Protein AF-0000000086746306 (afdb_homodimer)

Radius of gyration: 32.15 Å; Cα contacts (8 Å, |Δi|>4): 960; chains: 2; bounding box: 50×96×74 Å

Solvent-accessible surface area (backbone atoms only — not comparable to full-atom values): 31155 Å² total; per-residue (Å²): 128,81,70,76,79,64,43,70,52,51,60,82,67,74,37,75,82,52,29,57,44,90,51,37,32,38,47,42,40,59,58,43,29,70,68,58,37,43,56,36,67,51,26,21,33,74,59,24,32,36,38,40,38,32,63,35,41,50,38,41,35,30,49,70,92,42,73,42,67,35,30,44,33,26,39,36,40,35,38,52,62,50,40,34,25,42,38,49,47,92,67,35,35,36,40,34,41,36,34,37,39,82,67,48,51,63,53,46,44,67,72,36,63,81,47,85,62,57,90,62,58,68,69,41,49,39,40,45,71,91,32,64,72,58,50,52,50,47,50,38,51,50,53,51,48,50,53,47,34,76,44,90,54,80,57,36,62,58,34,46,50,24,51,50,45,32,50,46,46,60,54,51,64,73,48,58,68,59,70,52,74,82,77,12,48,63,32,50,48,49,51,52,49,48,51,47,50,49,39,71,75,37,45,40,69,67,70,50,67,62,55,52,19,56,77,69,72,51,50,54,68,56,50,38,50,50,26,35,41,45,21,45,38,52,57,68,53,50,44,48,50,53,43,48,54,50,49,51,47,43,51,69,74,42,88,63,52,71,58,55,50,22,46,70,48,47,41,91,41,47,66,58,40,39,51,54,42,22,72,76,70,73,46,43,61,66,58,48,32,60,60,55,59,69,74,104,128,81,70,76,79,63,43,70,54,52,62,82,66,73,38,76,82,54,29,56,44,89,53,36,33,40,46,40,40,61,56,44,30,71,70,60,36,44,56,38,67,52,24,22,33,74,60,25,31,36,37,40,37,31,63,35,40,48,37,40,35,30,50,72,91,43,70,42,66,34,30,44,34,26,38,36,39,35,38,53,61,51,40,33,26,42,39,49,47,90,68,34,36,36,40,34,40,38,33,38,39,82,68,48,51,62,53,47,46,68,73,37,65,82,46,85,63,59,89,63,57,68,69,41,48,40,40,44,70,91,31,65,70,57,48,52,51,48,51,38,50,49,53,51,48,51,54,48,35,75,45,89,54,80,59,34,63,59,34,47,50,25,50,50,44,30,51,48,47,60,54,50,63,71,48,57,69,58,73,50,72,81,78,11,49,62,31,50,48,50,51,52,50,48,51,49,50,48,39,73,74,37,46,41,68,68,69,52,68,62,54,52,19,56,76,69,71,50,50,54,67,55,48,39,49,50,26,35,42,47,20,44,38,53,56,66,54,50,44,48,50,53,44,48,50,51,50,52,47,43,52,66,75,40,87,63,54,70,57,55,50,21,47,71,49,48,41,92,43,47,66,57,41,39,50,52,42,22,72,76,72,72,45,44,59,68,58,50,33,60,60,55,59,69,73,103

pLDDT: mean 83.72, std 15.52, range [28.84, 98.12]

Nearest PDB structures (foldseek):
  3oio-assembly1_A  TM=8.610E-01  e=4.191E-05  Chromobacterium violaceum
  3w6v-assembly1_A  TM=8.797E-01  e=6.264E-05  Streptomyces griseus
  4fe7-assembly1_A-2  TM=6.617E-01  e=3.757E-06  Escherichia coli
  8hfb-assembly1_B  TM=7.857E-01  e=1.050E-04  Bacillus subtilis
  2h0v-assembly1_B  TM=7.822E-01  e=2.632E-04  Bacillus subtilis

InterPro domains:
  IPR003313 AraC-type arabinose-binding/dimerisation domain [PF02311] (38-145)
  IPR009057 Homedomain-like superfamily [SSF46689] (244-292)
  IPR011051 RmlC-like cupin domain superfamily [SSF51182] (36-125)
  IPR011983 4-hydroxyphenylacetate catabolism regulatory protein HpaA [TIGR02297] (6-291)
  IPR014710 RmlC-like jelly roll fold [G3DSA:2.60.120.10] (28-101)
  IPR018060 AraC-like, DNA binding HTH domain [PF12833] (212-291)
  IPR018060 AraC-like, DNA binding HTH domain [PS01124] (193-291)
  IPR018060 AraC-like, DNA binding HTH domain [SM00342] (206-289)
  IPR018062 HTH domain AraC-type, conserved site [PS00041] (243-285)
  IPR020449 Transcription regulator HTH, AraC- type, HTH domain [PR00032] (258-273)
  IPR020449 Transcription regulator HTH, AraC- type, HTH domain [PR00032] (273-289)

Organism: NCBI:txid471575

Secondary structure (DSSP, 8-state):
------EE--HHHH-TT-EE-SSEEEEEHHHHHHHH-SEEEEEE-TTEEEEEEEEESEEEEEETTEEEEEESSEEEEE-TT--EEEEE-TT-EEEEEEEEHHHHHHHHHHH-TT-TTGGGPPPEEEE-TT-HHHHHHHHHHHHHHHHHHTS--TTHHHHHHHHHHHHHHHHHHTS-----TTTSHHHHHHHHHHHHHHHHHHGGGT--HHHHHHHHTS-HHHHHHHHHHHHSS-HHHHHHHHHHHHHHHHHHH----HHHHHHHTT-S-HHHHHHHHHHHHSS-HHHHHHHHHTT-/------EE--HHHH-TT-EE-SSEEEEEHHHHHHHH-SEEEEEE-TTEEEEEEEEESEEEEEETTEEEEEESSEEEEE-TT--EEEEE-TT-EEEEEEEEHHHHHHHHHHH-TT-TTGGGPPPEEEE-TT-HHHHHHHHHHHHHHHHHHTS--TTHHHHHHHHHHHHHHHHHHTS-----TTTSHHHHHHHHHHHHHHHHHHGGGT--HHHHHHHHTS-HHHHHHHHHHHHSS-HHHHHHHHHHHHHHHHHHH----HHHHHHHTT-S-HHHHHHHHHHHHSS-HHHHHHHHHTT-

Sequence (592 aa):
MIEPIIANIDISKDYDETQGTDDVHYQTFGRMAAFFGRNMQAHRHDGFFQLHFLITGHIELQLDEQHYSVQAPLFILTPPSVPHAFFTQDDSDGYVLTVRQELILPLLESLYPVNKDVLDIPAICLSVADKPTELDAFNHYWALIARESSNNFAGREQSLTFLAQALFTLLLRNIPLDDHPVNGVRGEIKIFQRFNQLIDNYYHHHLSVPEYANKLGITESRLKDMCRRFANRPPKRLIFDRQLREAKRLLLFSDCAVFEIAYQLGFKDPAYFARFFNRLVGCSPSFWRERNIHEKMIEPIIANIDISKDYDETQGTDDVHYQTFGRMAAFFGRNMQAHRHDGFFQLHFLITGHIELQLDEQHYSVQAPLFILTPPSVPHAFFTQDDSDGYVLTVRQELILPLLESLYPVNKDVLDIPAICLSVADKPTELDAFNHYWALIARESSNNFAGREQSLTFLAQALFTLLLRNIPLDDHPVNGVRGEIKIFQRFNQLIDNYYHHHLSVPEYANKLGITESRLKDMCRRFANRPPKRLIFDRQLREAKRLLLFSDCAVFEIAYQLGFKDPAYFARFFNRLVGCSPSFWRERNIHEK

Foldseek 3Di:
DPPPPAAADACQPPPPPFQADNFKTKDKLVVCCVPCNLKFDKHFHAQKKKKWAKAAAWKWKDWPNFIATFGPGKMKIADGPTIMIIRGDPTIITMMMIGGVVLAQVLQCVLPVVPPVSVDDHIAMFYCPVPVVLVVVVVVLVVQLVVLRVDDDVCSNVSNSVSVSVNVNSVVNPQQQPPPPCPHSVNLVVLLRVLRVVLLVCLLVPDDLCRSCVVSVHGSVSQQVSCCTGRVDGSVVRSLVSLLVQLLVCLQPHPDDQQVSCVVSNHPGSVVVQVSNCVVPVHGSVVVSVVVNVVD/DPPPPAAADCCQPPPPPFQADNFKTKDKLVVCCVPCNLKFDKHFHAQKKKKWAKAAAWKWKDWPNFIATFGDGKMKIADGPTIMIIRGDPTIITMMMIGGVVLAQVLQCVLPVVPPVSVDDHIAMFYCPVPVVLVVVVVVLVVQLCVLRVDDDVCSNVSNSVSVNVNVNSVVNPQQQPPPPCPHSVNLVVLLRVLRVVLLVCLLVPDDLCRSCVVSVHGSVSQQVSCCTGRVDGSVVRSLVSLLVQLLVCLQPHPDDQQVSCVVSNHPGSVVVQVSNCVVPVHGSVVVSVVVNVVD

Structure (mmCIF, N/CA/C/O backbone):
data_AF-0000000086746306-model_v1
#
loop_
_entity.id
_entity.type
_entity.pdbx_description
1 polymer 'Arabinose operon regulatory protein'
#
loop_
_atom_site.group_PDB
_atom_site.id
_atom_site.type_symbol
_atom_site.label_atom_id
_atom_site.label_alt_id
_atom_site.label_comp_id
_atom_site.label_asym_id
_atom_site.label_entity_id
_atom_site.label_seq_id
_atom_site.pdbx_PDB_ins_code
_atom_site.Cartn_x
_atom_site.Cartn_y
_atom_site.Cartn_z
_atom_site.occupancy
_atom_site.B_iso_or_equiv
_atom_site.auth_seq_id
_atom_site.auth_comp_id
_atom_site.auth_asym_id
_atom_site.auth_atom_id
_atom_site.pdbx_PDB_model_num
ATOM 1 N N . MET A 1 1 ? -3.227 -34.094 -34.938 1 29.11 1 MET A N 1
ATOM 2 C CA . MET A 1 1 ? -3.924 -33.562 -33.781 1 29.11 1 MET A CA 1
ATOM 3 C C . MET A 1 1 ? -3.77 -32.062 -33.688 1 29.11 1 MET A C 1
ATOM 5 O O . MET A 1 1 ? -2.652 -31.547 -33.719 1 29.11 1 MET A O 1
ATOM 9 N N . ILE A 1 2 ? -4.676 -31.297 -34.125 1 33 2 ILE A N 1
ATOM 10 C CA . ILE A 1 2 ? -4.613 -29.844 -34.281 1 33 2 ILE A CA 1
ATOM 11 C C . ILE A 1 2 ? -4.156 -29.203 -33 1 33 2 ILE A C 1
ATOM 13 O O . ILE A 1 2 ? -4.707 -29.484 -31.922 1 33 2 ILE A O 1
ATOM 17 N N . GLU A 1 3 ? -2.936 -28.906 -32.844 1 40.94 3 GLU A N 1
ATOM 18 C CA . GLU A 1 3 ? -2.412 -28.156 -31.703 1 40.94 3 GLU A CA 1
ATOM 19 C C . GLU A 1 3 ? -3.379 -27.062 -31.266 1 40.94 3 GLU A C 1
ATOM 21 O O . GLU A 1 3 ? -3.801 -26.25 -32.094 1 40.94 3 GLU A O 1
ATOM 26 N N . PRO A 1 4 ? -4.203 -27.359 -30.312 1 44.62 4 PRO A N 1
ATOM 27 C CA . PRO A 1 4 ? -5.188 -26.328 -29.969 1 44.62 4 PRO A CA 1
ATOM 28 C C . PRO A 1 4 ? -4.609 -24.906 -30.031 1 44.62 4 PRO A C 1
ATOM 30 O O . PRO A 1 4 ? -3.432 -24.703 -29.734 1 44.62 4 PRO A O 1
ATOM 33 N N . ILE A 1 5 ? -5.07 -24.094 -30.984 1 46.34 5 ILE A N 1
ATOM 34 C CA . ILE A 1 5 ? -4.711 -22.703 -31.172 1 46.34 5 ILE A CA 1
ATOM 35 C C . ILE A 1 5 ? -4.746 -21.953 -29.844 1 46.34 5 ILE A C 1
ATOM 37 O O . ILE A 1 5 ? -5.797 -21.859 -29.203 1 46.34 5 ILE A O 1
ATOM 41 N N . ILE A 1 6 ? -3.574 -21.922 -29.203 1 57.81 6 ILE A N 1
ATOM 42 C CA . ILE A 1 6 ? -3.461 -21.141 -27.984 1 57.81 6 ILE A CA 1
ATOM 43 C C . ILE A 1 6 ? -3.838 -19.688 -28.25 1 57.81 6 ILE A C 1
ATOM 45 O O . ILE A 1 6 ? -3.213 -19.016 -29.078 1 57.81 6 ILE A O 1
ATOM 49 N N . ALA A 1 7 ? -5.02 -19.312 -27.766 1 57.44 7 ALA A N 1
ATOM 50 C CA . ALA A 1 7 ? -5.559 -17.969 -28 1 57.44 7 ALA A CA 1
ATOM 51 C C . ALA A 1 7 ? -4.684 -16.906 -27.359 1 57.44 7 ALA A C 1
ATOM 53 O O . ALA A 1 7 ? -4.215 -17.078 -26.234 1 57.44 7 ALA A O 1
ATOM 54 N N . ASN A 1 8 ? -4.184 -15.953 -28.141 1 52.19 8 ASN A N 1
ATOM 55 C CA . ASN A 1 8 ? -3.633 -14.734 -27.562 1 52.19 8 ASN A CA 1
ATOM 56 C C . ASN A 1 8 ? -4.738 -13.789 -27.094 1 52.19 8 ASN A C 1
ATOM 58 O O . ASN A 1 8 ? -5.434 -13.188 -27.922 1 52.19 8 ASN A O 1
ATOM 62 N N . ILE A 1 9 ? -5.078 -13.828 -25.828 1 52.44 9 ILE A N 1
ATOM 63 C CA . ILE A 1 9 ? -6.172 -13.016 -25.297 1 52.44 9 ILE A CA 1
ATOM 64 C C . ILE A 1 9 ? -5.699 -11.578 -25.109 1 52.44 9 ILE A C 1
ATOM 66 O O . ILE A 1 9 ? -4.715 -11.328 -24.406 1 52.44 9 ILE A O 1
ATOM 70 N N . ASP A 1 10 ? -6.301 -10.672 -25.953 1 50.12 10 ASP A N 1
ATOM 71 C CA . ASP A 1 10 ? -6.043 -9.25 -25.766 1 50.12 10 ASP A CA 1
ATOM 72 C C . ASP A 1 10 ? -6.754 -8.719 -24.531 1 50.12 10 ASP A C 1
ATOM 74 O O . ASP A 1 10 ? -7.961 -8.469 -24.547 1 50.12 10 ASP A O 1
ATOM 78 N N . ILE A 1 11 ? -6.082 -8.672 -23.516 1 50.81 11 ILE A N 1
ATOM 79 C CA . ILE A 1 11 ? -6.641 -8.312 -22.219 1 50.81 11 ILE A CA 1
ATOM 80 C C . ILE A 1 11 ? -7.305 -6.938 -22.297 1 50.81 11 ILE A C 1
ATOM 82 O O . ILE A 1 11 ? -8.312 -6.684 -21.641 1 50.81 11 ILE A O 1
ATOM 86 N N . SER A 1 12 ? -6.789 -5.996 -23.078 1 51.91 12 SER A N 1
ATOM 87 C CA . SER A 1 12 ? -7.355 -4.652 -23.188 1 51.91 12 SER A CA 1
ATOM 88 C C . SER A 1 12 ? -8.727 -4.684 -23.844 1 51.91 12 SER A C 1
ATOM 90 O O . SER A 1 12 ? -9.539 -3.779 -23.656 1 51.91 12 SER A O 1
ATOM 92 N N . LYS A 1 13 ? -9 -5.688 -24.703 1 51.62 13 LYS A N 1
ATOM 93 C CA . LYS A 1 13 ? -10.234 -5.73 -25.484 1 51.62 13 LYS A CA 1
ATOM 94 C C . LYS A 1 13 ? -11.188 -6.793 -24.938 1 51.62 13 LYS A C 1
ATOM 96 O O . LYS A 1 13 ? -12.398 -6.594 -24.922 1 51.62 13 LYS A O 1
ATOM 101 N N . ASP A 1 14 ? -10.625 -7.816 -24.75 1 49.91 14 ASP A N 1
ATOM 102 C CA . ASP A 1 14 ? -11.469 -8.992 -24.547 1 49.91 14 ASP A CA 1
ATOM 103 C C . ASP A 1 14 ? -12.023 -9.031 -23.125 1 49.91 14 ASP A C 1
ATOM 105 O O . ASP A 1 14 ? -12.938 -9.805 -22.844 1 49.91 14 ASP A O 1
ATOM 109 N N . TYR A 1 15 ? -11.406 -8.273 -22.203 1 50.53 15 TYR A N 1
ATOM 110 C CA . TYR A 1 15 ? -11.914 -8.359 -20.844 1 50.53 15 TYR A CA 1
ATOM 111 C C . TYR A 1 15 ? -12.648 -7.078 -20.453 1 50.53 15 TYR A C 1
ATOM 113 O O . TYR A 1 15 ? -12.023 -6.129 -19.953 1 50.53 15 TYR A O 1
ATOM 121 N N . ASP A 1 16 ? -13.586 -6.816 -21.141 1 48.06 16 ASP A N 1
ATOM 122 C CA . ASP A 1 16 ? -14.422 -5.672 -20.781 1 48.06 16 ASP A CA 1
ATOM 123 C C . ASP A 1 16 ? -14.516 -5.512 -19.266 1 48.06 16 ASP A C 1
ATOM 125 O O . ASP A 1 16 ? -14.641 -4.395 -18.766 1 48.06 16 ASP A O 1
ATOM 129 N N . GLU A 1 17 ? -14.578 -6.684 -18.594 1 50.53 17 GLU A N 1
ATOM 130 C CA . GLU A 1 17 ? -14.977 -6.602 -17.188 1 50.53 17 GLU A CA 1
ATOM 131 C C . GLU A 1 17 ? -13.766 -6.418 -16.281 1 50.53 17 GLU A C 1
ATOM 133 O O . GLU A 1 17 ? -13.875 -6.535 -15.055 1 50.53 17 GLU A O 1
ATOM 138 N N . THR A 1 18 ? -12.602 -6.293 -16.922 1 55.06 18 THR A N 1
ATOM 139 C CA . THR A 1 18 ? -11.422 -6.062 -16.094 1 55.06 18 THR A CA 1
ATOM 140 C C . THR A 1 18 ? -11.445 -4.66 -15.492 1 55.06 18 THR A C 1
ATOM 142 O O . THR A 1 18 ? -11.828 -3.701 -16.156 1 55.06 18 THR A O 1
ATOM 145 N N . GLN A 1 19 ? -11.336 -4.645 -14.141 1 68.06 19 GLN A N 1
ATOM 146 C CA . GLN A 1 19 ? -11.125 -3.377 -13.445 1 68.06 19 GLN A CA 1
ATOM 147 C C . GLN A 1 19 ? -9.68 -2.916 -13.562 1 68.06 19 GLN A C 1
ATOM 149 O O . GLN A 1 19 ? -8.766 -3.738 -13.648 1 68.06 19 GLN A O 1
ATOM 154 N N . GLY A 1 20 ? -9.469 -1.764 -13.969 1 69.25 20 GLY A N 1
ATOM 155 C CA . GLY A 1 20 ? -8.141 -1.178 -14.031 1 69.25 20 GLY A CA 1
ATOM 156 C C . GLY A 1 20 ? -7.957 -0.238 -15.211 1 69.25 20 GLY A C 1
ATOM 157 O O . GLY A 1 20 ? -8.82 0.595 -15.484 1 69.25 20 GLY A O 1
ATOM 158 N N . THR A 1 21 ? -6.715 -0.281 -15.688 1 76.94 21 THR A N 1
ATOM 159 C CA . THR A 1 21 ? -6.34 0.605 -16.781 1 76.94 21 THR A CA 1
ATOM 160 C C . THR A 1 21 ? -5.75 -0.19 -17.953 1 76.94 21 THR A C 1
ATOM 162 O O . THR A 1 21 ? -5.727 -1.423 -17.922 1 76.94 21 THR A O 1
ATOM 165 N N . ASP A 1 22 ? -5.379 0.466 -18.969 1 76.38 22 ASP A N 1
ATOM 166 C CA . ASP A 1 22 ? -4.797 -0.166 -20.141 1 76.38 22 ASP A CA 1
ATOM 167 C C . ASP A 1 22 ? -3.479 -0.855 -19.797 1 76.38 22 ASP A C 1
ATOM 169 O O . ASP A 1 22 ? -3.111 -1.85 -20.438 1 76.38 22 ASP A O 1
ATOM 173 N N . ASP A 1 23 ? -2.811 -0.361 -18.766 1 88.62 23 ASP A N 1
ATOM 174 C CA . ASP A 1 23 ? -1.481 -0.877 -18.453 1 88.62 23 ASP A CA 1
ATOM 175 C C . ASP A 1 23 ? -1.538 -1.863 -17.297 1 88.62 23 ASP A C 1
ATOM 177 O O . ASP A 1 23 ? -0.648 -2.701 -17.141 1 88.62 23 ASP A O 1
ATOM 181 N N . VAL A 1 24 ? -2.539 -1.745 -16.469 1 92.5 24 VAL A N 1
ATOM 182 C CA . VAL A 1 24 ? -2.674 -2.574 -15.273 1 92.5 24 VAL A CA 1
ATOM 183 C C . VAL A 1 24 ? -4.117 -3.047 -15.133 1 92.5 24 VAL A C 1
ATOM 185 O O . VAL A 1 24 ? -5.031 -2.236 -14.961 1 92.5 24 VAL A O 1
ATOM 188 N N . HIS A 1 25 ? -4.301 -4.332 -15.281 1 89 25 HIS A N 1
ATOM 189 C CA . HIS A 1 25 ? -5.625 -4.93 -15.133 1 89 25 HIS A CA 1
ATOM 190 C C . HIS A 1 25 ? -5.707 -5.777 -13.867 1 89 25 HIS A C 1
ATOM 192 O O . HIS A 1 25 ? -4.801 -6.566 -13.586 1 89 25 HIS A O 1
ATOM 198 N N . TYR A 1 26 ? -6.734 -5.539 -13.156 1 90.94 26 TYR A N 1
ATOM 199 C CA . TYR A 1 26 ? -6.965 -6.25 -11.906 1 90.94 26 TYR A CA 1
ATOM 200 C C . TYR A 1 26 ? -8.266 -7.047 -11.961 1 90.94 26 TYR A C 1
ATOM 202 O O . TYR A 1 26 ? -9.266 -6.57 -12.492 1 90.94 26 TYR A O 1
ATOM 210 N N . GLN A 1 27 ? -8.195 -8.305 -11.375 1 86.56 27 GLN A N 1
ATOM 211 C CA . GLN A 1 27 ? -9.383 -9.148 -11.25 1 86.56 27 GLN A CA 1
ATOM 212 C C . GLN A 1 27 ? -9.266 -10.086 -10.055 1 86.56 27 GLN A C 1
ATOM 214 O O . GLN A 1 27 ? -8.18 -10.266 -9.5 1 86.56 27 GLN A O 1
ATOM 219 N N . THR A 1 28 ? -10.43 -10.555 -9.609 1 82.81 28 THR A N 1
ATOM 220 C CA . THR A 1 28 ? -10.453 -11.633 -8.625 1 82.81 28 THR A CA 1
ATOM 221 C C . THR A 1 28 ? -10.734 -12.977 -9.297 1 82.81 28 THR A C 1
ATOM 223 O O . THR A 1 28 ? -11.305 -13.023 -10.383 1 82.81 28 THR A O 1
ATOM 226 N N . PHE A 1 29 ? -10.211 -14.078 -8.719 1 75.44 29 PHE A N 1
ATOM 227 C CA . PHE A 1 29 ? -10.461 -15.414 -9.258 1 75.44 29 PHE A CA 1
ATOM 228 C C . PHE A 1 29 ? -11.961 -15.688 -9.336 1 75.44 29 PHE A C 1
ATOM 230 O O . PHE A 1 29 ? -12.43 -16.328 -10.281 1 75.44 29 PHE A O 1
ATOM 237 N N . GLY A 1 30 ? -12.617 -15.258 -8.312 1 65.44 30 GLY A N 1
ATOM 238 C CA . GLY A 1 30 ? -14.062 -15.438 -8.352 1 65.44 30 GLY A CA 1
ATOM 239 C C . GLY A 1 30 ? -14.711 -14.836 -9.586 1 65.44 30 GLY A C 1
ATOM 240 O O . GLY A 1 30 ? -15.531 -15.469 -10.242 1 65.44 30 GLY A O 1
ATOM 241 N N . ARG A 1 31 ? -14.305 -13.773 -9.922 1 63.09 31 ARG A N 1
ATOM 242 C CA . ARG A 1 31 ? -14.867 -13.086 -11.086 1 63.09 31 ARG A CA 1
ATOM 243 C C . ARG A 1 31 ? -14.406 -13.75 -12.383 1 63.09 31 ARG A C 1
ATOM 245 O O . ARG A 1 31 ? -15.172 -13.844 -13.344 1 63.09 31 ARG A O 1
ATOM 252 N N . MET A 1 32 ? -13.227 -14.172 -12.438 1 62.94 32 MET A N 1
ATOM 253 C CA . MET A 1 32 ? -12.711 -14.852 -13.625 1 62.94 32 MET A CA 1
ATOM 254 C C . MET A 1 32 ? -13.461 -16.156 -13.859 1 62.94 32 MET A C 1
ATOM 256 O O . MET A 1 32 ? -13.836 -16.469 -14.992 1 62.94 32 MET A O 1
ATOM 260 N N . ALA A 1 33 ? -13.578 -16.812 -12.734 1 60.91 33 ALA A N 1
ATOM 261 C CA . ALA A 1 33 ? -14.289 -18.078 -12.82 1 60.91 33 ALA A CA 1
ATOM 262 C C . ALA A 1 33 ? -15.727 -17.875 -13.289 1 60.91 33 ALA A C 1
ATOM 264 O O . ALA A 1 33 ? -16.266 -18.688 -14.047 1 60.91 33 ALA A O 1
ATOM 265 N N . ALA A 1 34 ? -16.203 -16.797 -12.844 1 51.91 34 ALA A N 1
ATOM 266 C CA . ALA A 1 34 ? -17.578 -16.484 -13.234 1 51.91 34 ALA A CA 1
ATOM 267 C C . ALA A 1 34 ? -17.672 -16.172 -14.727 1 51.91 34 ALA A C 1
ATOM 269 O O . ALA A 1 34 ? -18.656 -16.484 -15.375 1 51.91 34 ALA A O 1
ATOM 270 N N . PHE A 1 35 ? -16.594 -15.664 -15.188 1 47.5 35 PHE A N 1
ATOM 271 C CA . PHE A 1 35 ? -16.625 -15.227 -16.578 1 47.5 35 PHE A CA 1
ATOM 272 C C . PHE A 1 35 ? -16.094 -16.312 -17.5 1 47.5 35 PHE A C 1
ATOM 274 O O . PHE A 1 35 ? -16.703 -16.609 -18.531 1 47.5 35 PHE A O 1
ATOM 281 N N . PHE A 1 36 ? -14.992 -16.844 -17.219 1 49 36 PHE A N 1
ATOM 282 C CA . PHE A 1 36 ? -14.336 -17.781 -18.125 1 49 36 PHE A CA 1
ATOM 283 C C . PHE A 1 36 ? -14.648 -19.219 -17.719 1 49 36 PHE A C 1
ATOM 285 O O . PHE A 1 36 ? -14.328 -20.156 -18.453 1 49 36 PHE A O 1
ATOM 292 N N . GLY A 1 37 ? -15.414 -19.297 -16.719 1 54.72 37 GLY A N 1
ATOM 293 C CA . GLY A 1 37 ? -15.516 -20.609 -16.109 1 54.72 37 GLY A CA 1
ATOM 294 C C . GLY A 1 37 ? -14.297 -20.969 -15.281 1 54.72 37 GLY A C 1
ATOM 295 O O . GLY A 1 37 ? -13.336 -20.203 -15.203 1 54.72 37 GLY A O 1
ATOM 296 N N . ARG A 1 38 ? -14.438 -21.984 -14.562 1 57.5 38 ARG A N 1
ATOM 297 C CA . ARG A 1 38 ? -13.375 -22.406 -13.656 1 57.5 38 ARG A CA 1
ATOM 298 C C . ARG A 1 38 ? -12.25 -23.109 -14.414 1 57.5 38 ARG A C 1
ATOM 300 O O . ARG A 1 38 ? -11.18 -23.359 -13.859 1 57.5 38 ARG A O 1
ATOM 307 N N . ASN A 1 39 ? -12.531 -23.266 -15.758 1 64.12 39 ASN A N 1
ATOM 308 C CA . ASN A 1 39 ? -11.516 -23.844 -16.641 1 64.12 39 ASN A CA 1
ATOM 309 C C . ASN A 1 39 ? -11.078 -22.844 -17.703 1 64.12 39 ASN A C 1
ATOM 311 O O . ASN A 1 39 ? -11.781 -22.641 -18.688 1 64.12 39 ASN A O 1
ATOM 315 N N . MET A 1 40 ? -10.031 -22.188 -17.375 1 63.41 40 MET A N 1
ATOM 316 C CA . MET A 1 40 ? -9.484 -21.281 -18.375 1 63.41 40 MET A CA 1
ATOM 317 C C . MET A 1 40 ? -8.523 -22.016 -19.312 1 63.41 40 MET A C 1
ATOM 319 O O . MET A 1 40 ? -7.504 -22.547 -18.875 1 63.41 40 MET A O 1
ATOM 323 N N . GLN A 1 41 ? -8.93 -22 -20.562 1 66.94 41 GLN A N 1
ATOM 324 C CA . GLN A 1 41 ? -8.141 -22.672 -21.594 1 66.94 41 GLN A CA 1
ATOM 325 C C . GLN A 1 41 ? -6.805 -21.969 -21.812 1 66.94 41 GLN A C 1
ATOM 327 O O . GLN A 1 41 ? -6.648 -20.797 -21.453 1 66.94 41 GLN A O 1
ATOM 332 N N . ALA A 1 42 ? -5.926 -22.719 -22.359 1 70.75 42 ALA A N 1
ATOM 333 C CA . ALA A 1 42 ? -4.578 -22.219 -22.594 1 70.75 42 ALA A CA 1
ATOM 334 C C . ALA A 1 42 ? -4.609 -20.922 -23.406 1 70.75 42 ALA A C 1
ATOM 336 O O . ALA A 1 42 ? -5.355 -20.812 -24.375 1 70.75 42 ALA A O 1
ATOM 337 N N . HIS A 1 43 ? -4.039 -19.938 -22.906 1 70.75 43 HIS A N 1
ATOM 338 C CA . HIS A 1 43 ? -3.961 -18.625 -23.547 1 70.75 43 HIS A CA 1
ATOM 339 C C . HIS A 1 43 ? -2.664 -17.906 -23.188 1 70.75 43 HIS A C 1
ATOM 341 O O . HIS A 1 43 ? -1.885 -18.406 -22.375 1 70.75 43 HIS A O 1
ATOM 347 N N . ARG A 1 44 ? -2.381 -16.906 -24.031 1 71.12 44 ARG A N 1
ATOM 348 C CA . ARG A 1 44 ? -1.223 -16.062 -23.719 1 71.12 44 ARG A CA 1
ATOM 349 C C . ARG A 1 44 ? -1.562 -14.586 -23.859 1 71.12 44 ARG A C 1
ATOM 351 O O . ARG A 1 44 ? -2.621 -14.234 -24.375 1 71.12 44 ARG A O 1
ATOM 358 N N . HIS A 1 45 ? -0.721 -13.797 -23.188 1 73.81 45 HIS A N 1
ATOM 359 C CA . HIS A 1 45 ? -0.842 -12.352 -23.266 1 73.81 45 HIS A CA 1
ATOM 360 C C . HIS A 1 45 ? 0.477 -11.711 -23.688 1 73.81 45 HIS A C 1
ATOM 362 O O . HIS A 1 45 ? 1.35 -11.469 -22.844 1 73.81 45 HIS A O 1
ATOM 368 N N . ASP A 1 46 ? 0.491 -11.406 -24.984 1 79.25 46 ASP A N 1
ATOM 369 C CA . ASP A 1 46 ? 1.724 -10.773 -25.438 1 79.25 46 ASP A CA 1
ATOM 370 C C . ASP A 1 46 ? 1.867 -9.367 -24.859 1 79.25 46 ASP A C 1
ATOM 372 O O . ASP A 1 46 ? 0.889 -8.625 -24.766 1 79.25 46 ASP A O 1
ATOM 376 N N . GLY A 1 47 ? 3.018 -9.125 -24.375 1 84.69 47 GLY A N 1
ATOM 377 C CA . GLY A 1 47 ? 3.324 -7.785 -23.906 1 84.69 47 GLY A CA 1
ATOM 378 C C . GLY A 1 47 ? 2.928 -7.562 -22.453 1 84.69 47 GLY A C 1
ATOM 379 O O . GLY A 1 47 ? 3.107 -6.465 -21.922 1 84.69 47 GLY A O 1
ATOM 380 N N . PHE A 1 48 ? 2.398 -8.633 -21.844 1 89 48 PHE A N 1
ATOM 381 C CA . PHE A 1 48 ? 1.936 -8.453 -20.469 1 89 48 PHE A CA 1
ATOM 382 C C . PHE A 1 48 ? 2.48 -9.555 -19.562 1 89 48 PHE A C 1
ATOM 384 O O . PHE A 1 48 ? 2.553 -10.719 -19.969 1 89 48 PHE A O 1
ATOM 391 N N . PHE A 1 49 ? 2.939 -9.156 -18.359 1 90.56 49 PHE A N 1
ATOM 392 C CA . PHE A 1 49 ? 3.131 -10.109 -17.266 1 90.56 49 PHE A CA 1
ATOM 393 C C . PHE A 1 49 ? 1.819 -10.359 -16.531 1 90.56 49 PHE A C 1
ATOM 395 O O . PHE A 1 49 ? 1.047 -9.422 -16.297 1 90.56 49 PHE A O 1
ATOM 402 N N . GLN A 1 50 ? 1.556 -11.547 -16.219 1 90.56 50 GLN A N 1
ATOM 403 C CA . GLN A 1 50 ? 0.364 -11.844 -15.438 1 90.56 50 GLN A CA 1
ATOM 404 C C . GLN A 1 50 ? 0.729 -12.531 -14.125 1 90.56 50 GLN A C 1
ATOM 406 O O . GLN A 1 50 ? 1.529 -13.469 -14.109 1 90.56 50 GLN A O 1
ATOM 411 N N . LEU A 1 51 ? 0.244 -12 -13.055 1 93.06 51 LEU A N 1
ATOM 412 C CA . LEU A 1 51 ? 0.423 -12.531 -11.711 1 93.06 51 LEU A CA 1
ATOM 413 C C . LEU A 1 51 ? -0.887 -13.094 -11.164 1 93.06 51 LEU A C 1
ATOM 415 O O . LEU A 1 51 ? -1.896 -12.383 -11.109 1 93.06 51 LEU A O 1
ATOM 419 N N . HIS A 1 52 ? -0.893 -14.375 -10.844 1 91.25 52 HIS A N 1
ATOM 420 C CA . HIS A 1 52 ? -1.972 -14.992 -10.078 1 91.25 52 HIS A CA 1
ATOM 421 C C . HIS A 1 52 ? -1.562 -15.211 -8.625 1 91.25 52 HIS A C 1
ATOM 423 O O . HIS A 1 52 ? -0.575 -15.898 -8.359 1 91.25 52 HIS A O 1
ATOM 429 N N . PHE A 1 53 ? -2.23 -14.602 -7.777 1 94.25 53 PHE A N 1
ATOM 430 C CA . PHE A 1 53 ? -1.991 -14.805 -6.355 1 94.25 53 PHE A CA 1
ATOM 431 C C . PHE A 1 53 ? -3.139 -15.586 -5.719 1 94.25 53 PHE A C 1
ATOM 433 O O . PHE A 1 53 ? -4.242 -15.055 -5.562 1 94.25 53 PHE A O 1
ATOM 440 N N . LEU A 1 54 ? -2.861 -16.844 -5.305 1 91.94 54 LEU A N 1
ATOM 441 C CA . LEU A 1 54 ? -3.863 -17.719 -4.699 1 91.94 54 LEU A CA 1
ATOM 442 C C . LEU A 1 54 ? -3.842 -17.594 -3.182 1 91.94 54 LEU A C 1
ATOM 444 O O . LEU A 1 54 ? -2.816 -17.859 -2.549 1 91.94 54 LEU A O 1
ATOM 448 N N . ILE A 1 55 ? -4.934 -17.188 -2.646 1 92.81 55 ILE A N 1
ATOM 449 C CA . ILE A 1 55 ? -5.055 -17.016 -1.203 1 92.81 55 ILE A CA 1
ATOM 450 C C . ILE A 1 55 ? -5.605 -18.297 -0.572 1 92.81 55 ILE A C 1
ATOM 452 O O . ILE A 1 55 ? -5.156 -18.703 0.5 1 92.81 55 ILE A O 1
ATOM 456 N N . THR A 1 56 ? -6.543 -18.859 -1.226 1 90.81 56 THR A N 1
ATOM 457 C CA . THR A 1 56 ? -7.129 -20.109 -0.77 1 90.81 56 THR A CA 1
ATOM 458 C C . THR A 1 56 ? -7.32 -21.078 -1.938 1 90.81 56 THR A C 1
ATOM 460 O O . THR A 1 56 ? -7.355 -20.656 -3.096 1 90.81 56 THR A O 1
ATOM 463 N N . GLY A 1 57 ? -7.309 -22.344 -1.52 1 89.19 57 GLY A N 1
ATOM 464 C CA . GLY A 1 57 ? -7.738 -23.359 -2.471 1 89.19 57 GLY A CA 1
ATOM 465 C C . GLY A 1 57 ? -6.578 -24.031 -3.193 1 89.19 57 GLY A C 1
ATOM 466 O O . GLY A 1 57 ? -5.418 -23.812 -2.842 1 89.19 57 GLY A O 1
ATOM 467 N N . HIS A 1 58 ? -7.008 -24.922 -4.156 1 86.75 58 HIS A N 1
ATOM 468 C CA . HIS A 1 58 ? -6.125 -25.75 -4.977 1 86.75 58 HIS A CA 1
ATOM 469 C C . HIS A 1 58 ? -6.434 -25.578 -6.461 1 86.75 58 HIS A C 1
ATOM 471 O O . HIS A 1 58 ? -7.598 -25.5 -6.852 1 86.75 58 HIS A O 1
ATOM 477 N N . ILE A 1 59 ? -5.305 -25.359 -7.172 1 83 59 ILE A N 1
ATOM 478 C CA . ILE A 1 59 ? -5.57 -25.203 -8.602 1 83 59 ILE A CA 1
ATOM 479 C C . ILE A 1 59 ? -4.617 -26.094 -9.406 1 83 59 ILE A C 1
ATOM 481 O O . ILE A 1 59 ? -3.559 -26.484 -8.906 1 83 59 ILE A O 1
ATOM 485 N N . GLU A 1 60 ? -5.113 -26.516 -10.633 1 83.56 60 GLU A N 1
ATOM 486 C CA . GLU A 1 60 ? -4.27 -27.125 -11.648 1 83.56 60 GLU A CA 1
ATOM 487 C C . GLU A 1 60 ? -3.832 -26.109 -12.695 1 83.56 60 GLU A C 1
ATOM 489 O O . GLU A 1 60 ? -4.664 -25.406 -13.281 1 83.56 60 GLU A O 1
ATOM 494 N N . LEU A 1 61 ? -2.545 -26.031 -12.773 1 84 61 LEU A N 1
ATOM 495 C CA . LEU A 1 61 ? -1.934 -25.047 -13.68 1 84 61 LEU A CA 1
ATOM 496 C C . LEU A 1 61 ? -1.25 -25.75 -14.844 1 84 61 LEU A C 1
ATOM 498 O O . LEU A 1 61 ? -0.587 -26.781 -14.664 1 84 61 LEU A O 1
ATOM 502 N N . GLN A 1 62 ? -1.595 -25.266 -15.969 1 81.25 62 GLN A N 1
ATOM 503 C CA . GLN A 1 62 ? -0.849 -25.734 -17.141 1 81.25 62 GLN A CA 1
ATOM 504 C C . GLN A 1 62 ? 0.093 -24.656 -17.656 1 81.25 62 GLN A C 1
ATOM 506 O O . GLN A 1 62 ? -0.341 -23.547 -17.969 1 81.25 62 GLN A O 1
ATOM 511 N N . LEU A 1 63 ? 1.311 -24.891 -17.609 1 76.31 63 LEU A N 1
ATOM 512 C CA . LEU A 1 63 ? 2.318 -24.047 -18.25 1 76.31 63 LEU A CA 1
ATOM 513 C C . LEU A 1 63 ? 2.941 -24.734 -19.453 1 76.31 63 LEU A C 1
ATOM 515 O O . LEU A 1 63 ? 3.566 -25.797 -19.312 1 76.31 63 LEU A O 1
ATOM 519 N N . ASP A 1 64 ? 2.762 -24.125 -20.547 1 72.62 64 ASP A N 1
ATOM 520 C CA . ASP A 1 64 ? 3.127 -24.797 -21.781 1 72.62 64 ASP A CA 1
ATOM 521 C C . ASP A 1 64 ? 2.516 -26.203 -21.859 1 72.62 64 ASP A C 1
ATOM 523 O O . ASP A 1 64 ? 1.293 -26.344 -21.875 1 72.62 64 ASP A O 1
ATOM 527 N N . GLU A 1 65 ? 3.361 -27.203 -21.797 1 72.44 65 GLU A N 1
ATOM 528 C CA . GLU A 1 65 ? 2.848 -28.562 -21.938 1 72.44 65 GLU A CA 1
ATOM 529 C C . GLU A 1 65 ? 2.828 -29.297 -20.594 1 72.44 65 GLU A C 1
ATOM 531 O O . GLU A 1 65 ? 2.412 -30.453 -20.516 1 72.44 65 GLU A O 1
ATOM 536 N N . GLN A 1 66 ? 3.133 -28.531 -19.625 1 75.5 66 GLN A N 1
ATOM 537 C CA . GLN A 1 66 ? 3.258 -29.188 -18.328 1 75.5 66 GLN A CA 1
ATOM 538 C C . GLN A 1 66 ? 2.145 -28.75 -17.375 1 75.5 66 GLN A C 1
ATOM 540 O O . GLN A 1 66 ? 1.777 -27.578 -17.344 1 75.5 66 GLN A O 1
ATOM 545 N N . HIS A 1 67 ? 1.666 -29.797 -16.609 1 80.88 67 HIS A N 1
ATOM 546 C CA . HIS A 1 67 ? 0.632 -29.531 -15.617 1 80.88 67 HIS A CA 1
ATOM 547 C C . HIS A 1 67 ? 1.209 -29.547 -14.203 1 80.88 67 HIS A C 1
ATOM 549 O O . HIS A 1 67 ? 2.057 -30.391 -13.883 1 80.88 67 HIS A O 1
ATOM 555 N N . TYR A 1 68 ? 0.775 -28.609 -13.469 1 84.19 68 TYR A N 1
ATOM 556 C CA . TYR A 1 68 ? 1.199 -28.5 -12.078 1 84.19 68 TYR A CA 1
ATOM 557 C C . TYR A 1 68 ? -0.004 -28.422 -11.141 1 84.19 68 TYR A C 1
ATOM 559 O O . TYR A 1 68 ? -0.99 -27.75 -11.445 1 84.19 68 TYR A O 1
ATOM 567 N N . SER A 1 69 ? 0.102 -29.266 -10.094 1 87.56 69 SER A N 1
ATOM 568 C CA . SER A 1 69 ? -0.841 -29.109 -8.984 1 87.56 69 SER A CA 1
ATOM 569 C C . SER A 1 69 ? -0.267 -28.234 -7.879 1 87.56 69 SER A C 1
ATOM 571 O O . SER A 1 69 ? 0.792 -28.547 -7.324 1 87.56 69 SER A O 1
ATOM 573 N N . VAL A 1 70 ? -1.016 -27.141 -7.59 1 89.75 70 VAL A N 1
ATOM 574 C CA . VAL A 1 70 ? -0.459 -26.203 -6.613 1 89.75 70 VAL A CA 1
ATOM 575 C C . VAL A 1 70 ? -1.52 -25.859 -5.574 1 89.75 70 VAL A C 1
ATOM 577 O O . VAL A 1 70 ? -2.719 -25.891 -5.863 1 89.75 70 VAL A O 1
ATOM 580 N N . GLN A 1 71 ? -1.029 -25.547 -4.395 1 91.81 71 GLN A N 1
ATOM 581 C CA . GLN A 1 71 ? -1.886 -25.234 -3.254 1 91.81 71 GLN A CA 1
ATOM 582 C C . GLN A 1 71 ? -1.581 -23.844 -2.701 1 91.81 71 GLN A C 1
ATOM 584 O O . GLN A 1 71 ? -0.416 -23.453 -2.58 1 91.81 71 GLN A O 1
ATOM 589 N N . ALA A 1 72 ? -2.662 -23.125 -2.293 1 92.88 72 ALA A N 1
ATOM 590 C CA . ALA A 1 72 ? -2.518 -21.812 -1.68 1 92.88 72 ALA A CA 1
ATOM 591 C C . ALA A 1 72 ? -1.892 -21.922 -0.292 1 92.88 72 ALA A C 1
ATOM 593 O O . ALA A 1 72 ? -2.035 -22.938 0.383 1 92.88 72 ALA A O 1
ATOM 594 N N . PRO A 1 73 ? -1.228 -20.844 0.182 1 94.44 73 PRO A N 1
ATOM 595 C CA . PRO A 1 73 ? -1.015 -19.578 -0.518 1 94.44 73 PRO A CA 1
ATOM 596 C C . PRO A 1 73 ? 0.223 -19.594 -1.412 1 94.44 73 PRO A C 1
ATOM 598 O O . PRO A 1 73 ? 1.265 -20.125 -1.02 1 94.44 73 PRO A O 1
ATOM 601 N N . LEU A 1 74 ? 0.138 -19.125 -2.596 1 93.06 74 LEU A N 1
ATOM 602 C CA . LEU A 1 74 ? 1.275 -19.031 -3.506 1 93.06 74 LEU A CA 1
ATOM 603 C C . LEU A 1 74 ? 0.998 -18.047 -4.633 1 93.06 74 LEU A C 1
ATOM 605 O O . LEU A 1 74 ? -0.137 -17.594 -4.805 1 93.06 74 LEU A O 1
ATOM 609 N N . PHE A 1 75 ? 2.035 -17.688 -5.328 1 92.44 75 PHE A N 1
ATOM 610 C CA . PHE A 1 75 ? 1.848 -16.844 -6.508 1 92.44 75 PHE A CA 1
ATOM 611 C C . PHE A 1 75 ? 2.418 -17.531 -7.75 1 92.44 75 PHE A C 1
ATOM 613 O O . PHE A 1 75 ? 3.328 -18.359 -7.645 1 92.44 75 PHE A O 1
ATOM 620 N N . ILE A 1 76 ? 1.828 -17.266 -8.883 1 90.38 76 ILE A N 1
ATOM 621 C CA . ILE A 1 76 ? 2.258 -17.703 -10.203 1 90.38 76 ILE A CA 1
ATOM 622 C C . ILE A 1 76 ? 2.523 -16.484 -11.086 1 90.38 76 ILE A C 1
ATOM 624 O O . ILE A 1 76 ? 1.648 -15.641 -11.266 1 90.38 76 ILE A O 1
ATOM 628 N N . LEU A 1 77 ? 3.719 -16.406 -11.531 1 90.44 77 LEU A N 1
ATOM 629 C CA . LEU A 1 77 ? 4.102 -15.344 -12.453 1 90.44 77 LEU A CA 1
ATOM 630 C C . LEU A 1 77 ? 4.332 -15.891 -13.852 1 90.44 77 LEU A C 1
ATOM 632 O O . LEU A 1 77 ? 5.168 -16.781 -14.047 1 90.44 77 LEU A O 1
ATOM 636 N N . THR A 1 78 ? 3.631 -15.391 -14.789 1 88.25 78 THR A N 1
ATOM 637 C CA . THR A 1 78 ? 3.766 -15.812 -16.172 1 88.25 78 THR A CA 1
ATOM 638 C C . THR A 1 78 ? 4.262 -14.664 -17.047 1 88.25 78 THR A C 1
ATOM 640 O O . THR A 1 78 ? 3.598 -13.633 -17.172 1 88.25 78 THR A O 1
ATOM 643 N N . PRO A 1 79 ? 5.449 -14.828 -17.594 1 87.25 79 PRO A N 1
ATOM 644 C CA . PRO A 1 79 ? 5.961 -13.797 -18.5 1 87.25 79 PRO A CA 1
ATOM 645 C C . PRO A 1 79 ? 5.164 -13.711 -19.812 1 87.25 79 PRO A C 1
ATOM 647 O O . PRO A 1 79 ? 4.336 -14.586 -20.094 1 87.25 79 PRO A O 1
ATOM 650 N N . PRO A 1 80 ? 5.531 -12.641 -20.562 1 83.19 80 PRO A N 1
ATOM 651 C CA . PRO A 1 80 ? 4.812 -12.484 -21.828 1 83.19 80 PRO A CA 1
ATOM 652 C C . PRO A 1 80 ? 4.988 -13.68 -22.766 1 83.19 80 PRO A C 1
ATOM 654 O O . PRO A 1 80 ? 6.039 -14.328 -22.75 1 83.19 80 PRO A O 1
ATOM 657 N N . SER A 1 81 ? 4.016 -14.07 -23.469 1 76.5 81 SER A N 1
ATOM 658 C CA . SER A 1 81 ? 4.004 -15.016 -24.594 1 76.5 81 SER A CA 1
ATOM 659 C C . SER A 1 81 ? 3.982 -16.453 -24.094 1 76.5 81 SER A C 1
ATOM 661 O O . SER A 1 81 ? 3.947 -17.391 -24.891 1 76.5 81 SER A O 1
ATOM 663 N N . VAL A 1 82 ? 4.16 -16.703 -22.734 1 80.75 82 VAL A N 1
ATOM 664 C CA . VAL A 1 82 ? 4.098 -18.062 -22.219 1 80.75 82 VAL A CA 1
ATOM 665 C C . VAL A 1 82 ? 2.643 -18.516 -22.109 1 80.75 82 VAL A C 1
ATOM 667 O O . VAL A 1 82 ? 1.86 -17.922 -21.359 1 80.75 82 VAL A O 1
ATOM 670 N N . PRO A 1 83 ? 2.334 -19.516 -22.844 1 81.31 83 PRO A N 1
ATOM 671 C CA . PRO A 1 83 ? 0.971 -20.047 -22.75 1 81.31 83 PRO A CA 1
ATOM 672 C C . PRO A 1 83 ? 0.691 -20.703 -21.391 1 81.31 83 PRO A C 1
ATOM 674 O O . PRO A 1 83 ? 1.569 -21.359 -20.828 1 81.31 83 PRO A O 1
ATOM 677 N N . HIS A 1 84 ? -0.496 -20.438 -20.828 1 83.31 84 HIS A N 1
ATOM 678 C CA . HIS A 1 84 ? -0.877 -21.016 -19.547 1 83.31 84 HIS A CA 1
ATOM 679 C C . HIS A 1 84 ? -2.387 -21.203 -19.453 1 83.31 84 HIS A C 1
ATOM 681 O O . HIS A 1 84 ? -3.143 -20.562 -20.188 1 83.31 84 HIS A O 1
ATOM 687 N N . ALA A 1 85 ? -2.756 -22.188 -18.641 1 79.62 85 ALA A N 1
ATOM 688 C CA . ALA A 1 85 ? -4.156 -22.469 -18.344 1 79.62 85 ALA A CA 1
ATOM 689 C C . ALA A 1 85 ? -4.352 -22.75 -16.859 1 79.62 85 ALA A C 1
ATOM 691 O O . ALA A 1 85 ? -3.416 -23.156 -16.172 1 79.62 85 ALA A O 1
ATOM 692 N N . PHE A 1 86 ? -5.578 -22.406 -16.469 1 79.19 86 PHE A N 1
ATOM 693 C CA . PHE A 1 86 ? -5.906 -22.594 -15.07 1 79.19 86 PHE A CA 1
ATOM 694 C C . PHE A 1 86 ? -7.203 -23.391 -14.922 1 79.19 86 PHE A C 1
ATOM 696 O O . PHE A 1 86 ? -8.195 -23.094 -15.594 1 79.19 86 PHE A O 1
ATOM 703 N N . PHE A 1 87 ? -7.109 -24.391 -14.094 1 76.5 87 PHE A N 1
ATOM 704 C CA . PHE A 1 87 ? -8.289 -25.156 -13.703 1 76.5 87 PHE A CA 1
ATOM 705 C C . PHE A 1 87 ? -8.523 -25.047 -12.195 1 76.5 87 PHE A C 1
ATOM 707 O O . PHE A 1 87 ? -7.758 -25.609 -11.406 1 76.5 87 PHE A O 1
ATOM 714 N N . THR A 1 88 ? -9.578 -24.219 -11.867 1 75.75 88 THR A N 1
ATOM 715 C CA . THR A 1 88 ? -9.766 -23.875 -10.461 1 75.75 88 THR A CA 1
ATOM 716 C C . THR A 1 88 ? -10.961 -24.625 -9.875 1 75.75 88 THR A C 1
ATOM 718 O O . THR A 1 88 ? -11.898 -24.969 -10.602 1 75.75 88 THR A O 1
ATOM 721 N N . GLN A 1 89 ? -10.805 -24.984 -8.664 1 73.56 89 GLN A N 1
ATOM 722 C CA . GLN A 1 89 ? -11.914 -25.547 -7.902 1 73.56 89 GLN A CA 1
ATOM 723 C C . GLN A 1 89 ? -12.766 -24.453 -7.273 1 73.56 89 GLN A C 1
ATOM 725 O O . GLN A 1 89 ? -12.375 -23.281 -7.254 1 73.56 89 GLN A O 1
ATOM 730 N N . ASP A 1 90 ? -13.914 -24.766 -6.738 1 71.38 90 ASP A N 1
ATOM 731 C CA . ASP A 1 90 ? -14.898 -23.812 -6.219 1 71.38 90 ASP A CA 1
ATOM 732 C C . ASP A 1 90 ? -14.352 -23.062 -5.008 1 71.38 90 ASP A C 1
ATOM 734 O O . ASP A 1 90 ? -14.711 -21.906 -4.766 1 71.38 90 ASP A O 1
ATOM 738 N N . ASP A 1 91 ? -13.445 -23.609 -4.387 1 80.19 91 ASP A N 1
ATOM 739 C CA . ASP A 1 91 ? -12.992 -23.016 -3.137 1 80.19 91 ASP A CA 1
ATOM 740 C C . ASP A 1 91 ? -11.75 -22.156 -3.365 1 80.19 91 ASP A C 1
ATOM 742 O O . ASP A 1 91 ? -11.164 -21.625 -2.414 1 80.19 91 ASP A O 1
ATOM 746 N N . SER A 1 92 ? -11.461 -21.969 -4.594 1 83.94 92 SER A N 1
ATOM 747 C CA . SER A 1 92 ? -10.25 -21.203 -4.891 1 83.94 92 SER A CA 1
ATOM 748 C C . SER A 1 92 ? -10.539 -19.719 -5 1 83.94 92 SER A C 1
ATOM 750 O O . SER A 1 92 ? -11.508 -19.312 -5.648 1 83.94 92 SER A O 1
ATOM 752 N N . ASP A 1 93 ? -9.781 -18.922 -4.242 1 88.44 93 ASP A N 1
ATOM 753 C CA . ASP A 1 93 ? -9.906 -17.469 -4.289 1 88.44 93 ASP A CA 1
ATOM 754 C C . ASP A 1 93 ? -8.531 -16.797 -4.324 1 88.44 93 ASP A C 1
ATOM 756 O O . ASP A 1 93 ? -7.535 -17.391 -3.91 1 88.44 93 ASP A O 1
ATOM 760 N N . GLY A 1 94 ? -8.531 -15.617 -4.918 1 92.25 94 GLY A N 1
ATOM 761 C CA . GLY A 1 94 ? -7.285 -14.867 -5.051 1 92.25 94 GLY A CA 1
ATOM 762 C C . GLY A 1 94 ? -7.391 -13.695 -6.004 1 92.25 94 GLY A C 1
ATOM 763 O O . GLY A 1 94 ? -8.484 -13.164 -6.223 1 92.25 94 GLY A O 1
ATOM 764 N N . TYR A 1 95 ? -6.238 -13.258 -6.398 1 92.44 95 TYR A N 1
ATOM 765 C CA . TYR A 1 95 ? -6.168 -12.047 -7.211 1 92.44 95 TYR A CA 1
ATOM 766 C C . TYR A 1 95 ? -5.359 -12.289 -8.477 1 92.44 95 TYR A C 1
ATOM 768 O O . TYR A 1 95 ? -4.457 -13.133 -8.492 1 92.44 95 TYR A O 1
ATOM 776 N N . VAL A 1 96 ? -5.75 -11.602 -9.531 1 90.94 96 VAL A N 1
ATOM 777 C CA . VAL A 1 96 ? -5.008 -11.625 -10.789 1 90.94 96 VAL A CA 1
ATOM 778 C C . VAL A 1 96 ? -4.609 -10.203 -11.18 1 90.94 96 VAL A C 1
ATOM 780 O O . VAL A 1 96 ? -5.445 -9.297 -11.172 1 90.94 96 VAL A O 1
ATOM 783 N N . LEU A 1 97 ? -3.383 -10.023 -11.438 1 93.44 97 LEU A N 1
ATOM 784 C CA . LEU A 1 97 ? -2.871 -8.742 -11.914 1 93.44 97 LEU A CA 1
ATOM 785 C C . LEU A 1 97 ? -2.131 -8.914 -13.234 1 93.44 97 LEU A C 1
ATOM 787 O O . LEU A 1 97 ? -1.214 -9.727 -13.344 1 93.44 97 LEU A O 1
ATOM 791 N N . THR A 1 98 ? -2.578 -8.234 -14.273 1 91.19 98 THR A N 1
ATOM 792 C CA . THR A 1 98 ? -1.939 -8.227 -15.586 1 91.19 98 THR A CA 1
ATOM 793 C C . THR A 1 98 ? -1.303 -6.863 -15.859 1 91.19 98 THR A C 1
ATOM 795 O O . THR A 1 98 ? -1.988 -5.84 -15.859 1 91.19 98 THR A O 1
ATOM 798 N N . VAL A 1 99 ? -0.021 -6.852 -16.047 1 93.5 99 VAL A N 1
ATOM 799 C CA . VAL A 1 99 ? 0.724 -5.602 -16.109 1 93.5 99 VAL A CA 1
ATOM 800 C C . VAL A 1 99 ? 1.541 -5.539 -17.391 1 93.5 99 VAL A C 1
ATOM 802 O O . VAL A 1 99 ? 2.205 -6.508 -17.766 1 93.5 99 VAL A O 1
ATOM 805 N N . ARG A 1 100 ? 1.478 -4.43 -18.047 1 92 100 ARG A N 1
ATOM 806 C CA . ARG A 1 100 ? 2.268 -4.219 -19.266 1 92 100 ARG A CA 1
ATOM 807 C C . ARG A 1 100 ? 3.752 -4.445 -19 1 92 100 ARG A C 1
ATOM 809 O O . ARG A 1 100 ? 4.285 -3.973 -17.984 1 92 100 ARG A O 1
ATOM 816 N N . GLN A 1 101 ? 4.457 -5.145 -19.906 1 90.62 101 GLN A N 1
ATOM 817 C CA . GLN A 1 101 ? 5.824 -5.605 -19.672 1 90.62 101 GLN A CA 1
ATOM 818 C C . GLN A 1 101 ? 6.781 -4.43 -19.516 1 90.62 101 GLN A C 1
ATOM 820 O O . GLN A 1 101 ? 7.766 -4.523 -18.781 1 90.62 101 GLN A O 1
ATOM 825 N N . GLU A 1 102 ? 6.547 -3.301 -20.078 1 90 102 GLU A N 1
ATOM 826 C CA . GLU A 1 102 ? 7.414 -2.129 -20.016 1 90 102 GLU A CA 1
ATOM 827 C C . GLU A 1 102 ? 7.523 -1.605 -18.594 1 90 102 GLU A C 1
ATOM 829 O O . GLU A 1 102 ? 8.5 -0.942 -18.234 1 90 102 GLU A O 1
ATOM 834 N N . LEU A 1 103 ? 6.488 -1.878 -17.766 1 92.94 103 LEU A N 1
ATOM 835 C CA . LEU A 1 103 ? 6.477 -1.42 -16.375 1 92.94 103 LEU A CA 1
ATOM 836 C C . LEU A 1 103 ? 7.301 -2.348 -15.492 1 92.94 103 LEU A C 1
ATOM 838 O O . LEU A 1 103 ? 7.715 -1.959 -14.398 1 92.94 103 LEU A O 1
ATOM 842 N N . ILE A 1 104 ? 7.566 -3.582 -15.938 1 91.94 104 ILE A N 1
ATOM 843 C CA . ILE A 1 104 ? 8.18 -4.602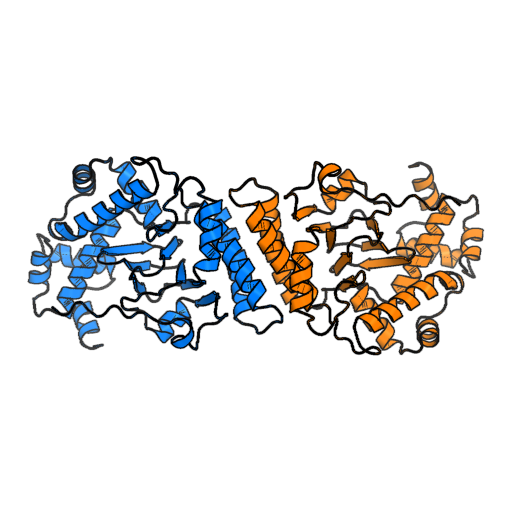 -15.094 1 91.94 104 ILE A CA 1
ATOM 844 C C . ILE A 1 104 ? 9.641 -4.781 -15.484 1 91.94 104 ILE A C 1
ATOM 846 O O . ILE A 1 104 ? 10.484 -5.066 -14.633 1 91.94 104 ILE A O 1
ATOM 850 N N . LEU A 1 105 ? 10.008 -4.582 -16.734 1 87.88 105 LEU A N 1
ATOM 851 C CA . LEU A 1 105 ? 11.336 -4.863 -17.25 1 87.88 105 LEU A CA 1
ATOM 852 C C . LEU A 1 105 ? 12.398 -4.039 -16.531 1 87.88 105 LEU A C 1
ATOM 854 O O . LEU A 1 105 ? 13.438 -4.566 -16.125 1 87.88 105 LEU A O 1
ATOM 858 N N . PRO A 1 106 ? 12.133 -2.738 -16.312 1 87.69 106 PRO A N 1
ATOM 859 C CA . PRO A 1 106 ? 13.133 -1.961 -15.578 1 87.69 106 PRO A CA 1
ATOM 860 C C . PRO A 1 106 ? 13.359 -2.482 -14.164 1 87.69 106 PRO A C 1
ATOM 862 O O . PRO A 1 106 ? 14.469 -2.377 -13.633 1 87.69 106 PRO A O 1
ATOM 865 N N . LEU A 1 107 ? 12.352 -2.99 -13.523 1 89.69 107 LEU A N 1
ATOM 866 C CA . LEU A 1 107 ? 12.484 -3.557 -12.18 1 89.69 107 LEU A CA 1
ATOM 867 C C . LEU A 1 107 ? 13.383 -4.785 -12.195 1 89.69 107 LEU A C 1
ATOM 869 O O . LEU A 1 107 ? 14.258 -4.934 -11.336 1 89.69 107 LEU A O 1
ATOM 873 N N . LEU A 1 108 ? 13.164 -5.609 -13.148 1 85.31 108 LEU A N 1
ATOM 874 C CA . LEU A 1 108 ? 13.977 -6.809 -13.305 1 85.31 108 LEU A CA 1
ATOM 875 C C . LEU A 1 108 ? 15.445 -6.449 -13.5 1 85.31 108 LEU A C 1
ATOM 877 O O . LEU A 1 108 ? 16.328 -7.055 -12.891 1 85.31 108 LEU A O 1
ATOM 881 N N . GLU A 1 109 ? 15.641 -5.508 -14.32 1 83.5 109 GLU A N 1
ATOM 882 C CA . GLU A 1 109 ? 17 -5.07 -14.602 1 83.5 109 GLU A CA 1
ATOM 883 C C . GLU A 1 109 ? 17.688 -4.523 -13.352 1 83.5 109 GLU A C 1
ATOM 885 O O . GLU A 1 109 ? 18.875 -4.734 -13.148 1 83.5 109 GLU A O 1
ATOM 890 N N . SER A 1 110 ? 16.906 -3.854 -12.594 1 84.12 110 SER A N 1
ATOM 891 C CA . SER A 1 110 ? 17.453 -3.25 -11.375 1 84.12 110 SER A CA 1
ATOM 892 C C . SER A 1 110 ? 17.734 -4.305 -10.312 1 84.12 110 SER A C 1
ATOM 894 O O . SER A 1 110 ? 18.766 -4.238 -9.625 1 84.12 110 SER A O 1
ATOM 896 N N . LEU A 1 111 ? 16.906 -5.266 -10.156 1 84.81 111 LEU A N 1
ATOM 897 C CA . LEU A 1 111 ? 17.016 -6.285 -9.117 1 84.81 111 LEU A CA 1
ATOM 898 C C . LEU A 1 111 ? 18.047 -7.344 -9.5 1 84.81 111 LEU A C 1
ATOM 900 O O . LEU A 1 111 ? 18.688 -7.93 -8.633 1 84.81 111 LEU A O 1
ATOM 904 N N . TYR A 1 112 ? 18.094 -7.531 -10.844 1 80.25 112 TYR A N 1
ATOM 905 C CA . TYR A 1 112 ? 19 -8.555 -11.336 1 80.25 112 TYR A CA 1
ATOM 906 C C . TYR A 1 112 ? 19.922 -7.988 -12.414 1 80.25 112 TYR A C 1
ATOM 908 O O . TYR A 1 112 ? 19.844 -8.398 -13.578 1 80.25 112 TYR A O 1
ATOM 916 N N . PRO A 1 113 ? 20.891 -7.145 -12.016 1 71.25 113 PRO A N 1
ATOM 917 C CA . PRO A 1 113 ? 21.703 -6.422 -12.992 1 71.25 113 PRO A CA 1
ATOM 918 C C . PRO A 1 113 ? 22.625 -7.34 -13.789 1 71.25 113 PRO A C 1
ATOM 920 O O . PRO A 1 113 ? 22.984 -7.023 -14.93 1 71.25 113 PRO A O 1
ATOM 923 N N . VAL A 1 114 ? 23.094 -8.305 -13.203 1 64.62 114 VAL A N 1
ATOM 924 C CA . VAL A 1 114 ? 24.109 -9.141 -13.844 1 64.62 114 VAL A CA 1
ATOM 925 C C . VAL A 1 114 ? 23.438 -10.094 -14.836 1 64.62 114 VAL A C 1
ATOM 927 O O . VAL A 1 114 ? 24.109 -10.648 -15.711 1 64.62 114 VAL A O 1
ATOM 930 N N . ASN A 1 115 ? 22.188 -10.219 -14.703 1 60.75 115 ASN A N 1
ATOM 931 C CA . ASN A 1 115 ? 21.516 -11.188 -15.57 1 60.75 115 ASN A CA 1
ATOM 932 C C . ASN A 1 115 ? 21.109 -10.57 -16.906 1 60.75 115 ASN A C 1
ATOM 934 O O . ASN A 1 115 ? 20.141 -9.797 -16.953 1 60.75 115 ASN A O 1
ATOM 938 N N . LYS A 1 116 ? 22.094 -10.523 -17.891 1 56.56 116 LYS A N 1
ATOM 939 C CA . LYS A 1 116 ? 21.906 -9.945 -19.219 1 56.56 116 LYS A CA 1
ATOM 940 C C . LYS A 1 116 ? 20.641 -10.477 -19.875 1 56.56 116 LYS A C 1
ATOM 942 O O . LYS A 1 116 ? 20.062 -9.82 -20.75 1 56.56 116 LYS A O 1
ATOM 947 N N . ASP A 1 117 ? 20.219 -11.703 -19.469 1 59 117 ASP A N 1
ATOM 948 C CA . ASP A 1 117 ? 19.078 -12.336 -20.109 1 59 117 ASP A CA 1
ATOM 949 C C . ASP A 1 117 ? 17.812 -12.195 -19.266 1 59 117 ASP A C 1
ATOM 951 O O . ASP A 1 117 ? 16.984 -13.102 -19.234 1 59 117 ASP A O 1
ATOM 955 N N . VAL A 1 118 ? 17.672 -11.156 -18.516 1 54.66 118 VAL A N 1
ATOM 956 C CA . VAL A 1 118 ? 16.562 -10.844 -17.609 1 54.66 118 VAL A CA 1
ATOM 957 C C . VAL A 1 118 ? 15.242 -10.906 -18.375 1 54.66 118 VAL A C 1
ATOM 959 O O . VAL A 1 118 ? 14.203 -11.266 -17.812 1 54.66 118 VAL A O 1
ATOM 962 N N . LEU A 1 119 ? 15.367 -10.719 -19.688 1 57.91 119 LEU A N 1
ATOM 963 C CA . LEU A 1 119 ? 14.18 -10.766 -20.531 1 57.91 119 LEU A CA 1
ATOM 964 C C . LEU A 1 119 ? 13.641 -12.188 -20.625 1 57.91 119 LEU A C 1
ATOM 966 O O . LEU A 1 119 ? 12.508 -12.398 -21.078 1 57.91 119 LEU A O 1
ATOM 970 N N . ASP A 1 120 ? 14.375 -13.086 -19.953 1 69.19 120 ASP A N 1
ATOM 971 C CA . ASP A 1 120 ? 13.969 -14.469 -20.172 1 69.19 120 ASP A CA 1
ATOM 972 C C . ASP A 1 120 ? 13.586 -15.133 -18.844 1 69.19 120 ASP A C 1
ATOM 974 O O . ASP A 1 120 ? 14.039 -16.25 -18.547 1 69.19 120 ASP A O 1
ATOM 978 N N . ILE A 1 121 ? 12.828 -14.469 -18.125 1 73.88 121 ILE A N 1
ATOM 979 C CA . ILE A 1 121 ? 12.391 -15.07 -16.875 1 73.88 121 ILE A CA 1
ATOM 980 C C . ILE A 1 121 ? 11.32 -16.125 -17.156 1 73.88 121 ILE A C 1
ATOM 982 O O . ILE A 1 121 ? 10.406 -15.898 -17.953 1 73.88 121 ILE A O 1
ATOM 986 N N . PRO A 1 122 ? 11.578 -17.312 -16.672 1 77 122 PRO A N 1
ATOM 987 C CA . PRO A 1 122 ? 10.555 -18.344 -16.844 1 77 122 PRO A CA 1
ATOM 988 C C . PRO A 1 122 ? 9.305 -18.094 -16 1 77 122 PRO A C 1
ATOM 990 O O . PRO A 1 122 ? 9.297 -17.188 -15.156 1 77 122 PRO A O 1
ATOM 993 N N . ALA A 1 123 ? 8.242 -18.828 -16.344 1 82.75 123 ALA A N 1
ATOM 994 C CA . ALA A 1 123 ? 7.102 -18.828 -15.43 1 82.75 123 ALA A CA 1
ATOM 995 C C . ALA A 1 123 ? 7.512 -19.344 -14.047 1 82.75 123 ALA A C 1
ATOM 997 O O . ALA A 1 123 ? 8.297 -20.281 -13.93 1 82.75 123 ALA A O 1
ATOM 998 N N . ILE A 1 124 ? 7.008 -18.656 -13.125 1 82.38 124 ILE A N 1
ATOM 999 C CA . ILE A 1 124 ? 7.434 -18.969 -11.766 1 82.38 124 ILE A CA 1
ATOM 1000 C C . ILE A 1 124 ? 6.207 -19.234 -10.891 1 82.38 124 ILE A C 1
ATOM 1002 O O . ILE A 1 124 ? 5.203 -18.531 -10.992 1 82.38 124 ILE A O 1
ATOM 1006 N N . CYS A 1 125 ? 6.309 -20.25 -10.117 1 86.69 125 CYS A N 1
ATOM 1007 C CA . CYS A 1 125 ? 5.363 -20.562 -9.047 1 86.69 125 CYS A CA 1
ATOM 1008 C C . CYS A 1 125 ? 6.07 -20.672 -7.703 1 86.69 125 CYS A C 1
ATOM 1010 O O . CYS A 1 125 ? 7.047 -21.406 -7.566 1 86.69 125 CYS A O 1
ATOM 1012 N N . LEU A 1 126 ? 5.633 -19.891 -6.746 1 89.69 126 LEU A N 1
ATOM 1013 C CA . LEU A 1 126 ? 6.312 -19.906 -5.453 1 89.69 126 LEU A CA 1
ATOM 1014 C C . LEU A 1 126 ? 5.312 -19.797 -4.309 1 89.69 126 LEU A C 1
ATOM 1016 O O . LEU A 1 126 ? 4.426 -18.938 -4.332 1 89.69 126 LEU A O 1
ATOM 1020 N N . SER A 1 127 ? 5.508 -20.688 -3.332 1 92.12 127 SER A N 1
ATOM 1021 C CA . SER A 1 127 ? 4.691 -20.656 -2.123 1 92.12 127 SER A CA 1
ATOM 1022 C C . SER A 1 127 ? 5.102 -19.5 -1.211 1 92.12 127 SER A C 1
ATOM 1024 O O . SER A 1 127 ? 6.289 -19.188 -1.104 1 92.12 127 SER A O 1
ATOM 1026 N N . VAL A 1 128 ? 4.117 -18.906 -0.579 1 92.62 128 VAL A N 1
ATOM 1027 C CA . VAL A 1 128 ? 4.418 -17.891 0.416 1 92.62 128 VAL A CA 1
ATOM 1028 C C . VAL A 1 128 ? 3.928 -18.344 1.789 1 92.62 128 VAL A C 1
ATOM 1030 O O . VAL A 1 128 ? 3.764 -17.516 2.697 1 92.62 128 VAL A O 1
ATOM 1033 N N . ALA A 1 129 ? 3.68 -19.609 1.951 1 91.75 129 ALA A N 1
ATOM 1034 C CA . ALA A 1 129 ? 3.123 -20.156 3.184 1 91.75 129 ALA A CA 1
ATOM 1035 C C . ALA A 1 129 ? 4.066 -19.938 4.359 1 91.75 129 ALA A C 1
ATOM 1037 O O . ALA A 1 129 ? 3.621 -19.75 5.496 1 91.75 129 ALA A O 1
ATOM 1038 N N . ASP A 1 130 ? 5.355 -19.922 4.137 1 92.12 130 ASP A N 1
ATOM 1039 C CA . ASP A 1 130 ? 6.328 -19.781 5.215 1 92.12 130 ASP A CA 1
ATOM 1040 C C . ASP A 1 130 ? 6.848 -18.344 5.305 1 92.12 130 ASP A C 1
ATOM 1042 O O . ASP A 1 130 ? 7.902 -18.094 5.895 1 92.12 130 ASP A O 1
ATOM 1046 N N . LYS A 1 131 ? 6.098 -17.438 4.754 1 93.5 131 LYS A N 1
ATOM 1047 C CA . LYS A 1 131 ? 6.523 -16.047 4.73 1 93.5 131 LYS A CA 1
ATOM 1048 C C . LYS A 1 131 ? 5.406 -15.125 5.203 1 93.5 131 LYS A C 1
ATOM 1050 O O . LYS A 1 131 ? 4.902 -14.305 4.434 1 93.5 131 LYS A O 1
ATOM 1055 N N . PRO A 1 132 ? 5.109 -15.141 6.477 1 93.94 132 PRO A N 1
ATOM 1056 C CA . PRO A 1 132 ? 3.959 -14.391 6.988 1 93.94 132 PRO A CA 1
ATOM 1057 C C . PRO A 1 132 ? 4.113 -12.883 6.801 1 93.94 132 PRO A C 1
ATOM 1059 O O . PRO A 1 132 ? 3.123 -12.18 6.566 1 93.94 132 PRO A O 1
ATOM 1062 N N . THR A 1 133 ? 5.316 -12.312 6.945 1 94.69 133 THR A N 1
ATOM 1063 C CA . THR A 1 133 ? 5.52 -10.883 6.789 1 94.69 133 THR A CA 1
ATOM 1064 C C . THR A 1 133 ? 5.27 -10.453 5.344 1 94.69 133 THR A C 1
ATOM 1066 O O . THR A 1 133 ? 4.73 -9.375 5.094 1 94.69 133 THR A O 1
ATOM 1069 N N . GLU A 1 134 ? 5.66 -11.328 4.414 1 94.75 134 GLU A N 1
ATOM 1070 C CA . GLU A 1 134 ? 5.371 -11.062 3.008 1 94.75 134 GLU A CA 1
ATOM 1071 C C . GLU A 1 134 ? 3.873 -11.109 2.732 1 94.75 134 GLU A C 1
ATOM 1073 O O . GLU A 1 134 ? 3.344 -10.266 2.002 1 94.75 134 GLU A O 1
ATOM 1078 N N . LEU A 1 135 ? 3.279 -12.078 3.32 1 94.94 135 LEU A N 1
ATOM 1079 C CA . LEU A 1 135 ? 1.838 -12.211 3.145 1 94.94 135 LEU A CA 1
ATOM 1080 C C . LEU A 1 135 ? 1.111 -10.969 3.637 1 94.94 135 LEU A C 1
ATOM 1082 O O . LEU A 1 135 ? 0.182 -10.484 2.984 1 94.94 135 LEU A O 1
ATOM 1086 N N . ASP A 1 136 ? 1.57 -10.461 4.738 1 96.44 136 ASP A N 1
ATOM 1087 C CA . ASP A 1 136 ? 0.982 -9.234 5.281 1 96.44 136 ASP A CA 1
ATOM 1088 C C . ASP A 1 136 ? 1.153 -8.07 4.312 1 96.44 136 ASP A C 1
ATOM 1090 O O . ASP A 1 136 ? 0.214 -7.305 4.082 1 96.44 136 ASP A O 1
ATOM 1094 N N . ALA A 1 137 ? 2.314 -7.934 3.795 1 97.25 137 ALA A N 1
ATOM 1095 C CA . ALA A 1 137 ? 2.588 -6.867 2.832 1 97.25 137 ALA A CA 1
ATOM 1096 C C . ALA A 1 137 ? 1.717 -7.02 1.588 1 97.25 137 ALA A C 1
ATOM 1098 O O . ALA A 1 137 ? 1.141 -6.043 1.104 1 97.25 137 ALA A O 1
ATOM 1099 N N . PHE A 1 138 ? 1.582 -8.242 1.087 1 96.25 138 PHE A N 1
ATOM 1100 C CA . PHE A 1 138 ? 0.728 -8.5 -0.067 1 96.25 138 PHE A CA 1
ATOM 1101 C C . PHE A 1 138 ? -0.706 -8.07 0.214 1 96.25 138 PHE A C 1
ATOM 1103 O O . PHE A 1 138 ? -1.36 -7.477 -0.646 1 96.25 138 PHE A O 1
ATOM 1110 N N . ASN A 1 139 ? -1.146 -8.359 1.382 1 96.56 139 ASN A N 1
ATOM 1111 C CA . ASN A 1 139 ? -2.512 -8.008 1.745 1 96.56 139 ASN A CA 1
ATOM 1112 C C . ASN A 1 139 ? -2.73 -6.496 1.682 1 96.56 139 ASN A C 1
ATOM 1114 O O . ASN A 1 139 ? -3.789 -6.035 1.248 1 96.56 139 ASN A O 1
ATOM 1118 N N . HIS A 1 140 ? -1.767 -5.734 2.158 1 97.94 140 HIS A N 1
ATOM 1119 C CA . HIS A 1 140 ? -1.863 -4.281 2.068 1 97.94 140 HIS A CA 1
ATOM 1120 C C . HIS A 1 140 ? -1.908 -3.82 0.615 1 97.94 140 HIS A C 1
ATOM 1122 O O . HIS A 1 140 ? -2.707 -2.951 0.258 1 97.94 140 HIS A O 1
ATOM 1128 N N . TYR A 1 141 ? -1.069 -4.383 -0.251 1 98.12 141 TYR A N 1
ATOM 1129 C CA . TYR A 1 141 ? -1.048 -4.023 -1.664 1 98.12 141 TYR A CA 1
ATOM 1130 C C . TYR A 1 141 ? -2.381 -4.348 -2.33 1 98.12 141 TYR A C 1
ATOM 1132 O O . TYR A 1 141 ? -2.924 -3.527 -3.074 1 98.12 141 TYR A O 1
ATOM 1140 N N . TRP A 1 142 ? -2.889 -5.555 -2.049 1 96.56 142 TRP A N 1
ATOM 1141 C CA . TRP A 1 142 ? -4.133 -5.969 -2.689 1 96.56 142 TRP A CA 1
ATOM 1142 C C . TRP A 1 142 ? -5.285 -5.062 -2.279 1 96.56 142 TRP A C 1
ATOM 1144 O O . TRP A 1 142 ? -6.152 -4.742 -3.096 1 96.56 142 TRP A O 1
ATOM 1154 N N . ALA A 1 143 ? -5.312 -4.656 -1.025 1 96.88 143 ALA A N 1
ATOM 1155 C CA . ALA A 1 143 ? -6.355 -3.746 -0.565 1 96.88 143 ALA A CA 1
ATOM 1156 C C . ALA A 1 143 ? -6.316 -2.432 -1.339 1 96.88 143 ALA A C 1
ATOM 1158 O O . ALA A 1 143 ? -7.359 -1.923 -1.765 1 96.88 143 ALA A O 1
ATOM 1159 N N . LEU A 1 144 ? -5.16 -1.906 -1.493 1 97.88 144 LEU A N 1
ATOM 1160 C CA . LEU A 1 144 ? -4.984 -0.637 -2.191 1 97.88 144 LEU A CA 1
ATOM 1161 C C . LEU A 1 144 ? -5.324 -0.779 -3.67 1 97.88 144 LEU A C 1
ATOM 1163 O O . LEU A 1 144 ? -6.004 0.077 -4.242 1 97.88 144 LEU A O 1
ATOM 1167 N N . ILE A 1 145 ? -4.875 -1.844 -4.309 1 97.06 145 ILE A N 1
ATOM 1168 C CA . ILE A 1 145 ? -5.113 -2.076 -5.727 1 97.06 145 ILE A CA 1
ATOM 1169 C C . ILE A 1 145 ? -6.605 -2.285 -5.973 1 97.06 145 ILE A C 1
ATOM 1171 O O . ILE A 1 145 ? -7.164 -1.743 -6.93 1 97.06 145 ILE A O 1
ATOM 1175 N N . ALA A 1 146 ? -7.234 -3.08 -5.129 1 94.31 146 ALA A N 1
ATOM 1176 C CA . ALA A 1 146 ? -8.672 -3.299 -5.242 1 94.31 146 ALA A CA 1
ATOM 1177 C C . ALA A 1 146 ? -9.438 -1.981 -5.156 1 94.31 146 ALA A C 1
ATOM 1179 O O . ALA A 1 146 ? -10.359 -1.735 -5.941 1 94.31 146 ALA A O 1
ATOM 1180 N N . ARG A 1 147 ? -9.047 -1.168 -4.219 1 94.94 147 ARG A N 1
ATOM 1181 C CA . ARG A 1 147 ? -9.703 0.126 -4.035 1 94.94 147 ARG A CA 1
ATOM 1182 C C . ARG A 1 147 ? -9.57 0.986 -5.289 1 94.94 147 ARG A C 1
ATOM 1184 O O . ARG A 1 147 ? -10.562 1.538 -5.773 1 94.94 147 ARG A O 1
ATOM 1191 N N . GLU A 1 148 ? -8.406 1.103 -5.809 1 95.25 148 GLU A N 1
ATOM 1192 C CA . GLU A 1 148 ? -8.18 1.923 -6.996 1 95.25 148 GLU A CA 1
ATOM 1193 C C . GLU A 1 148 ? -8.914 1.36 -8.203 1 95.25 148 GLU A C 1
ATOM 1195 O O . GLU A 1 148 ? -9.461 2.117 -9.016 1 95.25 148 GLU A O 1
ATOM 1200 N N . SER A 1 149 ? -8.891 0.045 -8.32 1 92 149 SER A N 1
ATOM 1201 C CA . SER A 1 149 ? -9.453 -0.614 -9.492 1 92 149 SER A CA 1
ATOM 1202 C C . SER A 1 149 ? -10.977 -0.544 -9.484 1 92 149 SER A C 1
ATOM 1204 O O . SER A 1 149 ? -11.609 -0.533 -10.547 1 92 149 SER A O 1
ATOM 1206 N N . SER A 1 150 ? -11.555 -0.478 -8.336 1 89.44 150 SER A N 1
ATOM 1207 C CA . SER A 1 150 ? -13.008 -0.527 -8.211 1 89.44 150 SER A CA 1
ATOM 1208 C C . SER A 1 150 ? -13.617 0.872 -8.25 1 89.44 150 SER A C 1
ATOM 1210 O O . SER A 1 150 ? -14.836 1.031 -8.133 1 89.44 150 SER A O 1
ATOM 1212 N N . ASN A 1 151 ? -12.781 1.879 -8.328 1 90.69 151 ASN A N 1
ATOM 1213 C CA . ASN A 1 151 ? -13.242 3.264 -8.328 1 90.69 151 ASN A CA 1
ATOM 1214 C C . ASN A 1 151 ? -12.648 4.047 -9.5 1 90.69 151 ASN A C 1
ATOM 1216 O O . ASN A 1 151 ? -11.758 3.557 -10.195 1 90.69 151 ASN A O 1
ATOM 1220 N N . ASN A 1 152 ? -13.305 5.141 -9.773 1 89.75 152 ASN A N 1
ATOM 1221 C CA . ASN A 1 152 ? -12.812 6.02 -10.828 1 89.75 152 ASN A CA 1
ATOM 1222 C C . ASN A 1 152 ? -12.227 7.309 -10.266 1 89.75 152 ASN A C 1
ATOM 1224 O O . ASN A 1 152 ? -12.633 8.406 -10.648 1 89.75 152 ASN A O 1
ATOM 1228 N N . PHE A 1 153 ? -11.219 7.129 -9.43 1 91.06 153 PHE A N 1
ATOM 1229 C CA . PHE A 1 153 ? -10.586 8.266 -8.789 1 91.06 153 PHE A CA 1
ATOM 1230 C C . PHE A 1 153 ? -9.68 9.008 -9.766 1 91.06 153 PHE A C 1
ATOM 1232 O O . PHE A 1 153 ? -9.117 8.398 -10.68 1 91.06 153 PHE A O 1
ATOM 1239 N N . ALA A 1 154 ? -9.555 10.32 -9.602 1 89.88 154 ALA A N 1
ATOM 1240 C CA . ALA A 1 154 ? -8.516 11.055 -10.312 1 89.88 154 ALA A CA 1
ATOM 1241 C C . ALA A 1 154 ? -7.137 10.461 -10.039 1 89.88 154 ALA A C 1
ATOM 1243 O O . ALA A 1 154 ? -6.809 10.141 -8.898 1 89.88 154 ALA A O 1
ATOM 1244 N N . GLY A 1 155 ? -6.293 10.227 -11.117 1 91.88 155 GLY A N 1
ATOM 1245 C CA . GLY A 1 155 ? -4.949 9.695 -10.992 1 91.88 155 GLY A CA 1
ATOM 1246 C C . GLY A 1 155 ? -4.926 8.188 -10.805 1 91.88 155 GLY A C 1
ATOM 1247 O O . GLY A 1 155 ? -3.893 7.617 -10.445 1 91.88 155 GLY A O 1
ATOM 1248 N N . ARG A 1 156 ? -6.012 7.566 -10.969 1 93 156 ARG A N 1
ATOM 1249 C CA . ARG A 1 156 ? -6.141 6.129 -10.766 1 93 156 ARG A CA 1
ATOM 1250 C C . ARG A 1 156 ? -5.109 5.363 -11.586 1 93 156 ARG A C 1
ATOM 1252 O O . ARG A 1 156 ? -4.492 4.414 -11.094 1 93 156 ARG A O 1
ATOM 1259 N N . GLU A 1 157 ? -4.922 5.754 -12.82 1 91.88 157 GLU A N 1
ATOM 1260 C CA . GLU A 1 157 ? -3.977 5.062 -13.695 1 91.88 157 GLU A CA 1
ATOM 1261 C C . GLU A 1 157 ? -2.564 5.098 -13.117 1 91.88 157 GLU A C 1
ATOM 1263 O O . GLU A 1 157 ? -1.883 4.07 -13.07 1 91.88 157 GLU A O 1
ATOM 1268 N N . GLN A 1 158 ? -2.162 6.254 -12.695 1 93.62 158 GLN A N 1
ATOM 1269 C CA . GLN A 1 158 ? -0.839 6.398 -12.102 1 93.62 158 GLN A CA 1
ATOM 1270 C C . GLN A 1 158 ? -0.725 5.586 -10.812 1 93.62 158 GLN A C 1
ATOM 1272 O O . GLN A 1 158 ? 0.264 4.883 -10.602 1 93.62 158 GLN A O 1
ATOM 1277 N N . SER A 1 159 ? -1.772 5.711 -9.977 1 96.19 159 SER A N 1
ATOM 1278 C CA . SER A 1 159 ? -1.766 4.988 -8.711 1 96.19 159 SER A CA 1
ATOM 1279 C C . SER A 1 159 ? -1.628 3.486 -8.93 1 96.19 159 SER A C 1
ATOM 1281 O O . SER A 1 159 ? -0.823 2.828 -8.266 1 96.19 159 SER A O 1
ATOM 1283 N N . LEU A 1 160 ? -2.363 2.939 -9.891 1 96.25 160 LEU A N 1
ATOM 1284 C CA . LEU A 1 160 ? -2.316 1.51 -10.172 1 96.25 160 LEU A CA 1
ATOM 1285 C C . LEU A 1 160 ? -0.945 1.107 -10.711 1 96.25 160 LEU A C 1
ATOM 1287 O O . LEU A 1 160 ? -0.431 0.039 -10.367 1 96.25 160 LEU A O 1
ATOM 1291 N N . THR A 1 161 ? -0.365 1.938 -11.523 1 96.44 161 THR A N 1
ATOM 1292 C CA . THR A 1 161 ? 0.971 1.673 -12.047 1 96.44 161 THR A CA 1
ATOM 1293 C C . THR A 1 161 ? 1.992 1.61 -10.914 1 96.44 161 THR A C 1
ATOM 1295 O O . THR A 1 161 ? 2.762 0.652 -10.82 1 96.44 161 THR A O 1
ATOM 1298 N N . PHE A 1 162 ? 1.972 2.623 -10.039 1 97.25 162 PHE A N 1
ATOM 1299 C CA . PHE A 1 162 ? 2.898 2.662 -8.914 1 97.25 162 PHE A CA 1
ATOM 1300 C C . PHE A 1 162 ? 2.723 1.439 -8.023 1 97.25 162 PHE A C 1
ATOM 1302 O O . PHE A 1 162 ? 3.701 0.79 -7.648 1 97.25 162 PHE A O 1
ATOM 1309 N N . LEU A 1 163 ? 1.485 1.136 -7.711 1 98 163 LEU A N 1
ATOM 1310 C CA . LEU A 1 163 ? 1.18 0.021 -6.82 1 98 163 LEU A CA 1
ATOM 1311 C C . LEU A 1 163 ? 1.588 -1.307 -7.449 1 98 163 LEU A C 1
ATOM 1313 O O . LEU A 1 163 ? 2.141 -2.176 -6.773 1 98 163 LEU A O 1
ATOM 1317 N N . ALA A 1 164 ? 1.329 -1.473 -8.719 1 97.38 164 ALA A N 1
ATOM 1318 C CA . ALA A 1 164 ? 1.719 -2.693 -9.422 1 97.38 164 ALA A CA 1
ATOM 1319 C C . ALA A 1 164 ? 3.234 -2.871 -9.406 1 97.38 164 ALA A C 1
ATOM 1321 O O . ALA A 1 164 ? 3.734 -3.967 -9.141 1 97.38 164 ALA A O 1
ATOM 1322 N N . GLN A 1 165 ? 3.963 -1.838 -9.711 1 97.19 165 GLN A N 1
ATOM 1323 C CA . GLN A 1 165 ? 5.418 -1.91 -9.742 1 97.19 165 GLN A CA 1
ATOM 1324 C C . GLN A 1 165 ? 5.984 -2.232 -8.359 1 97.19 165 GLN A C 1
ATOM 1326 O O . GLN A 1 165 ? 6.906 -3.041 -8.234 1 97.19 165 GLN A O 1
ATOM 1331 N N . ALA A 1 166 ? 5.398 -1.588 -7.344 1 97.75 166 ALA A N 1
ATOM 1332 C CA . ALA A 1 166 ? 5.844 -1.864 -5.984 1 97.75 166 ALA A CA 1
ATOM 1333 C C . ALA A 1 166 ? 5.543 -3.307 -5.59 1 97.75 166 ALA A C 1
ATOM 1335 O O . ALA A 1 166 ? 6.383 -3.982 -4.988 1 97.75 166 ALA A O 1
ATOM 1336 N N . LEU A 1 167 ? 4.363 -3.795 -5.918 1 97.62 167 LEU A N 1
ATOM 1337 C CA . LEU A 1 167 ? 3.977 -5.172 -5.625 1 97.62 167 LEU A CA 1
ATOM 1338 C C . LEU A 1 167 ? 4.891 -6.156 -6.348 1 97.62 167 LEU A C 1
ATOM 1340 O O . LEU A 1 167 ? 5.332 -7.145 -5.758 1 97.62 167 LEU A O 1
ATOM 1344 N N . PHE A 1 168 ? 5.18 -5.918 -7.594 1 95.62 168 PHE A N 1
ATOM 1345 C CA . PHE A 1 168 ? 6.062 -6.793 -8.359 1 95.62 168 PHE A CA 1
ATOM 1346 C C . PHE A 1 168 ? 7.473 -6.777 -7.781 1 95.62 168 PHE A C 1
ATOM 1348 O O . PHE A 1 168 ? 8.164 -7.797 -7.793 1 95.62 168 PHE A O 1
ATOM 1355 N N . THR A 1 169 ? 7.93 -5.609 -7.34 1 95 169 THR A N 1
ATOM 1356 C CA . THR A 1 169 ? 9.234 -5.555 -6.691 1 95 169 THR A CA 1
ATOM 1357 C C . THR A 1 169 ? 9.273 -6.48 -5.477 1 95 169 THR A C 1
ATOM 1359 O O . THR A 1 169 ? 10.234 -7.238 -5.301 1 95 169 THR A O 1
ATOM 1362 N N . LEU A 1 170 ? 8.203 -6.422 -4.648 1 94.94 170 LEU A N 1
ATOM 1363 C CA . LEU A 1 170 ? 8.086 -7.312 -3.5 1 94.94 170 LEU A CA 1
ATOM 1364 C C . LEU A 1 170 ? 8.125 -8.773 -3.938 1 94.94 170 LEU A C 1
ATOM 1366 O O . LEU A 1 170 ? 8.836 -9.586 -3.336 1 94.94 170 LEU A O 1
ATOM 1370 N N . LEU A 1 171 ? 7.363 -9.062 -4.984 1 92.31 171 LEU A N 1
ATOM 1371 C CA . LEU A 1 171 ? 7.273 -10.43 -5.492 1 92.31 171 LEU A CA 1
ATOM 1372 C C . LEU A 1 171 ? 8.633 -10.914 -6 1 92.31 171 LEU A C 1
ATOM 1374 O O . LEU A 1 171 ? 9.094 -11.992 -5.621 1 92.31 171 LEU A O 1
ATOM 1378 N N . LEU A 1 172 ? 9.312 -10.148 -6.793 1 88.62 172 LEU A N 1
ATOM 1379 C CA . LEU A 1 172 ? 10.531 -10.531 -7.496 1 88.62 172 LEU A CA 1
ATOM 1380 C C . LEU A 1 172 ? 11.688 -10.711 -6.516 1 88.62 172 LEU A C 1
ATOM 1382 O O . LEU A 1 172 ? 12.555 -11.562 -6.727 1 88.62 172 LEU A O 1
ATOM 1386 N N . ARG A 1 173 ? 11.625 -9.953 -5.453 1 87.19 173 ARG A N 1
ATOM 1387 C CA . ARG A 1 173 ? 12.672 -10.086 -4.449 1 87.19 173 ARG A CA 1
ATOM 1388 C C . ARG A 1 173 ? 12.641 -11.469 -3.805 1 87.19 173 ARG A C 1
ATOM 1390 O O . ARG A 1 173 ? 13.648 -11.938 -3.27 1 87.19 173 ARG A O 1
ATOM 1397 N N . ASN A 1 174 ? 11.5 -12.07 -3.842 1 84.06 174 ASN A N 1
ATOM 1398 C CA . ASN A 1 174 ? 11.344 -13.383 -3.227 1 84.06 174 ASN A CA 1
ATOM 1399 C C . ASN A 1 174 ? 11.766 -14.5 -4.18 1 84.06 174 ASN A C 1
ATOM 1401 O O . ASN A 1 174 ? 11.742 -15.68 -3.812 1 84.06 174 ASN A O 1
ATOM 1405 N N . ILE A 1 175 ? 12.125 -14.109 -5.379 1 77.88 175 ILE A N 1
ATOM 1406 C CA . ILE A 1 175 ? 12.57 -15.078 -6.371 1 77.88 175 ILE A CA 1
ATOM 1407 C C . ILE A 1 175 ? 14.094 -15.102 -6.418 1 77.88 175 ILE A C 1
ATOM 1409 O O . ILE A 1 175 ? 14.727 -14.117 -6.812 1 77.88 175 ILE A O 1
ATOM 1413 N N . PRO A 1 176 ? 14.742 -16 -5.789 1 69 176 PRO A N 1
ATOM 1414 C CA . PRO A 1 176 ? 16.203 -16.078 -5.863 1 69 176 PRO A CA 1
ATOM 1415 C C . PRO A 1 176 ? 16.719 -16.312 -7.285 1 69 176 PRO A C 1
ATOM 1417 O O . PRO A 1 176 ? 17.016 -17.438 -7.664 1 69 176 PRO A O 1
ATOM 1420 N N . LEU A 1 177 ? 16.766 -15.352 -8.117 1 61.06 177 LEU A N 1
ATOM 1421 C CA . LEU A 1 177 ? 17.172 -15.516 -9.508 1 61.06 177 LEU A CA 1
ATOM 1422 C C . LEU A 1 177 ? 18.688 -15.594 -9.617 1 61.06 177 LEU A C 1
ATOM 1424 O O . LEU A 1 177 ? 19.234 -15.68 -10.719 1 61.06 177 LEU A O 1
ATOM 1428 N N . ASP A 1 178 ? 19.453 -15.367 -8.57 1 55.44 178 ASP A N 1
ATOM 1429 C CA . ASP A 1 178 ? 20.906 -15.406 -8.648 1 55.44 178 ASP A CA 1
ATOM 1430 C C . ASP A 1 178 ? 21.391 -16.688 -9.32 1 55.44 178 ASP A C 1
ATOM 1432 O O . ASP A 1 178 ? 20.734 -17.734 -9.227 1 55.44 178 ASP A O 1
ATOM 1436 N N . ASP A 1 179 ? 22.172 -16.562 -10.352 1 49.53 179 ASP A N 1
ATOM 1437 C CA . ASP A 1 179 ? 22.828 -17.297 -11.438 1 49.53 179 ASP A CA 1
ATOM 1438 C C . ASP A 1 179 ? 23.578 -18.516 -10.898 1 49.53 179 ASP A C 1
ATOM 1440 O O . ASP A 1 179 ? 24.469 -19.031 -11.562 1 49.53 179 ASP A O 1
ATOM 1444 N N . HIS A 1 180 ? 23.672 -18.875 -9.617 1 46.5 180 HIS A N 1
ATOM 1445 C CA . HIS A 1 180 ? 24.594 -20.016 -9.68 1 46.5 180 HIS A CA 1
ATOM 1446 C C . HIS A 1 180 ? 23.969 -21.188 -10.445 1 46.5 180 HIS A C 1
ATOM 1448 O O . HIS A 1 180 ? 22.828 -21.578 -10.164 1 46.5 180 HIS A O 1
ATOM 1454 N N . PRO A 1 181 ? 24.438 -21.438 -11.633 1 43.25 181 PRO A N 1
ATOM 1455 C CA . PRO A 1 181 ? 23.969 -22.422 -12.609 1 43.25 181 PRO A CA 1
ATOM 1456 C C . PRO A 1 181 ? 23.328 -23.656 -11.953 1 43.25 181 PRO A C 1
ATOM 1458 O O . PRO A 1 181 ? 22.328 -24.172 -12.445 1 43.25 181 PRO A O 1
ATOM 1461 N N . VAL A 1 182 ? 24.031 -24.297 -11.023 1 43.28 182 VAL A N 1
ATOM 1462 C CA . VAL A 1 182 ? 23.688 -25.578 -10.406 1 43.28 182 VAL A CA 1
ATOM 1463 C C . VAL A 1 182 ? 22.719 -25.344 -9.25 1 43.28 182 VAL A C 1
ATOM 1465 O O . VAL A 1 182 ? 21.891 -26.219 -8.945 1 43.28 182 VAL A O 1
ATOM 1468 N N . ASN A 1 183 ? 22.734 -24.203 -8.523 1 44.56 183 ASN A N 1
ATOM 1469 C CA . ASN A 1 183 ? 22.109 -24.062 -7.215 1 44.56 183 ASN A CA 1
ATOM 1470 C C . ASN A 1 183 ? 21.062 -22.953 -7.215 1 44.56 183 ASN A C 1
ATOM 1472 O O . ASN A 1 183 ? 20.406 -22.703 -6.195 1 44.56 183 ASN A O 1
ATOM 1476 N N . GLY A 1 184 ? 20.906 -22.328 -8.359 1 55.88 184 GLY A N 1
ATOM 1477 C CA . GLY A 1 184 ? 20 -21.188 -8.336 1 55.88 184 GLY A CA 1
ATOM 1478 C C . GLY A 1 184 ? 18.547 -21.562 -8.602 1 55.88 184 GLY A C 1
ATOM 1479 O O . GLY A 1 184 ? 18.25 -22.719 -8.898 1 55.88 184 GLY A O 1
ATOM 1480 N N . VAL A 1 185 ? 17.641 -20.688 -8.305 1 61.47 185 VAL A N 1
ATOM 1481 C CA . VAL A 1 185 ? 16.203 -20.891 -8.445 1 61.47 185 VAL A CA 1
ATOM 1482 C C . VAL A 1 185 ? 15.898 -21.453 -9.836 1 61.47 185 VAL A C 1
ATOM 1484 O O . VAL A 1 185 ? 15.055 -22.344 -9.984 1 61.47 185 VAL A O 1
ATOM 1487 N N . ARG A 1 186 ? 16.734 -21.109 -10.734 1 69.75 186 ARG A N 1
ATOM 1488 C CA . ARG A 1 186 ? 16.5 -21.609 -12.094 1 69.75 186 ARG A CA 1
ATOM 1489 C C . ARG A 1 186 ? 16.781 -23.094 -12.172 1 69.75 186 ARG A C 1
ATOM 1491 O O . ARG A 1 186 ? 16.031 -23.844 -12.82 1 69.75 186 ARG A O 1
ATOM 1498 N N . GLY A 1 187 ? 17.891 -23.375 -11.523 1 73.56 187 GLY A N 1
ATOM 1499 C CA . GLY A 1 187 ? 18.219 -24.797 -11.492 1 73.56 187 GLY A CA 1
ATOM 1500 C C . GLY A 1 187 ? 17.172 -25.625 -10.781 1 73.56 187 GLY A C 1
ATOM 1501 O O . GLY A 1 187 ? 16.781 -26.703 -11.258 1 73.56 187 GLY A O 1
ATOM 1502 N N . GLU A 1 188 ? 16.719 -25.078 -9.734 1 81.56 188 GLU A N 1
ATOM 1503 C CA . GLU A 1 188 ? 15.734 -25.812 -8.945 1 81.56 188 GLU A CA 1
ATOM 1504 C C . GLU A 1 188 ? 14.398 -25.906 -9.68 1 81.56 188 GLU A C 1
ATOM 1506 O O . GLU A 1 188 ? 13.711 -26.922 -9.602 1 81.56 188 GLU A O 1
ATOM 1511 N N . ILE A 1 189 ? 14.133 -24.875 -10.344 1 79.81 189 ILE A N 1
ATOM 1512 C CA . ILE A 1 189 ? 12.906 -24.891 -11.141 1 79.81 189 ILE A CA 1
ATOM 1513 C C . ILE A 1 189 ? 12.984 -25.984 -12.203 1 79.81 189 ILE A C 1
ATOM 1515 O O . ILE A 1 189 ? 12.016 -26.703 -12.438 1 79.81 189 ILE A O 1
ATOM 1519 N N . LYS A 1 190 ? 14.148 -26.078 -12.742 1 83.75 190 LYS A N 1
ATOM 1520 C CA . LYS A 1 190 ? 14.344 -27.109 -13.766 1 83.75 190 LYS A CA 1
ATOM 1521 C C . LYS A 1 190 ? 14.188 -28.5 -13.188 1 83.75 190 LYS A C 1
ATOM 1523 O O . LYS A 1 190 ? 13.586 -29.375 -13.82 1 83.75 190 LYS A O 1
ATOM 1528 N N . ILE A 1 191 ? 14.758 -28.656 -12.039 1 89.44 191 ILE A N 1
ATOM 1529 C CA . ILE A 1 191 ? 14.641 -29.969 -11.383 1 89.44 191 ILE A CA 1
ATOM 1530 C C . ILE A 1 191 ? 13.172 -30.25 -11.062 1 89.44 191 ILE A C 1
ATOM 1532 O O . ILE A 1 191 ? 12.688 -31.359 -11.266 1 89.44 191 ILE A O 1
ATOM 1536 N N . PHE A 1 192 ? 12.523 -29.297 -10.586 1 90.12 192 PHE A N 1
ATOM 1537 C CA . PHE A 1 192 ? 11.109 -29.453 -10.258 1 90.12 192 PHE A CA 1
ATOM 1538 C C . PHE A 1 192 ? 10.297 -29.75 -11.516 1 90.12 192 PHE A C 1
ATOM 1540 O O . PHE A 1 192 ? 9.391 -30.594 -11.484 1 90.12 192 PHE A O 1
ATOM 1547 N N . GLN A 1 193 ? 10.641 -29.109 -12.57 1 86.56 193 GLN A N 1
ATOM 1548 C CA . GLN A 1 193 ? 9.992 -29.391 -13.844 1 86.56 193 GLN A CA 1
ATOM 1549 C C . GLN A 1 193 ? 10.234 -30.828 -14.281 1 86.56 193 GLN A C 1
ATOM 1551 O O . GLN A 1 193 ? 9.312 -31.5 -14.734 1 86.56 193 GLN A O 1
ATOM 1556 N N . ARG A 1 194 ? 11.406 -31.234 -14.086 1 91 194 ARG A N 1
ATOM 1557 C CA . ARG A 1 194 ? 11.742 -32.625 -14.422 1 91 194 ARG A CA 1
ATOM 1558 C C . ARG A 1 194 ? 10.969 -33.594 -13.555 1 91 194 ARG A C 1
ATOM 1560 O O . ARG A 1 194 ? 10.523 -34.656 -14.039 1 91 194 ARG A O 1
ATOM 1567 N N . PHE A 1 195 ? 10.875 -33.25 -12.289 1 94.75 195 PHE A N 1
ATOM 1568 C CA . PHE A 1 195 ? 10.078 -34.094 -11.398 1 94.75 195 PHE A CA 1
ATOM 1569 C C . PHE A 1 195 ? 8.656 -34.219 -11.93 1 94.75 195 PHE A C 1
ATOM 1571 O O . PHE A 1 195 ? 8.133 -35.344 -12.016 1 94.75 195 PHE A O 1
ATOM 1578 N N . ASN A 1 196 ? 8.07 -33.156 -12.32 1 91.25 196 ASN A N 1
ATOM 1579 C CA . ASN A 1 196 ? 6.707 -33.188 -12.852 1 91.25 196 ASN A CA 1
ATOM 1580 C C . ASN A 1 196 ? 6.625 -34 -14.148 1 91.25 196 ASN A C 1
ATOM 1582 O O . ASN A 1 196 ? 5.656 -34.719 -14.375 1 91.25 196 ASN A O 1
ATOM 1586 N N . GLN A 1 197 ? 7.609 -33.875 -14.945 1 90.5 197 GLN A N 1
ATOM 1587 C CA . GLN A 1 197 ? 7.672 -34.688 -16.172 1 90.5 197 GLN A CA 1
ATOM 1588 C C . GLN A 1 197 ? 7.75 -36.156 -15.859 1 90.5 197 GLN A C 1
ATOM 1590 O O . GLN A 1 197 ? 7.098 -36.969 -16.516 1 90.5 197 GLN A O 1
ATOM 1595 N N . LEU A 1 198 ? 8.578 -36.469 -14.922 1 94.62 198 LEU A N 1
ATOM 1596 C CA . LEU A 1 198 ? 8.695 -37.844 -14.508 1 94.62 198 LEU A CA 1
ATOM 1597 C C . LEU A 1 198 ? 7.359 -38.375 -14.008 1 94.62 198 LEU A C 1
ATOM 1599 O O . LEU A 1 198 ? 6.984 -39.531 -14.312 1 94.62 198 LEU A O 1
ATOM 1603 N N . ILE A 1 199 ? 6.684 -37.625 -13.219 1 94.38 199 ILE A N 1
ATOM 1604 C CA . ILE A 1 199 ? 5.359 -38 -12.75 1 94.38 199 ILE A CA 1
ATOM 1605 C C . ILE A 1 199 ? 4.457 -38.312 -13.938 1 94.38 199 ILE A C 1
ATOM 1607 O O . ILE A 1 199 ? 3.783 -39.344 -13.969 1 94.38 199 ILE A O 1
ATOM 1611 N N . ASP A 1 200 ? 4.488 -37.5 -14.898 1 90.94 200 ASP A N 1
ATOM 1612 C CA . ASP A 1 200 ? 3.648 -37.656 -16.078 1 90.94 200 ASP A CA 1
ATOM 1613 C C . ASP A 1 200 ? 3.979 -38.969 -16.797 1 90.94 200 ASP A C 1
ATOM 1615 O O . ASP A 1 200 ? 3.084 -39.625 -17.312 1 90.94 200 ASP A O 1
ATOM 1619 N N . ASN A 1 201 ? 5.215 -39.219 -16.781 1 91.81 201 ASN A N 1
ATOM 1620 C CA . ASN A 1 201 ? 5.68 -40.406 -17.531 1 91.81 201 ASN A CA 1
ATOM 1621 C C . ASN A 1 201 ? 5.449 -41.688 -16.734 1 91.81 201 ASN A C 1
ATOM 1623 O O . ASN A 1 201 ? 5.254 -42.75 -17.328 1 91.81 201 ASN A O 1
ATOM 1627 N N . TYR A 1 202 ? 5.355 -41.562 -15.375 1 94.94 202 TYR A N 1
ATOM 1628 C CA . TYR A 1 202 ? 5.453 -42.812 -14.602 1 94.94 202 TYR A CA 1
ATOM 1629 C C . TYR A 1 202 ? 4.297 -42.906 -13.617 1 94.94 202 TYR A C 1
ATOM 1631 O O . TYR A 1 202 ? 4.281 -43.812 -12.773 1 94.94 202 TYR A O 1
ATOM 1639 N N . TYR A 1 203 ? 3.324 -42 -13.641 1 93.56 203 TYR A N 1
ATOM 1640 C CA . TYR A 1 203 ? 2.26 -42 -12.648 1 93.56 203 TYR A CA 1
ATOM 1641 C C . TYR A 1 203 ? 1.578 -43.344 -12.547 1 93.56 203 TYR A C 1
ATOM 1643 O O . TYR A 1 203 ? 1.06 -43.719 -11.492 1 93.56 203 TYR A O 1
ATOM 1651 N N . HIS A 1 204 ? 1.608 -44.156 -13.602 1 94.25 204 HIS A N 1
ATOM 1652 C CA . HIS A 1 204 ? 0.905 -45.438 -13.625 1 94.25 204 HIS A CA 1
ATOM 1653 C C . HIS A 1 204 ? 1.801 -46.562 -13.141 1 94.25 204 HIS A C 1
ATOM 1655 O O . HIS A 1 204 ? 1.353 -47.719 -13.008 1 94.25 204 HIS A O 1
ATOM 1661 N N . HIS A 1 205 ? 3.041 -46.281 -12.797 1 95.5 205 HIS A N 1
ATOM 1662 C CA . HIS A 1 205 ? 3.965 -47.312 -12.305 1 95.5 205 HIS A CA 1
ATOM 1663 C C . HIS A 1 205 ? 4.035 -47.281 -10.781 1 95.5 205 HIS A C 1
ATOM 1665 O O . HIS A 1 205 ? 4.691 -48.156 -10.18 1 95.5 205 HIS A O 1
ATOM 1671 N N . HIS A 1 206 ? 3.416 -46.281 -10.141 1 94.88 206 HIS A N 1
ATOM 1672 C CA . HIS A 1 206 ? 3.34 -46.156 -8.688 1 94.88 206 HIS A CA 1
ATOM 1673 C C . HIS A 1 206 ? 4.73 -46.156 -8.062 1 94.88 206 HIS A C 1
ATOM 1675 O O . HIS A 1 206 ? 4.961 -46.875 -7.074 1 94.88 206 HIS A O 1
ATOM 1681 N N . LEU A 1 207 ? 5.645 -45.406 -8.719 1 96.12 207 LEU A N 1
ATOM 1682 C CA . LEU A 1 207 ? 6.965 -45.25 -8.125 1 96.12 207 LEU A CA 1
ATOM 1683 C C . LEU A 1 207 ? 6.875 -44.531 -6.777 1 96.12 207 LEU A C 1
ATOM 1685 O O . LEU A 1 207 ? 6.031 -43.656 -6.59 1 96.12 207 LEU A O 1
ATOM 1689 N N . SER A 1 208 ? 7.75 -44.969 -5.855 1 96.69 208 SER A N 1
ATOM 1690 C CA . SER A 1 208 ? 7.82 -44.281 -4.559 1 96.69 208 SER A CA 1
ATOM 1691 C C . SER A 1 208 ? 8.555 -42.969 -4.664 1 96.69 208 SER A C 1
ATOM 1693 O O . SER A 1 208 ? 9.242 -42.688 -5.652 1 96.69 208 SER A O 1
ATOM 1695 N N . VAL A 1 209 ? 8.406 -42.094 -3.666 1 97.19 209 VAL A N 1
ATOM 1696 C CA . VAL A 1 209 ? 9.062 -40.812 -3.631 1 97.19 209 VAL A CA 1
ATOM 1697 C C . VAL A 1 209 ? 10.578 -40.969 -3.68 1 97.19 209 VAL A C 1
ATOM 1699 O O . VAL A 1 209 ? 11.266 -40.312 -4.445 1 97.19 209 VAL A O 1
ATOM 1702 N N . PRO A 1 210 ? 11.117 -42 -2.941 1 97.31 210 PRO A N 1
ATOM 1703 C CA . PRO A 1 210 ? 12.555 -42.219 -3.043 1 97.31 210 PRO A CA 1
ATOM 1704 C C . PRO A 1 210 ? 12.992 -42.625 -4.453 1 97.31 210 PRO A C 1
ATOM 1706 O O . PRO A 1 210 ? 14.078 -42.219 -4.902 1 97.31 210 PRO A O 1
ATOM 1709 N N . GLU A 1 211 ? 12.234 -43.344 -5.223 1 97.69 211 GLU A N 1
ATOM 1710 C CA . GLU A 1 211 ? 12.555 -43.719 -6.59 1 97.69 211 GLU A CA 1
ATOM 1711 C C . GLU A 1 211 ? 12.586 -42.5 -7.516 1 97.69 211 GLU A C 1
ATOM 1713 O O . GLU A 1 211 ? 13.469 -42.406 -8.367 1 97.69 211 GLU A O 1
ATOM 1718 N N . TYR A 1 212 ? 11.609 -41.656 -7.359 1 97.62 212 TYR A N 1
ATOM 1719 C CA . TYR A 1 212 ? 11.633 -40.406 -8.125 1 97.62 212 TYR A CA 1
ATOM 1720 C C . TYR A 1 212 ? 12.875 -39.594 -7.805 1 97.62 212 TYR A C 1
ATOM 1722 O O . TYR A 1 212 ? 13.531 -39.062 -8.703 1 97.62 212 TYR A O 1
ATOM 1730 N N . ALA A 1 213 ? 13.18 -39.438 -6.504 1 97.75 213 ALA A N 1
ATOM 1731 C CA . ALA A 1 213 ? 14.359 -38.688 -6.074 1 97.75 213 ALA A CA 1
ATOM 1732 C C . ALA A 1 213 ? 15.625 -39.25 -6.707 1 97.75 213 ALA A C 1
ATOM 1734 O O . ALA A 1 213 ? 16.484 -38.5 -7.176 1 97.75 213 ALA A O 1
ATOM 1735 N N . ASN A 1 214 ? 15.719 -40.531 -6.746 1 97.44 214 ASN A N 1
ATOM 1736 C CA . ASN A 1 214 ? 16.859 -41.219 -7.355 1 97.44 214 ASN A CA 1
ATOM 1737 C C . ASN A 1 214 ? 16.969 -40.906 -8.844 1 97.44 214 ASN A C 1
ATOM 1739 O O . ASN A 1 214 ? 18.062 -40.625 -9.352 1 97.44 214 ASN A O 1
ATOM 1743 N N . LYS A 1 215 ? 15.898 -40.906 -9.539 1 96.94 215 LYS A N 1
ATOM 1744 C CA . LYS A 1 215 ? 15.883 -40.594 -10.969 1 96.94 215 LYS A CA 1
ATOM 1745 C C . LYS A 1 215 ? 16.328 -39.156 -11.234 1 96.94 215 LYS A C 1
ATOM 1747 O O . LYS A 1 215 ? 16.844 -38.844 -12.305 1 96.94 215 LYS A O 1
ATOM 1752 N N . LEU A 1 216 ? 16.094 -38.312 -10.258 1 96.25 216 LEU A N 1
ATOM 1753 C CA . LEU A 1 216 ? 16.438 -36.906 -10.383 1 96.25 216 LEU A CA 1
ATOM 1754 C C . LEU A 1 216 ? 17.859 -36.625 -9.883 1 96.25 216 LEU A C 1
ATOM 1756 O O . LEU A 1 216 ? 18.406 -35.562 -10.094 1 96.25 216 LEU A O 1
ATOM 1760 N N . GLY A 1 217 ? 18.391 -37.531 -9.188 1 96.5 217 GLY A N 1
ATOM 1761 C CA . GLY A 1 217 ? 19.719 -37.375 -8.641 1 96.5 217 GLY A CA 1
ATOM 1762 C C . GLY A 1 217 ? 19.766 -36.469 -7.426 1 96.5 217 GLY A C 1
ATOM 1763 O O . GLY A 1 217 ? 20.719 -35.688 -7.238 1 96.5 217 GLY A O 1
ATOM 1764 N N . ILE A 1 218 ? 18.703 -36.469 -6.637 1 96.25 218 ILE A N 1
ATOM 1765 C CA . ILE A 1 218 ? 18.656 -35.625 -5.445 1 96.25 218 ILE A CA 1
ATOM 1766 C C . ILE A 1 218 ? 18.156 -36.438 -4.254 1 96.25 218 ILE A C 1
ATOM 1768 O O . ILE A 1 218 ? 17.781 -37.594 -4.406 1 96.25 218 ILE A O 1
ATOM 1772 N N . THR A 1 219 ? 18.219 -35.812 -3.053 1 96.62 219 THR A N 1
ATOM 1773 C CA . THR A 1 219 ? 17.719 -36.469 -1.856 1 96.62 219 THR A CA 1
ATOM 1774 C C . THR A 1 219 ? 16.203 -36.312 -1.742 1 96.62 219 THR A C 1
ATOM 1776 O O . THR A 1 219 ? 15.633 -35.406 -2.357 1 96.62 219 THR A O 1
ATOM 1779 N N . GLU A 1 220 ? 15.633 -37.188 -1.004 1 96.56 220 GLU A N 1
ATOM 1780 C CA . GLU A 1 220 ? 14.203 -37.062 -0.74 1 96.56 220 GLU A CA 1
ATOM 1781 C C . GLU A 1 220 ? 13.883 -35.75 -0.052 1 96.56 220 GLU A C 1
ATOM 1783 O O . GLU A 1 220 ? 12.875 -35.094 -0.358 1 96.56 220 GLU A O 1
ATOM 1788 N N . SER A 1 221 ? 14.711 -35.406 0.856 1 96.62 221 SER A N 1
ATOM 1789 C CA . SER A 1 221 ? 14.516 -34.156 1.595 1 96.62 221 SER A CA 1
ATOM 1790 C C . SER A 1 221 ? 14.523 -32.969 0.659 1 96.62 221 SER A C 1
ATOM 1792 O O . SER A 1 221 ? 13.688 -32.062 0.791 1 96.62 221 SER A O 1
ATOM 1794 N N . ARG A 1 222 ? 15.352 -32.938 -0.286 1 95.06 222 ARG A N 1
ATOM 1795 C CA . ARG A 1 222 ? 15.422 -31.859 -1.263 1 95.06 222 ARG A CA 1
ATOM 1796 C C . ARG A 1 222 ? 14.18 -31.844 -2.146 1 95.06 222 ARG A C 1
ATOM 1798 O O . ARG A 1 222 ? 13.656 -30.766 -2.463 1 95.06 222 ARG A O 1
ATOM 1805 N N . LEU A 1 223 ? 13.789 -33.031 -2.535 1 96.06 223 LEU A N 1
ATOM 1806 C CA . LEU A 1 223 ? 12.578 -33.125 -3.344 1 96.06 223 LEU A CA 1
ATOM 1807 C C . LEU A 1 223 ? 11.375 -32.562 -2.576 1 96.06 223 LEU A C 1
ATOM 1809 O O . LEU A 1 223 ? 10.594 -31.781 -3.119 1 96.06 223 LEU A O 1
ATOM 1813 N N . LYS A 1 224 ? 11.281 -32.938 -1.327 1 96.25 224 LYS A N 1
ATOM 1814 C CA . LYS A 1 224 ? 10.195 -32.469 -0.482 1 96.25 224 LYS A CA 1
ATOM 1815 C C . LYS A 1 224 ? 10.234 -30.953 -0.344 1 96.25 224 LYS A C 1
ATOM 1817 O O . LYS A 1 224 ? 9.203 -30.281 -0.438 1 96.25 224 LYS A O 1
ATOM 1822 N N . ASP A 1 225 ? 11.375 -30.5 -0.169 1 94.5 225 ASP A N 1
ATOM 1823 C CA . ASP A 1 225 ? 11.547 -29.062 -0.009 1 94.5 225 ASP A CA 1
ATOM 1824 C C . ASP A 1 225 ? 11.148 -28.312 -1.279 1 94.5 225 ASP A C 1
ATOM 1826 O O . ASP A 1 225 ? 10.453 -27.297 -1.215 1 94.5 225 ASP A O 1
ATOM 1830 N N . MET A 1 226 ? 11.516 -28.797 -2.396 1 91.88 226 MET A N 1
ATOM 1831 C CA . MET A 1 226 ? 11.195 -28.156 -3.674 1 91.88 226 MET A CA 1
ATOM 1832 C C . MET A 1 226 ? 9.688 -28.156 -3.912 1 91.88 226 MET A C 1
ATOM 1834 O O . MET A 1 226 ? 9.125 -27.156 -4.355 1 91.88 226 MET A O 1
ATOM 1838 N N . CYS A 1 227 ? 9.109 -29.312 -3.582 1 94.06 227 CYS A N 1
ATOM 1839 C CA . CYS A 1 227 ? 7.668 -29.406 -3.77 1 94.06 227 CYS A CA 1
ATOM 1840 C C . CYS A 1 227 ? 6.938 -28.406 -2.873 1 94.06 227 CYS A C 1
ATOM 1842 O O . CYS A 1 227 ? 5.973 -27.766 -3.301 1 94.06 227 CYS A O 1
ATOM 1844 N N . ARG A 1 228 ? 7.402 -28.281 -1.726 1 93.69 228 ARG A N 1
ATOM 1845 C CA . ARG A 1 228 ? 6.816 -27.297 -0.812 1 93.69 228 ARG A CA 1
ATOM 1846 C C . ARG A 1 228 ? 6.977 -25.891 -1.348 1 93.69 228 ARG A C 1
ATOM 1848 O O . ARG A 1 228 ? 6.02 -25.109 -1.354 1 93.69 228 ARG A O 1
ATOM 1855 N N . ARG A 1 229 ? 8.07 -25.562 -1.839 1 90.44 229 ARG A N 1
ATOM 1856 C CA . ARG A 1 229 ? 8.398 -24.219 -2.277 1 90.44 229 ARG A CA 1
ATOM 1857 C C . ARG A 1 229 ? 7.648 -23.859 -3.559 1 90.44 229 ARG A C 1
ATOM 1859 O O . ARG A 1 229 ? 7.164 -22.734 -3.711 1 90.44 229 ARG A O 1
ATOM 1866 N N . PHE A 1 230 ? 7.496 -24.828 -4.438 1 89.06 230 PHE A N 1
ATOM 1867 C CA . PHE A 1 230 ? 7.035 -24.484 -5.777 1 89.06 230 PHE A CA 1
ATOM 1868 C C . PHE A 1 230 ? 5.574 -24.875 -5.961 1 89.06 230 PHE A C 1
ATOM 1870 O O . PHE A 1 230 ? 4.902 -24.375 -6.875 1 89.06 230 PHE A O 1
ATOM 1877 N N . ALA A 1 231 ? 5.09 -25.766 -5.105 1 91.5 231 ALA A N 1
ATOM 1878 C CA . ALA A 1 231 ? 3.713 -26.203 -5.297 1 91.5 231 ALA A CA 1
ATOM 1879 C C . ALA A 1 231 ? 2.934 -26.172 -3.988 1 91.5 231 ALA A C 1
ATOM 1881 O O . ALA A 1 231 ? 1.707 -26.297 -3.984 1 91.5 231 ALA A O 1
ATOM 1882 N N . ASN A 1 232 ? 3.617 -25.953 -2.893 1 93.88 232 ASN A N 1
ATOM 1883 C CA . ASN A 1 232 ? 3.023 -26 -1.561 1 93.88 232 ASN A CA 1
ATOM 1884 C C . ASN A 1 232 ? 2.256 -27.297 -1.329 1 93.88 232 ASN A C 1
ATOM 1886 O O . ASN A 1 232 ? 1.136 -27.281 -0.817 1 93.88 232 ASN A O 1
ATOM 1890 N N . ARG A 1 233 ? 2.877 -28.406 -1.805 1 93.19 233 ARG A N 1
ATOM 1891 C CA . ARG A 1 233 ? 2.346 -29.766 -1.659 1 93.19 233 ARG A CA 1
ATOM 1892 C C . ARG A 1 233 ? 3.473 -30.781 -1.508 1 93.19 233 ARG A C 1
ATOM 1894 O O . ARG A 1 233 ? 4.543 -30.609 -2.102 1 93.19 233 ARG A O 1
ATOM 1901 N N . PRO A 1 234 ? 3.223 -31.844 -0.742 1 95.62 234 PRO A N 1
ATOM 1902 C CA . PRO A 1 234 ? 4.227 -32.906 -0.704 1 95.62 234 PRO A CA 1
ATOM 1903 C C . PRO A 1 234 ? 4.312 -33.688 -2.016 1 95.62 234 PRO A C 1
ATOM 1905 O O . PRO A 1 234 ? 3.33 -33.75 -2.758 1 95.62 234 PRO A O 1
ATOM 1908 N N . PRO A 1 235 ? 5.5 -34.25 -2.27 1 95.94 235 PRO A N 1
ATOM 1909 C CA . PRO A 1 235 ? 5.672 -35 -3.518 1 95.94 235 PRO A CA 1
ATOM 1910 C C . PRO A 1 235 ? 4.621 -36.094 -3.701 1 95.94 235 PRO A C 1
ATOM 1912 O O . PRO A 1 235 ? 4.102 -36.281 -4.805 1 95.94 235 PRO A O 1
ATOM 1915 N N . LYS A 1 236 ? 4.285 -36.719 -2.689 1 96.06 236 LYS A N 1
ATOM 1916 C CA . LYS A 1 236 ? 3.297 -37.781 -2.777 1 96.06 236 LYS A CA 1
ATOM 1917 C C . LYS A 1 236 ? 1.953 -37.25 -3.266 1 96.06 236 LYS A C 1
ATOM 1919 O O . LYS A 1 236 ? 1.274 -37.906 -4.062 1 96.06 236 LYS A O 1
ATOM 1924 N N . ARG A 1 237 ? 1.58 -36.156 -2.797 1 94.88 237 ARG A N 1
ATOM 1925 C CA . ARG A 1 237 ? 0.31 -35.562 -3.189 1 94.88 237 ARG A CA 1
ATOM 1926 C C . ARG A 1 237 ? 0.324 -35.156 -4.66 1 94.88 237 ARG A C 1
ATOM 1928 O O . ARG A 1 237 ? -0.69 -35.281 -5.352 1 94.88 237 ARG A O 1
ATOM 1935 N N . LEU A 1 238 ? 1.423 -34.719 -5.125 1 94.31 238 LEU A N 1
ATOM 1936 C CA . LEU A 1 238 ? 1.543 -34.344 -6.535 1 94.31 238 LEU A CA 1
ATOM 1937 C C . LEU A 1 238 ? 1.357 -35.594 -7.422 1 94.31 238 LEU A C 1
ATOM 1939 O O . LEU A 1 238 ? 0.693 -35.5 -8.461 1 94.31 238 LEU A O 1
ATOM 1943 N N . ILE A 1 239 ? 1.908 -36.656 -6.996 1 94.75 239 ILE A N 1
ATOM 1944 C CA . ILE A 1 239 ? 1.774 -37.906 -7.727 1 94.75 239 ILE A CA 1
ATOM 1945 C C . ILE A 1 239 ? 0.31 -38.344 -7.746 1 94.75 239 ILE A C 1
ATOM 1947 O O . ILE A 1 239 ? -0.231 -38.656 -8.805 1 94.75 239 ILE A O 1
ATOM 1951 N N . PHE A 1 240 ? -0.28 -38.25 -6.582 1 94.62 240 PHE A N 1
ATOM 1952 C CA . PHE A 1 240 ? -1.678 -38.656 -6.449 1 94.62 240 PHE A CA 1
ATOM 1953 C C . PHE A 1 240 ? -2.57 -37.781 -7.316 1 94.62 240 PHE A C 1
ATOM 1955 O O . PHE A 1 240 ? -3.496 -38.25 -7.965 1 94.62 240 PHE A O 1
ATOM 1962 N N . ASP A 1 241 ? -2.285 -36.531 -7.293 1 91.5 241 ASP A N 1
ATOM 1963 C CA . ASP A 1 241 ? -3.088 -35.594 -8.078 1 91.5 241 ASP A CA 1
ATOM 1964 C C . ASP A 1 241 ? -3.027 -35.938 -9.562 1 91.5 241 ASP A C 1
ATOM 1966 O O . ASP A 1 241 ? -4.035 -35.844 -10.266 1 91.5 241 ASP A O 1
ATOM 1970 N N . ARG A 1 242 ? -1.896 -36.281 -10.008 1 91.44 242 ARG A N 1
ATOM 1971 C CA . ARG A 1 242 ? -1.753 -36.656 -11.406 1 91.44 242 ARG A CA 1
ATOM 1972 C C . ARG A 1 242 ? -2.539 -37.938 -11.719 1 91.44 242 ARG A C 1
ATOM 1974 O O . ARG A 1 242 ? -3.184 -38.031 -12.766 1 91.44 242 ARG A O 1
ATOM 1981 N N . GLN A 1 243 ? -2.42 -38.906 -10.852 1 93.38 243 GLN A N 1
ATOM 1982 C CA . GLN A 1 243 ? -3.168 -40.156 -11.016 1 93.38 243 GLN A CA 1
ATOM 1983 C C . GLN A 1 243 ? -4.672 -39.906 -11.039 1 93.38 243 GLN A C 1
ATOM 1985 O O . GLN A 1 243 ? -5.391 -40.438 -11.875 1 93.38 243 GLN A O 1
ATOM 1990 N N . LEU A 1 244 ? -5.043 -39.031 -10.164 1 92.38 244 LEU A N 1
ATOM 1991 C CA . LEU A 1 244 ? -6.461 -38.719 -10.062 1 92.38 244 LEU A CA 1
ATOM 1992 C C . LEU A 1 244 ? -6.953 -38 -11.32 1 92.38 244 LEU A C 1
ATOM 1994 O O . LEU A 1 244 ? -8.055 -38.312 -11.805 1 92.38 244 LEU A O 1
ATOM 1998 N N . ARG A 1 245 ? -6.176 -37.125 -11.82 1 87.62 245 ARG A N 1
ATOM 1999 C CA . ARG A 1 245 ? -6.543 -36.438 -13.047 1 87.62 245 ARG A CA 1
ATOM 2000 C C . ARG A 1 245 ? -6.781 -37.406 -14.188 1 87.62 245 ARG A C 1
ATOM 2002 O O . ARG A 1 245 ? -7.762 -37.281 -14.922 1 87.62 245 ARG A O 1
ATOM 2009 N N . GLU A 1 246 ? -5.941 -38.375 -14.305 1 90.44 246 GLU A N 1
ATOM 2010 C CA . GLU A 1 246 ? -6.102 -39.375 -15.352 1 90.44 246 GLU A CA 1
ATOM 2011 C C . GLU A 1 246 ? -7.312 -40.281 -15.078 1 90.44 246 GLU A C 1
ATOM 2013 O O . GLU A 1 246 ? -8.047 -40.625 -16 1 90.44 246 GLU A O 1
ATOM 2018 N N . ALA A 1 247 ? -7.492 -40.562 -13.859 1 93.19 247 ALA A N 1
ATOM 2019 C CA . ALA A 1 247 ? -8.656 -41.375 -13.5 1 93.19 247 ALA A CA 1
ATOM 2020 C C . ALA A 1 247 ? -9.953 -40.688 -13.906 1 93.19 247 ALA A C 1
ATOM 2022 O O . ALA A 1 247 ? -10.812 -41.281 -14.547 1 93.19 247 ALA A O 1
ATOM 2023 N N . LYS A 1 248 ? -10.016 -39.438 -13.547 1 89.81 248 LYS A N 1
ATOM 2024 C CA . LYS A 1 248 ? -11.203 -38.656 -13.883 1 89.81 248 LYS A CA 1
ATOM 2025 C C . LYS A 1 248 ? -11.398 -38.562 -15.391 1 89.81 248 LYS A C 1
ATOM 2027 O O . LYS A 1 248 ? -12.516 -38.688 -15.891 1 89.81 248 LYS A O 1
ATOM 2032 N N . ARG A 1 249 ? -10.359 -38.375 -16.078 1 86.69 249 ARG A N 1
ATOM 2033 C CA . ARG A 1 249 ? -10.414 -38.312 -17.531 1 86.69 249 ARG A CA 1
ATOM 2034 C C . ARG A 1 249 ? -10.945 -39.594 -18.125 1 86.69 249 ARG A C 1
ATOM 2036 O O . ARG A 1 249 ? -11.859 -39.594 -18.953 1 86.69 249 ARG A O 1
ATOM 2043 N N . LEU A 1 250 ? -10.398 -40.688 -17.688 1 90.19 250 LEU A N 1
ATOM 2044 C CA . LEU A 1 250 ? -10.805 -42 -18.172 1 90.19 250 LEU A CA 1
ATOM 2045 C C . LEU A 1 250 ? -12.258 -42.281 -17.828 1 90.19 250 LEU A C 1
ATOM 2047 O O . LEU A 1 250 ? -13.008 -42.844 -18.641 1 90.19 250 LEU A O 1
ATOM 2051 N N . LEU A 1 251 ? -12.648 -41.875 -16.641 1 90.12 251 LEU A N 1
ATOM 2052 C CA . LEU A 1 251 ? -14.023 -42.094 -16.188 1 90.12 251 LEU A CA 1
ATOM 2053 C C . LEU A 1 251 ? -15 -41.312 -17.062 1 90.12 251 LEU A C 1
ATOM 2055 O O . LEU A 1 251 ? -16.094 -41.781 -17.375 1 90.12 251 LEU A O 1
ATOM 2059 N N . LEU A 1 252 ? -14.555 -40.219 -17.453 1 87 252 LEU A N 1
ATOM 2060 C CA . LEU A 1 252 ? -15.453 -39.312 -18.188 1 87 252 LEU A CA 1
ATOM 2061 C C . LEU A 1 252 ? -15.422 -39.625 -19.688 1 87 252 LEU A C 1
ATOM 2063 O O . LEU A 1 252 ? -16.438 -39.531 -20.359 1 87 252 LEU A O 1
ATOM 2067 N N . PHE A 1 253 ? -14.281 -40.062 -20.203 1 85.94 253 PHE A N 1
ATOM 2068 C CA . PHE A 1 253 ? -14.133 -40 -21.656 1 85.94 253 PHE A CA 1
ATOM 2069 C C . PHE A 1 253 ? -13.914 -41.406 -22.219 1 85.94 253 PHE A C 1
ATOM 2071 O O . PHE A 1 253 ? -13.672 -41.562 -23.406 1 85.94 253 PHE A O 1
ATOM 2078 N N . SER A 1 254 ? -13.883 -42.312 -21.375 1 85.81 254 SER A N 1
ATOM 2079 C CA . SER A 1 254 ? -13.781 -43.688 -21.859 1 85.81 254 SER A CA 1
ATOM 2080 C C . SER A 1 254 ? -14.984 -44.531 -21.406 1 85.81 254 SER A C 1
ATOM 2082 O O . SER A 1 254 ? -15.703 -44.125 -20.484 1 85.81 254 SER A O 1
ATOM 2084 N N . ASP A 1 255 ? -15.148 -45.656 -22.125 1 88.94 255 ASP A N 1
ATOM 2085 C CA . ASP A 1 255 ? -16.219 -46.562 -21.75 1 88.94 255 ASP A CA 1
ATOM 2086 C C . ASP A 1 255 ? -15.688 -47.719 -20.922 1 88.94 255 ASP A C 1
ATOM 2088 O O . ASP A 1 255 ? -16.391 -48.719 -20.719 1 88.94 255 ASP A O 1
ATOM 2092 N N . CYS A 1 256 ? -14.531 -47.562 -20.484 1 92.5 256 CYS A N 1
ATOM 2093 C CA . CYS A 1 256 ? -13.914 -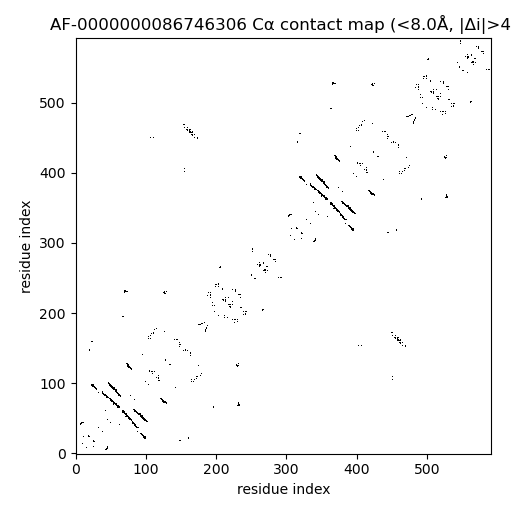48.625 -19.719 1 92.5 256 CYS A CA 1
ATOM 2094 C C . CYS A 1 256 ? -14.609 -48.781 -18.375 1 92.5 256 CYS A C 1
ATOM 2096 O O . CYS A 1 256 ? -15 -47.812 -17.734 1 92.5 256 CYS A O 1
ATOM 2098 N N . ALA A 1 257 ? -14.742 -50.062 -18.031 1 95.12 257 ALA A N 1
ATOM 2099 C CA . ALA A 1 257 ? -15.227 -50.344 -16.672 1 95.12 257 ALA A CA 1
ATOM 2100 C C . ALA A 1 257 ? -14.25 -49.812 -15.625 1 95.12 257 ALA A C 1
ATOM 2102 O O . ALA A 1 257 ? -13.055 -49.688 -15.898 1 95.12 257 ALA A O 1
ATOM 2103 N N . VAL A 1 258 ? -14.758 -49.562 -14.445 1 95.88 258 VAL A N 1
ATOM 2104 C CA . VAL A 1 258 ? -13.977 -48.969 -13.367 1 95.88 258 VAL A CA 1
ATOM 2105 C C . VAL A 1 258 ? -12.766 -49.844 -13.055 1 95.88 258 VAL A C 1
ATOM 2107 O O . VAL A 1 258 ? -11.664 -49.344 -12.82 1 95.88 258 VAL A O 1
ATOM 2110 N N . PHE A 1 259 ? -13.031 -51.188 -13.062 1 95.69 259 PHE A N 1
ATOM 2111 C CA . PHE A 1 259 ? -11.922 -52.062 -12.727 1 95.69 259 PHE A CA 1
ATOM 2112 C C . PHE A 1 259 ? -10.844 -52.031 -13.805 1 95.69 259 PHE A C 1
ATOM 2114 O O . PHE A 1 259 ? -9.656 -52.125 -13.5 1 95.69 259 PHE A O 1
ATOM 2121 N N . GLU A 1 260 ? -11.18 -51.844 -15.094 1 96.5 260 GLU A N 1
ATOM 2122 C CA . GLU A 1 260 ? -10.219 -51.688 -16.188 1 96.5 260 GLU A CA 1
ATOM 2123 C C . GLU A 1 260 ? -9.391 -50.406 -16.016 1 96.5 260 GLU A C 1
ATOM 2125 O O . GLU A 1 260 ? -8.188 -50.406 -16.25 1 96.5 260 GLU A O 1
ATOM 2130 N N . ILE A 1 261 ? -10.102 -49.375 -15.633 1 96.5 261 ILE A N 1
ATOM 2131 C CA . ILE A 1 261 ? -9.445 -48.094 -15.398 1 96.5 261 ILE A CA 1
ATOM 2132 C C . ILE A 1 261 ? -8.414 -48.25 -14.273 1 96.5 261 ILE A C 1
ATOM 2134 O O . ILE A 1 261 ? -7.301 -47.719 -14.367 1 96.5 261 ILE A O 1
ATOM 2138 N N . ALA A 1 262 ? -8.734 -48.969 -13.242 1 97 262 ALA A N 1
ATOM 2139 C CA . ALA A 1 262 ? -7.824 -49.219 -12.133 1 97 262 ALA A CA 1
ATOM 2140 C C . ALA A 1 262 ? -6.527 -49.875 -12.625 1 97 262 ALA A C 1
ATOM 2142 O O . ALA A 1 262 ? -5.434 -49.406 -12.289 1 97 262 ALA A O 1
ATOM 2143 N N . TYR A 1 263 ? -6.727 -50.875 -13.477 1 96.38 263 TYR A N 1
ATOM 2144 C CA . TYR A 1 263 ? -5.562 -51.594 -13.984 1 96.38 263 TYR A CA 1
ATOM 2145 C C . TYR A 1 263 ? -4.75 -50.719 -14.93 1 96.38 263 TYR A C 1
ATOM 2147 O O . TYR A 1 263 ? -3.516 -50.781 -14.922 1 96.38 263 TYR A O 1
ATOM 2155 N N . GLN A 1 264 ? -5.406 -49.938 -15.734 1 95.31 264 GLN A N 1
ATOM 2156 C CA . GLN A 1 264 ? -4.727 -49.031 -16.641 1 95.31 264 GLN A CA 1
ATOM 2157 C C . GLN A 1 264 ? -3.879 -48.031 -15.883 1 95.31 264 GLN A C 1
ATOM 2159 O O . GLN A 1 264 ? -2.816 -47.594 -16.359 1 95.31 264 GLN A O 1
ATOM 2164 N N . LEU A 1 265 ? -4.309 -47.688 -14.703 1 96.31 265 LEU A N 1
ATOM 2165 C CA . LEU A 1 265 ? -3.623 -46.688 -13.883 1 96.31 265 LEU A CA 1
ATOM 2166 C C . LEU A 1 265 ? -2.541 -47.344 -13.031 1 96.31 265 LEU A C 1
ATOM 2168 O O . LEU A 1 265 ? -1.854 -46.656 -12.266 1 96.31 265 LEU A O 1
ATOM 2172 N N . GLY A 1 266 ? -2.383 -48.625 -13.109 1 96 266 GLY A N 1
ATOM 2173 C CA . GLY A 1 266 ? -1.283 -49.344 -12.477 1 96 266 GLY A CA 1
ATOM 2174 C C . GLY A 1 266 ? -1.649 -49.906 -11.117 1 96 266 GLY A C 1
ATOM 2175 O O . GLY A 1 266 ? -0.784 -50.406 -10.391 1 96 266 GLY A O 1
ATOM 2176 N N . PHE A 1 267 ? -2.918 -49.844 -10.75 1 96.44 267 PHE A N 1
ATOM 2177 C CA . PHE A 1 267 ? -3.332 -50.469 -9.492 1 96.44 267 PHE A CA 1
ATOM 2178 C C . PHE A 1 267 ? -3.398 -51.969 -9.617 1 96.44 267 PHE A C 1
ATOM 2180 O O . PHE A 1 267 ? -3.867 -52.5 -10.625 1 96.44 267 PHE A O 1
ATOM 2187 N N . LYS A 1 268 ? -2.969 -52.594 -8.641 1 94.38 268 LYS A N 1
ATOM 2188 C CA . LYS A 1 268 ? -2.977 -54.062 -8.648 1 94.38 268 LYS A CA 1
ATOM 2189 C C . LYS A 1 268 ? -4.332 -54.625 -8.211 1 94.38 268 LYS A C 1
ATOM 2191 O O . LYS A 1 268 ? -4.668 -55.75 -8.5 1 94.38 268 LYS A O 1
ATOM 2196 N N . ASP A 1 269 ? -5.074 -53.812 -7.527 1 94.75 269 ASP A N 1
ATOM 2197 C CA . ASP A 1 269 ? -6.383 -54.188 -6.996 1 94.75 269 ASP A CA 1
ATOM 2198 C C . ASP A 1 269 ? -7.395 -53.062 -7.199 1 94.75 269 ASP A C 1
ATOM 2200 O O . ASP A 1 269 ? -7.219 -51.938 -6.676 1 94.75 269 ASP A O 1
ATOM 2204 N N . PRO A 1 270 ? -8.5 -53.375 -7.918 1 95.56 270 PRO A N 1
ATOM 2205 C CA . PRO A 1 270 ? -9.531 -52.344 -8.141 1 95.56 270 PRO A CA 1
ATOM 2206 C C . PRO A 1 270 ? -10.109 -51.812 -6.84 1 95.56 270 PRO A C 1
ATOM 2208 O O . PRO A 1 270 ? -10.516 -50.656 -6.785 1 95.56 270 PRO A O 1
ATOM 2211 N N . ALA A 1 271 ? -10.102 -52.594 -5.82 1 95.94 271 ALA A N 1
ATOM 2212 C CA . ALA A 1 271 ? -10.594 -52.125 -4.527 1 95.94 271 ALA A CA 1
ATOM 2213 C C . ALA A 1 271 ? -9.711 -51.031 -3.975 1 95.94 271 ALA A C 1
ATOM 2215 O O . ALA A 1 271 ? -10.203 -50.062 -3.354 1 95.94 271 ALA A O 1
ATOM 2216 N N . TYR A 1 272 ? -8.477 -51.219 -4.145 1 95.81 272 TYR A N 1
ATOM 2217 C CA . TYR A 1 272 ? -7.543 -50.188 -3.697 1 95.81 272 TYR A CA 1
ATOM 2218 C C . TYR A 1 272 ? -7.738 -48.875 -4.477 1 95.81 272 TYR A C 1
ATOM 2220 O O . TYR A 1 272 ? -7.668 -47.781 -3.906 1 95.81 272 TYR A O 1
ATOM 2228 N N . PHE A 1 273 ? -7.965 -49.031 -5.758 1 97 273 PHE A N 1
ATOM 2229 C CA . PHE A 1 273 ? -8.258 -47.875 -6.578 1 97 273 PHE A CA 1
ATOM 2230 C C . PHE A 1 273 ? -9.508 -47.156 -6.078 1 97 273 PHE A C 1
ATOM 2232 O O . PHE A 1 273 ? -9.523 -45.938 -5.941 1 97 273 PHE A O 1
ATOM 2239 N N . ALA A 1 274 ? -10.5 -47.875 -5.82 1 96.5 274 ALA A N 1
ATOM 2240 C CA . ALA A 1 274 ? -11.758 -47.281 -5.344 1 96.5 274 ALA A CA 1
ATOM 2241 C C . ALA A 1 274 ? -11.555 -46.531 -4.031 1 96.5 274 ALA A C 1
ATOM 2243 O O . ALA A 1 274 ? -12.102 -45.438 -3.846 1 96.5 274 ALA A O 1
ATOM 2244 N N . ARG A 1 275 ? -10.797 -47.062 -3.129 1 96.5 275 ARG A N 1
ATOM 2245 C CA . ARG A 1 275 ? -10.5 -46.406 -1.856 1 96.5 275 ARG A CA 1
ATOM 2246 C C . ARG A 1 275 ? -9.695 -45.125 -2.07 1 96.5 275 ARG A C 1
ATOM 2248 O O . ARG A 1 275 ? -9.953 -44.125 -1.427 1 96.5 275 ARG A O 1
ATOM 2255 N N . PHE A 1 276 ? -8.703 -45.281 -2.924 1 95.69 276 PHE A N 1
ATOM 2256 C CA . PHE A 1 276 ? -7.867 -44.125 -3.291 1 95.69 276 PHE A CA 1
ATOM 2257 C C . PHE A 1 276 ? -8.719 -42.969 -3.809 1 95.69 276 PHE A C 1
ATOM 2259 O O . PHE A 1 276 ? -8.594 -41.844 -3.336 1 95.69 276 PHE A O 1
ATOM 2266 N N . PHE A 1 277 ? -9.57 -43.281 -4.766 1 96.69 277 PHE A N 1
ATOM 2267 C CA . PHE A 1 277 ? -10.438 -42.281 -5.391 1 96.69 277 PHE A CA 1
ATOM 2268 C C . PHE A 1 277 ? -11.398 -41.688 -4.371 1 96.69 277 PHE A C 1
ATOM 2270 O O . PHE A 1 277 ? -11.539 -40.469 -4.285 1 96.69 277 PHE A O 1
ATOM 2277 N N . ASN A 1 278 ? -11.93 -42.5 -3.562 1 96.12 278 ASN A N 1
ATOM 2278 C CA . ASN A 1 278 ? -12.883 -42.062 -2.549 1 96.12 278 ASN A CA 1
ATOM 2279 C C . ASN A 1 278 ? -12.211 -41.156 -1.515 1 96.12 278 ASN A C 1
ATOM 2281 O O . ASN A 1 278 ? -12.805 -40.188 -1.075 1 96.12 278 ASN A O 1
ATOM 2285 N N . ARG A 1 279 ? -11.094 -41.5 -1.138 1 95.31 279 ARG A N 1
ATOM 2286 C CA . ARG A 1 279 ? -10.352 -40.719 -0.16 1 95.31 279 ARG A CA 1
ATOM 2287 C C . ARG A 1 279 ? -10.07 -39.312 -0.687 1 95.31 279 ARG A C 1
ATOM 2289 O O . ARG A 1 279 ? -10.141 -38.344 0.065 1 95.31 279 ARG A O 1
ATOM 2296 N N . LEU A 1 280 ? -9.789 -39.188 -1.963 1 91.94 280 LEU A N 1
ATOM 2297 C CA . LEU A 1 280 ? -9.352 -37.906 -2.537 1 91.94 280 LEU A CA 1
ATOM 2298 C C . LEU A 1 280 ? -10.547 -37.094 -3.037 1 91.94 280 LEU A C 1
ATOM 2300 O O . LEU A 1 280 ? -10.516 -35.875 -3.02 1 91.94 280 LEU A O 1
ATOM 2304 N N . VAL A 1 281 ? -11.625 -37.781 -3.477 1 90.88 281 VAL A N 1
ATOM 2305 C CA . VAL A 1 281 ? -12.719 -37.094 -4.145 1 90.88 281 VAL A CA 1
ATOM 2306 C C . VAL A 1 281 ? -13.953 -37.062 -3.244 1 90.88 281 VAL A C 1
ATOM 2308 O O . VAL A 1 281 ? -14.828 -36.219 -3.393 1 90.88 281 VAL A O 1
ATOM 2311 N N . GLY A 1 282 ? -14.094 -38.062 -2.336 1 93.44 282 GLY A N 1
ATOM 2312 C CA . GLY A 1 282 ? -15.195 -38.094 -1.387 1 93.44 282 GLY A CA 1
ATOM 2313 C C . GLY A 1 282 ? -16.328 -38.969 -1.828 1 93.44 282 GLY A C 1
ATOM 2314 O O . GLY A 1 282 ? -17.328 -39.125 -1.119 1 93.44 282 GLY A O 1
ATOM 2315 N N . CYS A 1 283 ? -16.156 -39.594 -2.99 1 94.31 283 CYS A N 1
ATOM 2316 C CA . CYS A 1 283 ? -17.156 -40.562 -3.465 1 94.31 283 CYS A CA 1
ATOM 2317 C C . CYS A 1 283 ? -16.531 -41.625 -4.348 1 94.31 283 CYS A C 1
ATOM 2319 O O . CYS A 1 283 ? -15.359 -41.5 -4.738 1 94.31 283 CYS A O 1
ATOM 2321 N N . SER A 1 284 ? -17.266 -42.656 -4.652 1 95.69 284 SER A N 1
ATOM 2322 C CA . SER A 1 284 ? -16.734 -43.75 -5.457 1 95.69 284 SER A CA 1
ATOM 2323 C C . SER A 1 284 ? -16.562 -43.344 -6.914 1 95.69 284 SER A C 1
ATOM 2325 O O . SER A 1 284 ? -17.25 -42.438 -7.387 1 95.69 284 SER A O 1
ATOM 2327 N N . PRO A 1 285 ? -15.641 -44 -7.598 1 95.5 285 PRO A N 1
ATOM 2328 C CA . PRO A 1 285 ? -15.469 -43.688 -9.023 1 95.5 285 PRO A CA 1
ATOM 2329 C C . PRO A 1 285 ? -16.75 -43.875 -9.82 1 95.5 285 PRO A C 1
ATOM 2331 O O . PRO A 1 285 ? -17.062 -43.031 -10.688 1 95.5 285 PRO A O 1
ATOM 2334 N N . SER A 1 286 ? -17.516 -44.906 -9.539 1 94.81 286 SER A N 1
ATOM 2335 C CA . SER A 1 286 ? -18.766 -45.156 -10.266 1 94.81 286 SER A CA 1
ATOM 2336 C C . SER A 1 286 ? -19.766 -44.031 -10.039 1 94.81 286 SER A C 1
ATOM 2338 O O . SER A 1 286 ? -20.406 -43.562 -10.984 1 94.81 286 SER A O 1
ATOM 2340 N N . PHE A 1 287 ? -19.906 -43.75 -8.836 1 94.62 287 PHE A N 1
ATOM 2341 C CA . PHE A 1 287 ? -20.828 -42.656 -8.5 1 94.62 287 PHE A CA 1
ATOM 2342 C C . PHE A 1 287 ? -20.406 -41.344 -9.156 1 94.62 287 PHE A C 1
ATOM 2344 O O . PHE A 1 287 ? -21.25 -40.625 -9.695 1 94.62 287 PHE A O 1
ATOM 2351 N N . TRP A 1 288 ? -19.141 -41.031 -9.062 1 93.75 288 TRP A N 1
ATOM 2352 C CA . TRP A 1 288 ? -18.609 -39.812 -9.656 1 93.75 288 TRP A CA 1
ATOM 2353 C C . TRP A 1 288 ? -18.891 -39.781 -11.156 1 93.75 288 TRP A C 1
ATOM 2355 O O . TRP A 1 288 ? -19.297 -38.75 -11.688 1 93.75 288 TRP A O 1
ATOM 2365 N N . ARG A 1 289 ? -18.641 -40.875 -11.828 1 91.56 289 ARG A N 1
ATOM 2366 C CA . ARG A 1 289 ? -18.891 -40.969 -13.266 1 91.56 289 ARG A CA 1
ATOM 2367 C C . ARG A 1 289 ? -20.344 -40.688 -13.586 1 91.56 289 ARG A C 1
ATOM 2369 O O . ARG A 1 289 ? -20.641 -39.906 -14.5 1 91.56 289 ARG A O 1
ATOM 2376 N N . GLU A 1 290 ? -21.219 -41.312 -12.883 1 91 290 GLU A N 1
ATOM 2377 C CA . GLU A 1 290 ? -22.641 -41.125 -13.102 1 91 290 GLU A CA 1
ATOM 2378 C C . GLU A 1 290 ? -23.047 -39.656 -12.945 1 91 290 GLU A C 1
ATOM 2380 O O . GLU A 1 290 ? -23.859 -39.156 -13.711 1 91 290 GLU A O 1
ATOM 2385 N N . ARG A 1 291 ? -22.5 -39.094 -12.016 1 89.19 291 ARG A N 1
ATOM 2386 C CA . ARG A 1 291 ? -22.844 -37.719 -11.711 1 89.19 291 ARG A CA 1
ATOM 2387 C C . ARG A 1 291 ? -22.266 -36.75 -12.75 1 89.19 291 ARG A C 1
ATOM 2389 O O . ARG A 1 291 ? -22.859 -35.719 -13.039 1 89.19 291 ARG A O 1
ATOM 2396 N N . ASN A 1 292 ? -21.203 -37.062 -13.312 1 81.69 292 ASN A N 1
ATOM 2397 C CA . ASN A 1 292 ? -20.484 -36.125 -14.156 1 81.69 292 ASN A CA 1
ATOM 2398 C C . ASN A 1 292 ? -20.703 -36.406 -15.641 1 81.69 292 ASN A C 1
ATOM 2400 O O . ASN A 1 292 ? -20.312 -35.594 -16.5 1 81.69 292 ASN A O 1
ATOM 2404 N N . ILE A 1 293 ? -21.156 -37.531 -16 1 71.25 293 ILE A N 1
ATOM 2405 C CA . ILE A 1 293 ? -21.516 -37.812 -17.391 1 71.25 293 ILE A CA 1
ATOM 2406 C C . ILE A 1 293 ? -22.766 -37 -17.766 1 71.25 293 ILE A C 1
ATOM 2408 O O . ILE A 1 293 ? -22.875 -36.5 -18.875 1 71.25 293 ILE A O 1
ATOM 2412 N N . HIS A 1 294 ? -23.75 -36.844 -16.797 1 60.47 294 HIS A N 1
ATOM 2413 C CA . HIS A 1 294 ? -24.984 -36.125 -17.094 1 60.47 294 HIS A CA 1
ATOM 2414 C C . HIS A 1 294 ? -24.766 -34.625 -17.109 1 60.47 294 HIS A C 1
ATOM 2416 O O . HIS A 1 294 ? -25.578 -33.875 -17.656 1 60.47 294 HIS A O 1
ATOM 2422 N N . GLU A 1 295 ? -23.875 -34.094 -16.5 1 48.88 295 GLU A N 1
ATOM 2423 C CA . GLU A 1 295 ? -23.625 -32.656 -16.5 1 48.88 295 GLU A CA 1
ATOM 2424 C C . GLU A 1 295 ? -22.875 -32.219 -17.766 1 48.88 295 GLU A C 1
ATOM 2426 O O . GLU A 1 295 ? -22.719 -31.031 -18.031 1 48.88 295 GLU A O 1
ATOM 2431 N N . LYS A 1 296 ? -22.516 -33.062 -18.672 1 44.03 296 LYS A N 1
ATOM 2432 C CA . LYS A 1 296 ? -22.031 -32.688 -20 1 44.03 296 LYS A CA 1
ATOM 2433 C C . LYS A 1 296 ? -23.188 -32.281 -20.922 1 44.03 296 LYS A C 1
ATOM 2435 O O . LYS A 1 296 ? -24.234 -32.938 -20.922 1 44.03 296 LYS A O 1
ATOM 2440 N N . MET B 1 1 ? 15.664 43.25 15.031 1 28.84 1 MET B N 1
ATOM 2441 C CA . MET B 1 1 ? 15.305 41.938 15.516 1 28.84 1 MET B CA 1
ATOM 2442 C C . MET B 1 1 ? 15.734 40.844 14.523 1 28.84 1 MET B C 1
ATOM 2444 O O . MET B 1 1 ? 15.398 40.906 13.336 1 28.84 1 MET B O 1
ATOM 2448 N N . ILE B 1 2 ? 16.812 40.219 14.672 1 32.69 2 ILE B N 1
ATOM 2449 C CA . ILE B 1 2 ? 17.469 39.312 13.734 1 32.69 2 ILE B CA 1
ATOM 2450 C C . ILE B 1 2 ? 16.484 38.25 13.273 1 32.69 2 ILE B C 1
ATOM 2452 O O . ILE B 1 2 ? 15.828 37.594 14.094 1 32.69 2 ILE B O 1
ATOM 2456 N N . GLU B 1 3 ? 15.875 38.406 12.188 1 40.41 3 GLU B N 1
ATOM 2457 C CA . GLU B 1 3 ? 15.016 37.406 11.57 1 40.41 3 GLU B CA 1
ATOM 2458 C C . GLU B 1 3 ? 15.586 36 11.75 1 40.41 3 GLU B C 1
ATOM 2460 O O . GLU B 1 3 ? 16.75 35.75 11.414 1 40.41 3 GLU B O 1
ATOM 2465 N N . PRO B 1 4 ? 15.172 35.312 12.766 1 44.25 4 PRO B N 1
ATOM 2466 C CA . PRO B 1 4 ? 15.797 34.031 12.977 1 44.25 4 PRO B CA 1
ATOM 2467 C C . PRO B 1 4 ? 16.078 33.281 11.664 1 44.25 4 PRO B C 1
ATOM 2469 O O . PRO B 1 4 ? 15.312 33.406 10.711 1 44.25 4 PRO B O 1
ATOM 2472 N N . ILE B 1 5 ? 17.344 33.094 11.328 1 45.41 5 ILE B N 1
ATOM 2473 C CA . ILE B 1 5 ? 17.844 32.375 10.164 1 45.41 5 ILE B CA 1
ATOM 2474 C C . ILE B 1 5 ? 17.109 31.031 10.039 1 45.41 5 ILE B C 1
ATOM 2476 O O . ILE B 1 5 ? 17.188 30.188 10.93 1 45.41 5 ILE B O 1
ATOM 2480 N N . ILE B 1 6 ? 16.016 31.062 9.273 1 56.16 6 ILE B N 1
ATOM 2481 C CA . ILE B 1 6 ? 15.305 29.828 8.984 1 56.16 6 ILE B CA 1
ATOM 2482 C C . ILE B 1 6 ? 16.266 28.828 8.344 1 56.16 6 ILE B C 1
ATOM 2484 O O . ILE B 1 6 ? 16.828 29.078 7.273 1 56.16 6 ILE B O 1
ATOM 2488 N N . ALA B 1 7 ? 16.656 27.812 9.109 1 55.19 7 ALA B N 1
ATOM 2489 C CA . ALA B 1 7 ? 17.625 26.812 8.664 1 55.19 7 ALA B CA 1
ATOM 2490 C C . ALA B 1 7 ? 17.078 26 7.496 1 55.19 7 ALA B C 1
ATOM 2492 O O . ALA B 1 7 ? 15.891 25.641 7.484 1 55.19 7 ALA B O 1
ATOM 2493 N N . ASN B 1 8 ? 17.766 26 6.383 1 50.72 8 ASN B N 1
ATOM 2494 C CA . ASN B 1 8 ? 17.5 25 5.355 1 50.72 8 ASN B CA 1
ATOM 2495 C C . ASN B 1 8 ? 18.078 23.625 5.738 1 50.72 8 ASN B C 1
ATOM 2497 O O . ASN B 1 8 ? 19.297 23.438 5.738 1 50.72 8 ASN B O 1
ATOM 2501 N N . ILE B 1 9 ? 17.266 22.781 6.312 1 51.44 9 ILE B N 1
ATOM 2502 C CA . ILE B 1 9 ? 17.719 21.484 6.773 1 51.44 9 ILE B CA 1
ATOM 2503 C C . ILE B 1 9 ? 17.875 20.531 5.582 1 51.44 9 ILE B C 1
ATOM 2505 O O . ILE B 1 9 ? 16.906 20.297 4.848 1 51.44 9 ILE B O 1
ATOM 2509 N N . ASP B 1 10 ? 19.172 20.172 5.305 1 49.19 10 ASP B N 1
ATOM 2510 C CA . ASP B 1 10 ? 19.422 19.156 4.289 1 49.19 10 ASP B CA 1
ATOM 2511 C C . ASP B 1 10 ? 19.062 17.766 4.801 1 49.19 10 ASP B C 1
ATOM 2513 O O . ASP B 1 10 ? 19.828 17.156 5.559 1 49.19 10 ASP B O 1
ATOM 2517 N N . ILE B 1 11 ? 17.953 17.359 4.504 1 49.84 11 ILE B N 1
ATOM 2518 C CA . ILE B 1 11 ? 17.391 16.109 5.02 1 49.84 11 ILE B CA 1
ATOM 2519 C C . ILE B 1 11 ? 18.344 14.961 4.676 1 49.84 11 ILE B C 1
ATOM 2521 O O . ILE B 1 11 ? 18.469 14.008 5.449 1 49.84 11 ILE B O 1
ATOM 2525 N N . SER B 1 12 ? 19.016 14.961 3.533 1 51.22 12 SER B N 1
ATOM 2526 C CA . SER B 1 12 ? 19.906 13.875 3.135 1 51.22 12 SER B CA 1
ATOM 2527 C C . SER B 1 12 ? 21.125 13.805 4.043 1 51.22 12 SER B C 1
ATOM 2529 O O . SER B 1 12 ? 21.75 12.742 4.164 1 51.22 12 SER B O 1
ATOM 2531 N N . LYS B 1 13 ? 21.547 14.914 4.648 1 50.72 13 LYS B N 1
ATOM 2532 C CA . LYS B 1 13 ? 22.781 14.969 5.445 1 50.72 13 LYS B CA 1
ATOM 2533 C C . LYS B 1 13 ? 22.453 15.031 6.934 1 50.72 13 LYS B C 1
ATOM 2535 O O . LYS B 1 13 ? 23.172 14.445 7.754 1 50.72 13 LYS B O 1
ATOM 2540 N N . ASP B 1 14 ? 21.594 15.828 7.172 1 49.53 14 ASP B N 1
ATOM 2541 C CA . ASP B 1 14 ? 21.453 16.219 8.57 1 49.53 14 ASP B CA 1
ATOM 2542 C C . ASP B 1 14 ? 20.672 15.18 9.359 1 49.53 14 ASP B C 1
ATOM 2544 O O . ASP B 1 14 ? 20.641 15.211 10.594 1 49.53 14 ASP B O 1
ATOM 2548 N N . TYR B 1 15 ? 19.922 14.312 8.641 1 50 15 TYR B N 1
ATOM 2549 C CA . TYR B 1 15 ? 19.125 13.359 9.414 1 50 15 TYR B CA 1
ATOM 2550 C C . TYR B 1 15 ? 19.672 11.945 9.258 1 50 15 TYR B C 1
ATOM 2552 O O . TYR B 1 15 ? 19.312 11.234 8.32 1 50 15 TYR B O 1
ATOM 2560 N N . ASP B 1 16 ? 20.781 11.797 9.695 1 47.62 16 ASP B N 1
ATOM 2561 C CA . ASP B 1 16 ? 21.391 10.469 9.695 1 47.62 16 ASP B CA 1
ATOM 2562 C C . ASP B 1 16 ? 20.344 9.391 9.984 1 47.62 16 ASP B C 1
ATOM 2564 O O . ASP B 1 16 ? 20.453 8.266 9.492 1 47.62 16 ASP B O 1
ATOM 2568 N N . GLU B 1 17 ? 19.391 9.758 10.867 1 49.78 17 GLU B N 1
ATOM 2569 C CA . GLU B 1 17 ? 18.547 8.688 11.414 1 49.78 17 GLU B CA 1
ATOM 2570 C C . GLU B 1 17 ? 17.297 8.484 10.578 1 49.78 17 GLU B C 1
ATOM 2572 O O . GLU B 1 17 ? 16.359 7.793 10.992 1 49.78 17 GLU B O 1
ATOM 2577 N N . THR B 1 18 ? 17.234 9.242 9.484 1 55.09 18 THR B N 1
ATOM 2578 C CA . THR B 1 18 ? 16.078 9.047 8.609 1 55.09 18 THR B CA 1
ATOM 2579 C C . THR B 1 18 ? 16.141 7.691 7.918 1 55.09 18 THR B C 1
ATOM 2581 O O . THR B 1 18 ? 17.219 7.258 7.496 1 55.09 18 THR B O 1
ATOM 2584 N N . GLN B 1 19 ? 15.047 6.922 8.117 1 67.75 19 GLN B N 1
ATOM 2585 C CA . GLN B 1 19 ? 14.875 5.691 7.355 1 67.75 19 GLN B CA 1
ATOM 2586 C C . GLN B 1 19 ? 14.383 5.984 5.941 1 67.75 19 GLN B C 1
ATOM 2588 O O . GLN B 1 19 ? 13.664 6.965 5.719 1 67.75 19 GLN B O 1
ATOM 2593 N N . GLY B 1 20 ? 15.039 5.504 4.988 1 69.06 20 GLY B N 1
ATOM 2594 C CA . GLY B 1 20 ? 14.625 5.629 3.602 1 69.06 20 GLY B CA 1
ATOM 2595 C C . GLY B 1 20 ? 15.781 5.758 2.635 1 69.06 20 GLY B C 1
ATOM 2596 O O . GLY B 1 20 ? 16.766 5.02 2.736 1 69.06 20 GLY B O 1
ATOM 2597 N N . THR B 1 21 ? 15.477 6.555 1.61 1 76.75 21 THR B N 1
ATOM 2598 C CA . THR B 1 21 ? 16.453 6.742 0.549 1 76.75 21 THR B CA 1
ATOM 2599 C C . THR B 1 21 ? 16.734 8.227 0.324 1 76.75 21 THR B C 1
ATOM 2601 O O . THR B 1 21 ? 16.219 9.078 1.05 1 76.75 21 THR B O 1
ATOM 2604 N N . ASP B 1 22 ? 17.578 8.523 -0.573 1 75.75 22 ASP B N 1
ATOM 2605 C CA . ASP B 1 22 ? 17.938 9.906 -0.896 1 75.75 22 ASP B CA 1
ATOM 2606 C C . ASP B 1 22 ? 16.734 10.672 -1.425 1 75.75 22 ASP B C 1
ATOM 2608 O O . ASP B 1 22 ? 16.641 11.891 -1.243 1 75.75 22 ASP B O 1
ATOM 2612 N N . ASP B 1 23 ? 15.781 9.953 -2.01 1 88.19 23 ASP B N 1
ATOM 2613 C CA . ASP B 1 23 ? 14.656 10.617 -2.65 1 88.19 23 ASP B CA 1
ATOM 2614 C C . ASP B 1 23 ? 13.414 10.586 -1.757 1 88.19 23 ASP B C 1
ATOM 2616 O O . ASP B 1 23 ? 12.516 11.414 -1.901 1 88.19 23 ASP B O 1
ATOM 2620 N N . VAL B 1 24 ? 13.344 9.633 -0.885 1 92.44 24 VAL B N 1
ATOM 2621 C CA . VAL B 1 24 ? 12.188 9.445 -0.018 1 92.44 24 VAL B CA 1
ATOM 2622 C C . VAL B 1 24 ? 12.648 9.141 1.406 1 92.44 24 VAL B C 1
ATOM 2624 O O . VAL B 1 24 ? 13.297 8.117 1.654 1 92.44 24 VAL B O 1
ATOM 2627 N N . HIS B 1 25 ? 12.367 10.062 2.289 1 88.88 25 HIS B N 1
ATOM 2628 C CA . HIS B 1 25 ? 12.719 9.883 3.695 1 88.88 25 HIS B CA 1
ATOM 2629 C C . HIS B 1 25 ? 11.469 9.688 4.551 1 88.88 25 HIS B C 1
ATOM 2631 O O . HIS B 1 25 ? 10.484 10.414 4.395 1 88.88 25 HIS B O 1
ATOM 2637 N N . TYR B 1 26 ? 11.547 8.719 5.355 1 90.88 26 TYR B N 1
ATOM 2638 C CA . TYR B 1 26 ? 10.438 8.375 6.238 1 90.88 26 TYR B CA 1
ATOM 2639 C C . TYR B 1 26 ? 10.859 8.477 7.703 1 90.88 26 TYR B C 1
ATOM 2641 O O . TYR B 1 26 ? 11.969 8.078 8.07 1 90.88 26 TYR B O 1
ATOM 2649 N N . GLN B 1 27 ? 9.906 9.023 8.547 1 86.44 27 GLN B N 1
ATOM 2650 C CA . GLN B 1 27 ? 10.102 9.086 9.984 1 86.44 27 GLN B CA 1
ATOM 2651 C C . GLN B 1 27 ? 8.773 9.07 10.727 1 86.44 27 GLN B C 1
ATOM 2653 O O . GLN B 1 27 ? 7.719 9.305 10.125 1 86.44 27 GLN B O 1
ATOM 2658 N N . THR B 1 28 ? 8.867 8.68 12 1 82.69 28 THR B N 1
ATOM 2659 C CA . THR B 1 28 ? 7.715 8.828 12.891 1 82.69 28 THR B CA 1
ATOM 2660 C C . THR B 1 28 ? 7.871 10.07 13.766 1 82.69 28 THR B C 1
ATOM 2662 O O . THR B 1 28 ? 8.984 10.539 14 1 82.69 28 THR B O 1
ATOM 2665 N N . PHE B 1 29 ? 6.742 10.68 14.164 1 75.25 29 PHE B N 1
ATOM 2666 C CA . PHE B 1 29 ? 6.785 11.836 15.047 1 75.25 29 PHE B CA 1
ATOM 2667 C C . PHE B 1 29 ? 7.52 11.508 16.344 1 75.25 29 PHE B C 1
ATOM 2669 O O . PHE B 1 29 ? 8.242 12.344 16.891 1 75.25 29 PHE B O 1
ATOM 2676 N N . GLY B 1 30 ? 7.242 10.336 16.812 1 65.62 30 GLY B N 1
ATOM 2677 C CA . GLY B 1 30 ? 7.953 9.93 18.016 1 65.62 30 GLY B CA 1
ATOM 2678 C C . GLY B 1 30 ? 9.461 10 17.859 1 65.62 30 GLY B C 1
ATOM 2679 O O . GLY B 1 30 ? 10.148 10.523 18.734 1 65.62 30 GLY B O 1
ATOM 2680 N N . ARG B 1 31 ? 9.914 9.641 16.828 1 62.59 31 ARG B N 1
ATOM 2681 C CA . ARG B 1 31 ? 11.352 9.648 16.594 1 62.59 31 ARG B CA 1
ATOM 2682 C C . ARG B 1 31 ? 11.859 11.07 16.359 1 62.59 31 ARG B C 1
ATOM 2684 O O . ARG B 1 31 ? 12.953 11.422 16.797 1 62.59 31 ARG B O 1
ATOM 2691 N N . MET B 1 32 ? 11.125 11.852 15.703 1 62.62 32 MET B N 1
ATOM 2692 C CA . MET B 1 32 ? 11.5 13.242 15.469 1 62.62 32 MET B CA 1
ATOM 2693 C C . MET B 1 32 ? 11.57 14.016 16.781 1 62.62 32 MET B C 1
ATOM 2695 O O . MET B 1 32 ? 12.523 14.766 17.016 1 62.62 32 MET B O 1
ATOM 2699 N N . ALA B 1 33 ? 10.539 13.75 17.516 1 60.53 33 ALA B N 1
ATOM 2700 C CA . ALA B 1 33 ? 10.5 14.414 18.812 1 60.53 33 ALA B CA 1
ATOM 2701 C C . ALA B 1 33 ? 11.688 14 19.688 1 60.53 33 ALA B C 1
ATOM 2703 O O . ALA B 1 33 ? 12.242 14.82 20.422 1 60.53 33 ALA B O 1
ATOM 2704 N N . ALA B 1 34 ? 11.992 12.797 19.484 1 51.12 34 ALA B N 1
ATOM 2705 C CA . ALA B 1 34 ? 13.125 12.297 20.266 1 51.12 34 ALA B CA 1
ATOM 2706 C C . ALA B 1 34 ? 14.43 12.945 19.812 1 51.12 34 ALA B C 1
ATOM 2708 O O . ALA B 1 34 ? 15.328 13.18 20.625 1 51.12 34 ALA B O 1
ATOM 2709 N N . PHE B 1 35 ? 14.406 13.289 18.578 1 47.19 35 PHE B N 1
ATOM 2710 C CA . PHE B 1 35 ? 15.648 13.812 18.031 1 47.19 35 PHE B CA 1
ATOM 2711 C C . PHE B 1 35 ? 15.672 15.336 18.078 1 47.19 35 PHE B C 1
ATOM 2713 O O . PHE B 1 35 ? 16.672 15.93 18.5 1 47.19 35 PHE B O 1
ATOM 2720 N N . PHE B 1 36 ? 14.688 15.938 17.594 1 48.59 36 PHE B N 1
ATOM 2721 C CA . PHE B 1 36 ? 14.672 17.391 17.469 1 48.59 36 PHE B CA 1
ATOM 2722 C C . PHE B 1 36 ? 13.961 18.031 18.672 1 48.59 36 PHE B C 1
ATOM 2724 O O . PHE B 1 36 ? 14 19.25 18.828 1 48.59 36 PHE B O 1
ATOM 2731 N N . GLY B 1 37 ? 13.578 17.188 19.516 1 54.09 37 GLY B N 1
ATOM 2732 C CA . GLY B 1 37 ? 12.648 17.703 20.516 1 54.09 37 GLY B CA 1
ATOM 2733 C C . GLY B 1 37 ? 11.25 17.922 19.969 1 54.09 37 GLY B C 1
ATOM 2734 O O . GLY B 1 37 ? 10.984 17.672 18.797 1 54.09 37 GLY B O 1
ATOM 2735 N N . ARG B 1 38 ? 10.383 18.156 20.844 1 57.5 38 ARG B N 1
ATOM 2736 C CA . ARG B 1 38 ? 8.977 18.312 20.484 1 57.5 38 ARG B CA 1
ATOM 2737 C C . ARG B 1 38 ? 8.727 19.688 19.875 1 57.5 38 ARG B C 1
ATOM 2739 O O . ARG B 1 38 ? 7.648 19.938 19.328 1 57.5 38 ARG B O 1
ATOM 2746 N N . ASN B 1 39 ? 9.844 20.5 19.906 1 64.06 39 ASN B N 1
ATOM 2747 C CA . ASN B 1 39 ? 9.766 21.812 19.281 1 64.06 39 ASN B CA 1
ATOM 2748 C C . ASN B 1 39 ? 10.734 21.938 18.109 1 64.06 39 ASN B C 1
ATOM 2750 O O . ASN B 1 39 ? 11.93 22.141 18.312 1 64.06 39 ASN B O 1
ATOM 2754 N N . MET B 1 40 ? 10.203 21.688 16.984 1 63.12 40 MET B N 1
ATOM 2755 C CA . MET B 1 40 ? 11.031 21.859 15.797 1 63.12 40 MET B CA 1
ATOM 2756 C C . MET B 1 40 ? 10.977 23.297 15.297 1 63.12 40 MET B C 1
ATOM 2758 O O . MET B 1 40 ? 9.906 23.797 14.953 1 63.12 40 MET B O 1
ATOM 2762 N N . GLN B 1 41 ? 12.164 23.875 15.328 1 66.56 41 GLN B N 1
ATOM 2763 C CA . GLN B 1 41 ? 12.273 25.281 14.906 1 66.56 41 GLN B CA 1
ATOM 2764 C C . GLN B 1 41 ? 12.016 25.422 13.406 1 66.56 41 GLN B C 1
ATOM 2766 O O . GLN B 1 41 ? 12.094 24.438 12.656 1 66.56 41 GLN B O 1
ATOM 2771 N N . ALA B 1 42 ? 11.695 26.609 13.07 1 70.12 42 ALA B N 1
ATOM 2772 C CA . ALA B 1 42 ? 11.359 26.906 11.68 1 70.12 42 ALA B CA 1
ATOM 2773 C C . ALA B 1 42 ? 12.484 26.469 10.734 1 70.12 42 ALA B C 1
ATOM 2775 O O . ALA B 1 42 ? 13.656 26.703 11.023 1 70.12 42 ALA B O 1
ATOM 2776 N N . HIS B 1 43 ? 12.18 25.703 9.812 1 70.75 43 HIS B N 1
ATOM 2777 C CA . HIS B 1 43 ? 13.117 25.203 8.82 1 70.75 43 HIS B CA 1
ATOM 2778 C C . HIS B 1 43 ? 12.438 24.984 7.477 1 70.75 43 HIS B C 1
ATOM 2780 O O . HIS B 1 43 ? 11.219 25.125 7.359 1 70.75 43 HIS B O 1
ATOM 2786 N N . ARG B 1 44 ? 13.312 24.891 6.461 1 69.88 44 ARG B N 1
ATOM 2787 C CA . ARG B 1 44 ? 12.789 24.562 5.141 1 69.88 44 ARG B CA 1
ATOM 2788 C C . ARG B 1 44 ? 13.617 23.469 4.477 1 69.88 44 ARG B C 1
ATOM 2790 O O . ARG B 1 44 ? 14.703 23.125 4.957 1 69.88 44 ARG B O 1
ATOM 2797 N N . HIS B 1 45 ? 12.969 22.828 3.504 1 73 45 HIS B N 1
ATOM 2798 C CA . HIS B 1 45 ? 13.633 21.797 2.713 1 73 45 HIS B CA 1
ATOM 2799 C C . HIS B 1 45 ? 13.531 22.094 1.222 1 73 45 HIS B C 1
ATOM 2801 O O . HIS B 1 45 ? 12.539 21.75 0.58 1 73 45 HIS B O 1
ATOM 2807 N N . ASP B 1 46 ? 14.633 22.672 0.757 1 77.94 46 ASP B N 1
ATOM 2808 C CA . ASP B 1 46 ? 14.594 22.969 -0.671 1 77.94 46 ASP B CA 1
ATOM 2809 C C . ASP B 1 46 ? 14.617 21.688 -1.501 1 77.94 46 ASP B C 1
ATOM 2811 O O . ASP B 1 46 ? 15.336 20.75 -1.18 1 77.94 46 ASP B O 1
ATOM 2815 N N . GLY B 1 47 ? 13.734 21.672 -2.436 1 83.12 47 GLY B N 1
ATOM 2816 C CA . GLY B 1 47 ? 13.719 20.562 -3.375 1 83.12 47 GLY B CA 1
ATOM 2817 C C . GLY B 1 47 ? 12.898 19.391 -2.891 1 83.12 47 GLY B C 1
ATOM 2818 O O . GLY B 1 47 ? 12.812 18.359 -3.572 1 83.12 47 GLY B O 1
ATOM 2819 N N . PHE B 1 48 ? 12.305 19.578 -1.704 1 88.69 48 PHE B N 1
ATOM 2820 C CA . PHE B 1 48 ? 11.562 18.453 -1.155 1 88.69 48 PHE B CA 1
ATOM 2821 C C . PHE B 1 48 ? 10.172 18.891 -0.713 1 88.69 48 PHE B C 1
ATOM 2823 O O . PHE B 1 48 ? 10 19.969 -0.157 1 88.69 48 PHE B O 1
ATOM 2830 N N . PHE B 1 49 ? 9.148 18.047 -1.036 1 90.19 49 PHE B N 1
ATOM 2831 C CA . PHE B 1 49 ? 7.855 18.125 -0.368 1 90.19 49 PHE B CA 1
ATOM 2832 C C . PHE B 1 49 ? 7.879 17.359 0.949 1 90.19 49 PHE B C 1
ATOM 2834 O O . PHE B 1 49 ? 8.453 16.281 1.029 1 90.19 49 PHE B O 1
ATOM 2841 N N . GLN B 1 50 ? 7.324 17.906 1.941 1 90.44 50 GLN B N 1
ATOM 2842 C CA . GLN B 1 50 ? 7.227 17.188 3.209 1 90.44 50 GLN B CA 1
ATOM 2843 C C . GLN B 1 50 ? 5.77 17.031 3.633 1 90.44 50 GLN B C 1
ATOM 2845 O O . GLN B 1 50 ? 4.988 17.969 3.588 1 90.44 50 GLN B O 1
ATOM 2850 N N . LEU B 1 51 ? 5.395 15.828 3.92 1 92.88 51 LEU B N 1
ATOM 2851 C CA . LEU B 1 51 ? 4.07 15.453 4.398 1 92.88 51 LEU B CA 1
ATOM 2852 C C . LEU B 1 51 ? 4.121 15.023 5.863 1 92.88 51 LEU B C 1
ATOM 2854 O O . LEU B 1 51 ? 4.875 14.117 6.223 1 92.88 51 LEU B O 1
ATOM 2858 N N . HIS B 1 52 ? 3.398 15.727 6.715 1 91.12 52 HIS B N 1
ATOM 2859 C CA . HIS B 1 52 ? 3.141 15.289 8.078 1 91.12 52 HIS B CA 1
ATOM 2860 C C . HIS B 1 52 ? 1.731 14.727 8.219 1 91.12 52 HIS B C 1
ATOM 2862 O O . HIS B 1 52 ? 0.75 15.414 7.934 1 91.12 52 HIS B O 1
ATOM 2868 N N . PHE B 1 53 ? 1.666 13.531 8.555 1 94.12 53 PHE B N 1
ATOM 2869 C CA . PHE B 1 53 ? 0.376 12.898 8.812 1 94.12 53 PHE B CA 1
ATOM 2870 C C . PHE B 1 53 ? 0.196 12.633 10.305 1 94.12 53 PHE B C 1
ATOM 2872 O O . PHE B 1 53 ? 0.852 11.758 10.867 1 94.12 53 PHE B O 1
ATOM 2879 N N . LEU B 1 54 ? -0.756 13.367 10.938 1 91.75 54 LEU B N 1
ATOM 2880 C CA . LEU B 1 54 ? -1.028 13.234 12.367 1 91.75 54 LEU B CA 1
ATOM 2881 C C . LEU B 1 54 ? -2.158 12.242 12.617 1 91.75 54 LEU B C 1
ATOM 2883 O O . LEU B 1 54 ? -3.277 12.438 12.133 1 91.75 54 LEU B O 1
ATOM 2887 N N . ILE B 1 55 ? -1.843 11.227 13.336 1 92.56 55 ILE B N 1
ATOM 2888 C CA . ILE B 1 55 ? -2.82 10.188 13.648 1 92.56 55 ILE B CA 1
ATOM 2889 C C . ILE B 1 55 ? -3.5 10.5 14.977 1 92.56 55 ILE B C 1
ATOM 2891 O O . ILE B 1 55 ? -4.711 10.312 15.125 1 92.56 55 ILE B O 1
ATOM 2895 N N . THR B 1 56 ? -2.721 10.938 15.891 1 90.62 56 THR B N 1
ATOM 2896 C CA . THR B 1 56 ? -3.24 11.328 17.188 1 90.62 56 THR B CA 1
ATOM 2897 C C . THR B 1 56 ? -2.607 12.633 17.656 1 90.62 56 THR B C 1
ATOM 2899 O O . THR B 1 56 ? -1.542 13.023 17.172 1 90.62 56 THR B O 1
ATOM 2902 N N . GLY B 1 57 ? -3.416 13.281 18.5 1 89.06 57 GLY B N 1
ATOM 2903 C CA . GLY B 1 57 ? -2.85 14.406 19.234 1 89.06 57 GLY B CA 1
ATOM 2904 C C . GLY B 1 57 ? -3.148 15.75 18.594 1 89.06 57 GLY B C 1
ATOM 2905 O O . GLY B 1 57 ? -3.934 15.828 17.641 1 89.06 57 GLY B O 1
ATOM 2906 N N . HIS B 1 58 ? -2.531 16.797 19.25 1 86.5 58 HIS B N 1
ATOM 2907 C CA . HIS B 1 58 ? -2.67 18.203 18.891 1 86.5 58 HIS B CA 1
ATOM 2908 C C . HIS B 1 58 ? -1.307 18.859 18.688 1 86.5 58 HIS B C 1
ATOM 2910 O O . HIS B 1 58 ? -0.366 18.594 19.438 1 86.5 58 HIS B O 1
ATOM 2916 N N . ILE B 1 59 ? -1.277 19.562 17.531 1 82.88 59 ILE B N 1
ATOM 2917 C CA . ILE B 1 59 ? 0.013 20.219 17.312 1 82.88 59 ILE B CA 1
ATOM 2918 C C . ILE B 1 59 ? -0.199 21.672 16.938 1 82.88 59 ILE B C 1
ATOM 2920 O O . ILE B 1 59 ? -1.276 22.062 16.469 1 82.88 59 ILE B O 1
ATOM 2924 N N . GLU B 1 60 ? 0.845 22.531 17.312 1 83.44 60 GLU B N 1
ATOM 2925 C CA . GLU B 1 60 ? 0.956 23.891 16.828 1 83.44 60 GLU B CA 1
ATOM 2926 C C . GLU B 1 60 ? 1.916 23.969 15.641 1 83.44 60 GLU B C 1
ATOM 2928 O O . GLU B 1 60 ? 3.057 23.516 15.727 1 83.44 60 GLU B O 1
ATOM 2933 N N . LEU B 1 61 ? 1.335 24.469 14.578 1 83.62 61 LEU B N 1
ATOM 2934 C CA . LEU B 1 61 ? 2.074 24.562 13.328 1 83.62 61 LEU B CA 1
ATOM 2935 C C . LEU B 1 61 ? 2.354 26.016 12.977 1 83.62 61 LEU B C 1
ATOM 2937 O O . LEU B 1 61 ? 1.48 26.875 13.125 1 83.62 61 LEU B O 1
ATOM 2941 N N . GLN B 1 62 ? 3.584 26.234 12.695 1 80.81 62 GLN B N 1
ATOM 2942 C CA . GLN B 1 62 ? 3.91 27.547 12.156 1 80.81 62 GLN B CA 1
ATOM 2943 C C . GLN B 1 62 ? 4.23 27.453 10.664 1 80.81 62 GLN B C 1
ATOM 2945 O O . GLN B 1 62 ? 5.105 26.688 10.258 1 80.81 62 GLN B O 1
ATOM 2950 N N . LEU B 1 63 ? 3.486 28.062 9.883 1 75.69 63 LEU B N 1
ATOM 2951 C CA . LEU B 1 63 ? 3.77 28.234 8.469 1 75.69 63 LEU B CA 1
ATOM 2952 C C . LEU B 1 63 ? 4.113 29.688 8.156 1 75.69 63 LEU B C 1
ATOM 2954 O O . LEU B 1 63 ? 3.281 30.578 8.344 1 75.69 63 LEU B O 1
ATOM 2958 N N . ASP B 1 64 ? 5.277 29.859 7.695 1 72.06 64 ASP B N 1
ATOM 2959 C CA . ASP B 1 64 ? 5.793 31.219 7.562 1 72.06 64 ASP B CA 1
ATOM 2960 C C . ASP B 1 64 ? 5.629 32 8.867 1 72.06 64 ASP B C 1
ATOM 2962 O O . ASP B 1 64 ? 6.227 31.641 9.883 1 72.06 64 ASP B O 1
ATOM 2966 N N . GLU B 1 65 ? 4.746 33 8.852 1 71.94 65 GLU B N 1
ATOM 2967 C CA . GLU B 1 65 ? 4.605 33.812 10.039 1 71.94 65 GLU B CA 1
ATOM 2968 C C . GLU B 1 65 ? 3.307 33.5 10.781 1 71.94 65 GLU B C 1
ATOM 2970 O O . GLU B 1 65 ? 3.023 34.094 11.82 1 71.94 65 GLU B O 1
ATOM 2975 N N . GLN B 1 66 ? 2.697 32.5 10.281 1 75.12 66 GLN B N 1
ATOM 2976 C CA . GLN B 1 66 ? 1.386 32.219 10.859 1 75.12 66 GLN B CA 1
ATOM 2977 C C . GLN B 1 66 ? 1.399 30.922 11.656 1 75.12 66 GLN B C 1
ATOM 2979 O O . GLN B 1 66 ? 2.012 29.938 11.227 1 75.12 66 GLN B O 1
ATOM 2984 N N . HIS B 1 67 ? 0.663 31.016 12.82 1 80.31 67 HIS B N 1
ATOM 2985 C CA . HIS B 1 67 ? 0.534 29.844 13.664 1 80.31 67 HIS B CA 1
ATOM 2986 C C . HIS B 1 67 ? -0.854 29.219 13.539 1 80.31 67 HIS B C 1
ATOM 2988 O O . HIS B 1 67 ? -1.854 29.938 13.453 1 80.31 67 HIS B O 1
ATOM 2994 N N . TYR B 1 68 ? -0.84 27.953 13.469 1 83.56 68 TYR B N 1
ATOM 2995 C CA . TYR B 1 68 ? -2.08 27.188 13.375 1 83.56 68 TYR B CA 1
ATOM 2996 C C . TYR B 1 68 ? -2.143 26.109 14.453 1 83.56 68 TYR B C 1
ATOM 2998 O O . TYR B 1 68 ? -1.143 25.453 14.734 1 83.56 68 TYR B O 1
ATOM 3006 N N . SER B 1 69 ? -3.328 26.109 15.102 1 87.31 69 SER B N 1
ATOM 3007 C CA . SER B 1 69 ? -3.627 24.984 15.977 1 87.31 69 SER B CA 1
ATOM 3008 C C . SER B 1 69 ? -4.441 23.922 15.25 1 87.31 69 SER B C 1
ATOM 3010 O O . SER B 1 69 ? -5.527 24.203 14.742 1 87.31 69 SER B O 1
ATOM 3012 N N . VAL B 1 70 ? -3.855 22.688 15.234 1 89.38 70 VAL B N 1
ATOM 3013 C CA . VAL B 1 70 ? -4.539 21.656 14.461 1 89.38 70 VAL B CA 1
ATOM 3014 C C . VAL B 1 70 ? -4.645 20.375 15.289 1 89.38 70 VAL B C 1
ATOM 3016 O O . VAL B 1 70 ? -3.816 20.125 16.172 1 89.38 70 VAL B O 1
ATOM 3019 N N . GLN B 1 71 ? -5.691 19.641 14.992 1 91.31 71 GLN B N 1
ATOM 3020 C CA . GLN B 1 71 ? -6 18.406 15.719 1 91.31 71 GLN B CA 1
ATOM 3021 C C . GLN B 1 71 ? -6.051 17.219 14.766 1 91.31 71 GLN B C 1
ATOM 3023 O O . GLN B 1 71 ? -6.598 17.312 13.664 1 91.31 71 GLN B O 1
ATOM 3028 N N . ALA B 1 72 ? -5.531 16.047 15.258 1 92.62 72 ALA B N 1
ATOM 3029 C CA . ALA B 1 72 ? -5.578 14.812 14.484 1 92.62 72 ALA B CA 1
ATOM 3030 C C . ALA B 1 72 ? -7.008 14.281 14.375 1 92.62 72 ALA B C 1
ATOM 3032 O O . ALA B 1 72 ? -7.836 14.539 15.25 1 92.62 72 ALA B O 1
ATOM 3033 N N . PRO B 1 73 ? -7.309 13.5 13.328 1 94.19 73 PRO B N 1
ATOM 3034 C CA . PRO B 1 73 ? -6.402 13.109 12.242 1 94.19 73 PRO B CA 1
ATOM 3035 C C . PRO B 1 73 ? -6.367 14.133 11.109 1 94.19 73 PRO B C 1
ATOM 3037 O O . PRO B 1 73 ? -7.41 14.672 10.719 1 94.19 73 PRO B O 1
ATOM 3040 N N . LEU B 1 74 ? -5.23 14.477 10.617 1 92.69 74 LEU B N 1
ATOM 3041 C CA . LEU B 1 74 ? -5.094 15.391 9.492 1 92.69 74 LEU B CA 1
ATOM 3042 C C . LEU B 1 74 ? -3.715 15.273 8.859 1 92.69 74 LEU B C 1
ATOM 3044 O O . LEU B 1 74 ? -2.82 14.641 9.414 1 92.69 74 LEU B O 1
ATOM 3048 N N . PHE B 1 75 ? -3.578 15.82 7.688 1 92.31 75 PHE B N 1
ATOM 3049 C CA . PHE B 1 75 ? -2.264 15.875 7.059 1 92.31 75 PHE B CA 1
ATOM 3050 C C . PHE B 1 75 ? -1.866 17.312 6.77 1 92.31 75 PHE B C 1
ATOM 3052 O O . PHE B 1 75 ? -2.727 18.188 6.598 1 92.31 75 PHE B O 1
ATOM 3059 N N . ILE B 1 76 ? -0.602 17.609 6.805 1 90.25 76 ILE B N 1
ATOM 3060 C CA . ILE B 1 76 ? 0.024 18.875 6.445 1 90.25 76 ILE B CA 1
ATOM 3061 C C . ILE B 1 76 ? 1.021 18.656 5.312 1 90.25 76 ILE B C 1
ATOM 3063 O O . ILE B 1 76 ? 1.938 17.844 5.43 1 90.25 76 ILE B O 1
ATOM 3067 N N . LEU B 1 77 ? 0.762 19.312 4.242 1 90.31 77 LEU B N 1
ATOM 3068 C CA . LEU B 1 77 ? 1.674 19.266 3.104 1 90.31 77 LEU B CA 1
ATOM 3069 C C . LEU B 1 77 ? 2.422 20.594 2.955 1 90.31 77 LEU B C 1
ATOM 3071 O O . LEU B 1 77 ? 1.804 21.641 2.814 1 90.31 77 LEU B O 1
ATOM 3075 N N . THR B 1 78 ? 3.693 20.547 2.994 1 88.06 78 THR B N 1
ATOM 3076 C CA . THR B 1 78 ? 4.531 21.719 2.84 1 88.06 78 THR B CA 1
ATOM 3077 C C . THR B 1 78 ? 5.375 21.625 1.571 1 88.06 78 THR B C 1
ATOM 3079 O O . THR B 1 78 ? 6.199 20.719 1.435 1 88.06 78 THR B O 1
ATOM 3082 N N . PRO B 1 79 ? 5.121 22.516 0.644 1 86.94 79 PRO B N 1
ATOM 3083 C CA . PRO B 1 79 ? 5.945 22.531 -0.567 1 86.94 79 PRO B CA 1
ATOM 30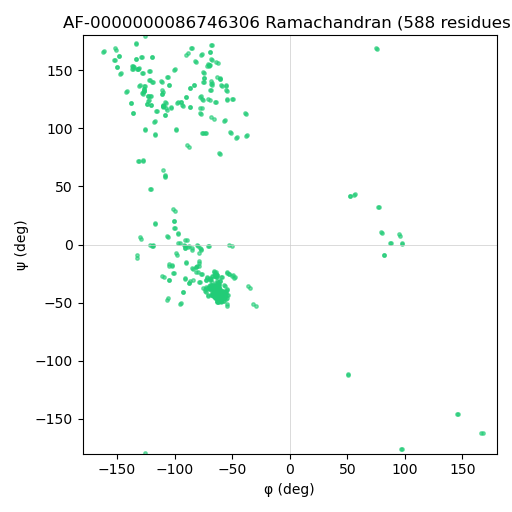84 C C . PRO B 1 79 ? 7.387 22.969 -0.293 1 86.94 79 PRO B C 1
ATOM 3086 O O . PRO B 1 79 ? 7.699 23.422 0.806 1 86.94 79 PRO B O 1
ATOM 3089 N N . PRO B 1 80 ? 8.188 22.812 -1.397 1 82.38 80 PRO B N 1
ATOM 3090 C CA . PRO B 1 80 ? 9.594 23.188 -1.221 1 82.38 80 PRO B CA 1
ATOM 3091 C C . PRO B 1 80 ? 9.766 24.656 -0.838 1 82.38 80 PRO B C 1
ATOM 3093 O O . PRO B 1 80 ? 8.961 25.5 -1.24 1 82.38 80 PRO B O 1
ATOM 3096 N N . SER B 1 81 ? 10.656 25 -0.016 1 75.69 81 SER B N 1
ATOM 3097 C CA . SER B 1 81 ? 11.164 26.328 0.321 1 75.69 81 SER B CA 1
ATOM 3098 C C . SER B 1 81 ? 10.242 27.031 1.318 1 75.69 81 SER B C 1
ATOM 3100 O O . SER B 1 81 ? 10.523 28.156 1.743 1 75.69 81 SER B O 1
ATOM 3102 N N . VAL B 1 82 ? 9.008 26.453 1.611 1 79.94 82 VAL B N 1
ATOM 3103 C CA . VAL B 1 82 ? 8.125 27.062 2.598 1 79.94 82 VAL B CA 1
ATOM 3104 C C . VAL B 1 82 ? 8.633 26.766 4.004 1 79.94 82 VAL B C 1
ATOM 3106 O O . VAL B 1 82 ? 8.68 25.594 4.418 1 79.94 82 VAL B O 1
ATOM 3109 N N . PRO B 1 83 ? 8.984 27.812 4.703 1 80.5 83 PRO B N 1
ATOM 3110 C CA . PRO B 1 83 ? 9.414 27.594 6.086 1 80.5 83 PRO B CA 1
ATOM 3111 C C . PRO B 1 83 ? 8.273 27.141 6.996 1 80.5 83 PRO B C 1
ATOM 3113 O O . PRO B 1 83 ? 7.141 27.594 6.852 1 80.5 83 PRO B O 1
ATOM 3116 N N . HIS B 1 84 ? 8.555 26.156 7.871 1 82.94 84 HIS B N 1
ATOM 3117 C CA . HIS B 1 84 ? 7.547 25.656 8.797 1 82.94 84 HIS B CA 1
ATOM 3118 C C . HIS B 1 84 ? 8.188 25.156 10.086 1 82.94 84 H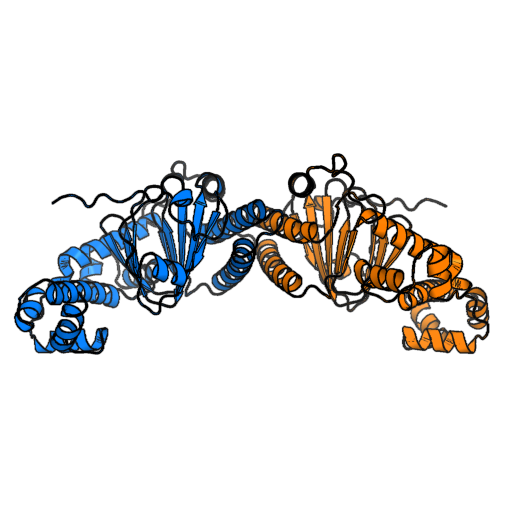IS B C 1
ATOM 3120 O O . HIS B 1 84 ? 9.383 24.844 10.109 1 82.94 84 HIS B O 1
ATOM 3126 N N . ALA B 1 85 ? 7.398 25.219 11.141 1 79.44 85 ALA B N 1
ATOM 3127 C CA . ALA B 1 85 ? 7.785 24.703 12.453 1 79.44 85 ALA B CA 1
ATOM 3128 C C . ALA B 1 85 ? 6.641 23.922 13.094 1 79.44 85 ALA B C 1
ATOM 3130 O O . ALA B 1 85 ? 5.469 24.172 12.789 1 79.44 85 ALA B O 1
ATOM 3131 N N . PHE B 1 86 ? 7.102 22.984 13.891 1 78.62 86 PHE B N 1
ATOM 3132 C CA . PHE B 1 86 ? 6.121 22.141 14.578 1 78.62 86 PHE B CA 1
ATOM 3133 C C . PHE B 1 86 ? 6.387 22.109 16.078 1 78.62 86 PHE B C 1
ATOM 3135 O O . PHE B 1 86 ? 7.527 21.938 16.5 1 78.62 86 PHE B O 1
ATOM 3142 N N . PHE B 1 87 ? 5.332 22.375 16.797 1 76.19 87 PHE B N 1
ATOM 3143 C CA . PHE B 1 87 ? 5.352 22.219 18.25 1 76.19 87 PHE B CA 1
ATOM 3144 C C . PHE B 1 87 ? 4.363 21.156 18.688 1 76.19 87 PHE B C 1
ATOM 3146 O O . PHE B 1 87 ? 3.148 21.359 18.625 1 76.19 87 PHE B O 1
ATOM 3153 N N . THR B 1 88 ? 4.977 19.969 19.078 1 75.25 88 THR B N 1
ATOM 3154 C CA . THR B 1 88 ? 4.125 18.812 19.328 1 75.25 88 THR B CA 1
ATOM 3155 C C . THR B 1 88 ? 4.02 18.531 20.828 1 75.25 88 THR B C 1
ATOM 3157 O O . THR B 1 88 ? 4.926 18.859 21.594 1 75.25 88 THR B O 1
ATOM 3160 N N . GLN B 1 89 ? 2.871 18.109 21.172 1 73.25 89 GLN B N 1
ATOM 3161 C CA . GLN B 1 89 ? 2.658 17.625 22.531 1 73.25 89 GLN B CA 1
ATOM 3162 C C . GLN B 1 89 ? 3.043 16.156 22.672 1 73.25 89 GLN B C 1
ATOM 3164 O O . GLN B 1 89 ? 3.266 15.469 21.656 1 73.25 89 GLN B O 1
ATOM 3169 N N . ASP B 1 90 ? 3.123 15.625 23.859 1 70.94 90 ASP B N 1
ATOM 3170 C CA . ASP B 1 90 ? 3.594 14.273 24.156 1 70.94 90 ASP B CA 1
ATOM 3171 C C . ASP B 1 90 ? 2.664 13.227 23.547 1 70.94 90 ASP B C 1
ATOM 3173 O O . ASP B 1 90 ? 3.105 12.133 23.188 1 70.94 90 ASP B O 1
ATOM 3177 N N . ASP B 1 91 ? 1.5 13.57 23.328 1 79.75 91 ASP B N 1
ATOM 3178 C CA . ASP B 1 91 ? 0.535 12.562 22.891 1 79.75 91 ASP B CA 1
ATOM 3179 C C . ASP B 1 91 ? 0.388 12.57 21.375 1 79.75 91 ASP B C 1
ATOM 3181 O O . ASP B 1 91 ? -0.449 11.852 20.828 1 79.75 91 ASP B O 1
ATOM 3185 N N . SER B 1 92 ? 1.252 13.289 20.766 1 83.75 92 SER B N 1
ATOM 3186 C CA . SER B 1 92 ? 1.133 13.391 19.328 1 83.75 92 SER B CA 1
ATOM 3187 C C . SER B 1 92 ? 1.928 12.297 18.625 1 83.75 92 SER B C 1
ATOM 3189 O O . SER B 1 92 ? 3.078 12.031 18.969 1 83.75 92 SER B O 1
ATOM 3191 N N . ASP B 1 93 ? 1.247 11.57 17.734 1 88.31 93 ASP B N 1
ATOM 3192 C CA . ASP B 1 93 ? 1.887 10.531 16.938 1 88.31 93 ASP B CA 1
ATOM 3193 C C . ASP B 1 93 ? 1.459 10.609 15.477 1 88.31 93 ASP B C 1
ATOM 3195 O O . ASP B 1 93 ? 0.403 11.164 15.164 1 88.31 93 ASP B O 1
ATOM 3199 N N . GLY B 1 94 ? 2.359 10.125 14.625 1 92 94 GLY B N 1
ATOM 3200 C CA . GLY B 1 94 ? 2.098 10.156 13.195 1 92 94 GLY B CA 1
ATOM 3201 C C . GLY B 1 94 ? 3.33 9.875 12.359 1 92 94 GLY B C 1
ATOM 3202 O O . GLY B 1 94 ? 4.266 9.219 12.828 1 92 94 GLY B O 1
ATOM 3203 N N . TYR B 1 95 ? 3.199 10.25 11.125 1 92.31 95 TYR B N 1
ATOM 3204 C CA . TYR B 1 95 ? 4.246 9.914 10.164 1 92.31 95 TYR B CA 1
ATOM 3205 C C . TYR B 1 95 ? 4.699 11.156 9.406 1 92.31 95 TYR B C 1
ATOM 3207 O O . TYR B 1 95 ? 3.924 12.094 9.211 1 92.31 95 TYR B O 1
ATOM 3215 N N . VAL B 1 96 ? 5.977 11.164 9.055 1 90.88 96 VAL B N 1
ATOM 3216 C CA . VAL B 1 96 ? 6.539 12.219 8.219 1 90.88 96 VAL B CA 1
ATOM 3217 C C . VAL B 1 96 ? 7.172 11.602 6.969 1 90.88 96 VAL B C 1
ATO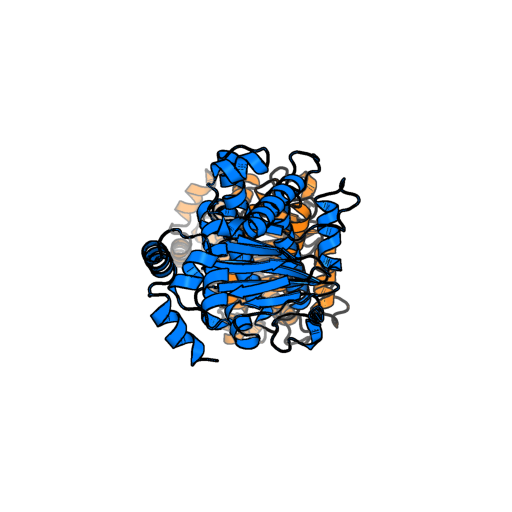M 3219 O O . VAL B 1 96 ? 7.953 10.648 7.066 1 90.88 96 VAL B O 1
ATOM 3222 N N . LEU B 1 97 ? 6.805 12.094 5.867 1 93.38 97 LEU B N 1
ATOM 3223 C CA . LEU B 1 97 ? 7.391 11.672 4.598 1 93.38 97 LEU B CA 1
ATOM 3224 C C . LEU B 1 97 ? 7.953 12.867 3.84 1 93.38 97 LEU B C 1
ATOM 3226 O O . LEU B 1 97 ? 7.25 13.852 3.609 1 93.38 97 LEU B O 1
ATOM 3230 N N . THR B 1 98 ? 9.234 12.852 3.543 1 91 98 THR B N 1
ATOM 3231 C CA . THR B 1 98 ? 9.914 13.875 2.754 1 91 98 THR B CA 1
ATOM 3232 C C . THR B 1 98 ? 10.312 13.328 1.388 1 91 98 THR B C 1
ATOM 3234 O O . THR B 1 98 ? 11.055 12.352 1.299 1 91 98 THR B O 1
ATOM 3237 N N . VAL B 1 99 ? 9.797 13.914 0.357 1 93.38 99 VAL B N 1
ATOM 3238 C CA . VAL B 1 99 ? 9.93 13.344 -0.98 1 93.38 99 VAL B CA 1
ATOM 3239 C C . VAL B 1 99 ? 10.516 14.383 -1.929 1 93.38 99 VAL B C 1
ATOM 3241 O O . VAL B 1 99 ? 10.094 15.547 -1.933 1 93.38 99 VAL B O 1
ATOM 3244 N N . ARG B 1 100 ? 11.469 13.992 -2.693 1 91.31 100 ARG B N 1
ATOM 3245 C CA . ARG B 1 100 ? 12.062 14.875 -3.693 1 91.31 100 ARG B CA 1
ATOM 3246 C C . ARG B 1 100 ? 11 15.438 -4.633 1 91.31 100 ARG B C 1
ATOM 3248 O O . ARG B 1 100 ? 10.133 14.703 -5.102 1 91.31 100 ARG B O 1
ATOM 3255 N N . GLN B 1 101 ? 11.078 16.719 -4.957 1 90 101 GLN B N 1
ATOM 3256 C CA . GLN B 1 101 ? 10.023 17.422 -5.672 1 90 101 GLN B CA 1
ATOM 3257 C C . GLN B 1 101 ? 9.844 16.875 -7.082 1 90 101 GLN B C 1
ATOM 3259 O O . GLN B 1 101 ? 8.734 16.859 -7.617 1 90 101 GLN B O 1
ATOM 3264 N N . GLU B 1 102 ? 10.828 16.328 -7.703 1 89.38 102 GLU B N 1
ATOM 3265 C CA . GLU B 1 102 ? 10.766 15.797 -9.062 1 89.38 102 GLU B CA 1
ATOM 3266 C C . GLU B 1 102 ? 9.812 14.609 -9.148 1 89.38 102 GLU B C 1
ATOM 3268 O O . GLU B 1 102 ? 9.297 14.297 -10.219 1 89.38 102 GLU B O 1
ATOM 3273 N N . LEU B 1 103 ? 9.609 13.922 -8.016 1 92.69 103 LEU B N 1
ATOM 3274 C CA . LEU B 1 103 ? 8.727 12.758 -7.977 1 92.69 103 LEU B CA 1
ATOM 3275 C C . LEU B 1 103 ? 7.27 13.188 -7.852 1 92.69 103 LEU B C 1
ATOM 3277 O O . LEU B 1 103 ? 6.359 12.414 -8.164 1 92.69 103 LEU B O 1
ATOM 3281 N N . ILE B 1 104 ? 7.008 14.43 -7.41 1 91.75 104 ILE B N 1
ATOM 3282 C CA . ILE B 1 104 ? 5.656 14.867 -7.074 1 91.75 104 ILE B CA 1
ATOM 3283 C C . ILE B 1 104 ? 5.125 15.781 -8.172 1 91.75 104 ILE B C 1
ATOM 3285 O O . ILE B 1 104 ? 3.926 15.781 -8.461 1 91.75 104 ILE B O 1
ATOM 3289 N N . LEU B 1 105 ? 5.969 16.531 -8.844 1 87.5 105 LEU B N 1
ATOM 3290 C CA . LEU B 1 105 ? 5.574 17.547 -9.812 1 87.5 105 LEU B CA 1
ATOM 3291 C C . LEU B 1 105 ? 4.781 16.938 -10.961 1 87.5 105 LEU B C 1
ATOM 3293 O O . LEU B 1 105 ? 3.736 17.453 -11.352 1 87.5 105 LEU B O 1
ATOM 3297 N N . PRO B 1 106 ? 5.25 15.789 -11.492 1 87.56 106 PRO B N 1
ATOM 3298 C CA . PRO B 1 106 ? 4.465 15.188 -12.57 1 87.56 106 PRO B CA 1
ATOM 3299 C C . PRO B 1 106 ? 3.062 14.781 -12.125 1 87.56 106 PRO B C 1
ATOM 3301 O O . PRO B 1 106 ? 2.123 14.812 -12.922 1 87.56 106 PRO B O 1
ATOM 3304 N N . LEU B 1 107 ? 2.893 14.367 -10.906 1 89.69 107 LEU B N 1
ATOM 3305 C CA . LEU B 1 107 ? 1.585 14.008 -10.367 1 89.69 107 LEU B CA 1
ATOM 3306 C C . LEU B 1 107 ? 0.662 15.219 -10.32 1 89.69 107 LEU B C 1
ATOM 3308 O O . LEU B 1 107 ? -0.506 15.133 -10.711 1 89.69 107 LEU B O 1
ATOM 3312 N N . LEU B 1 108 ? 1.195 16.281 -9.859 1 85.12 108 LEU B N 1
ATOM 3313 C CA . LEU B 1 108 ? 0.437 17.531 -9.789 1 85.12 108 LEU B CA 1
ATOM 3314 C C . LEU B 1 108 ? -0.032 17.953 -11.18 1 85.12 108 LEU B C 1
ATOM 3316 O O . LEU B 1 108 ? -1.188 18.344 -11.352 1 85.12 108 LEU B O 1
ATOM 3320 N N . GLU B 1 109 ? 0.856 17.859 -12.078 1 83.25 109 GLU B N 1
ATOM 3321 C CA . GLU B 1 109 ? 0.533 18.25 -13.453 1 83.25 109 GLU B CA 1
ATOM 3322 C C . GLU B 1 109 ? -0.571 17.359 -14.023 1 83.25 109 GLU B C 1
ATOM 3324 O O . GLU B 1 109 ? -1.431 17.844 -14.766 1 83.25 109 GLU B O 1
ATOM 3329 N N . SER B 1 110 ? -0.509 16.141 -13.672 1 84.25 110 SER B N 1
ATOM 3330 C CA . SER B 1 110 ? -1.489 15.188 -14.188 1 84.25 110 SER B CA 1
ATOM 3331 C C . SER B 1 110 ? -2.854 15.398 -13.539 1 84.25 110 SER B C 1
ATOM 3333 O O . SER B 1 110 ? -3.885 15.312 -14.203 1 84.25 110 SER B O 1
ATOM 3335 N N . LEU B 1 111 ? -2.908 15.656 -12.281 1 84.94 111 LEU B N 1
ATOM 3336 C CA . LEU B 1 111 ? -4.148 15.789 -11.523 1 84.94 111 LEU B CA 1
ATOM 3337 C C . LEU B 1 111 ? -4.789 17.156 -11.766 1 84.94 111 LEU B C 1
ATOM 3339 O O . LEU B 1 111 ? -6.016 17.281 -11.719 1 84.94 111 LEU B O 1
ATOM 3343 N N . TYR B 1 112 ? -3.859 18.109 -11.984 1 80.19 112 TYR B N 1
ATOM 3344 C CA . TYR B 1 112 ? -4.344 19.469 -12.18 1 80.19 112 TYR B CA 1
ATOM 3345 C C . TYR B 1 112 ? -3.777 20.078 -13.461 1 80.19 112 TYR B C 1
ATOM 3347 O O . TYR B 1 112 ? -3.006 21.031 -13.414 1 80.19 112 TYR B O 1
ATOM 3355 N N . PRO B 1 113 ? -4.27 19.609 -14.617 1 71.38 113 PRO B N 1
ATOM 3356 C CA . PRO B 1 113 ? -3.674 19.984 -15.898 1 71.38 113 PRO B CA 1
ATOM 3357 C C . PRO B 1 113 ? -3.887 21.469 -16.219 1 71.38 113 PRO B C 1
ATOM 3359 O O . PRO B 1 113 ? -3.08 22.062 -16.938 1 71.38 113 PRO B O 1
ATOM 3362 N N . VAL B 1 114 ? -4.953 21.969 -15.875 1 64.5 114 VAL B N 1
ATOM 3363 C CA . VAL B 1 114 ? -5.301 23.328 -16.297 1 64.5 114 VAL B CA 1
ATOM 3364 C C . VAL B 1 114 ? -4.562 24.344 -15.422 1 64.5 114 VAL B C 1
ATOM 3366 O O . VAL B 1 114 ? -4.449 25.516 -15.789 1 64.5 114 VAL B O 1
ATOM 3369 N N . ASN B 1 115 ? -4.043 23.891 -14.367 1 60.53 115 ASN B N 1
ATOM 3370 C CA . ASN B 1 115 ? -3.424 24.844 -13.461 1 60.53 115 ASN B CA 1
ATOM 3371 C C . ASN B 1 115 ? -1.95 25.062 -13.797 1 60.53 115 ASN B C 1
ATOM 3373 O O . ASN B 1 115 ? -1.117 24.188 -13.539 1 60.53 115 ASN B O 1
ATOM 3377 N N . LYS B 1 116 ? -1.675 26.016 -14.773 1 56.38 116 LYS B N 1
ATOM 3378 C CA . LYS B 1 116 ? -0.337 26.344 -15.25 1 56.38 116 LYS B CA 1
ATOM 3379 C C . LYS B 1 116 ? 0.61 26.625 -14.086 1 56.38 116 LYS B C 1
ATOM 3381 O O . LYS B 1 116 ? 1.826 26.469 -14.219 1 56.38 116 LYS B O 1
ATOM 3386 N N . ASP B 1 117 ? 0.042 27.078 -12.953 1 58.72 117 ASP B N 1
ATOM 3387 C CA . ASP B 1 117 ? 0.868 27.484 -11.82 1 58.72 117 ASP B CA 1
ATOM 3388 C C . ASP B 1 117 ? 0.939 26.391 -10.766 1 58.72 117 ASP B C 1
ATOM 3390 O O . ASP B 1 117 ? 1.01 26.672 -9.562 1 58.72 117 ASP B O 1
ATOM 3394 N N . VAL B 1 118 ? 0.829 25.156 -11.117 1 54.72 118 VAL B N 1
ATOM 3395 C CA . VAL B 1 118 ? 0.834 23.969 -10.273 1 54.72 118 VAL B CA 1
ATOM 3396 C C . VAL B 1 118 ? 2.09 23.953 -9.398 1 54.72 118 VAL B C 1
ATOM 3398 O O . VAL B 1 118 ? 2.066 23.469 -8.266 1 54.72 118 VAL B O 1
ATOM 3401 N N . LEU B 1 119 ? 3.082 24.656 -9.914 1 57.81 119 LEU B N 1
ATOM 3402 C CA . LEU B 1 119 ? 4.332 24.734 -9.164 1 57.81 119 LEU B CA 1
ATOM 3403 C C . LEU B 1 119 ? 4.16 25.594 -7.906 1 57.81 119 LEU B C 1
ATOM 3405 O O . LEU B 1 119 ? 5.012 25.562 -7.016 1 57.81 119 LEU B O 1
ATOM 3409 N N . ASP B 1 120 ? 2.938 26.094 -7.777 1 68.88 120 ASP B N 1
ATOM 3410 C CA . ASP B 1 120 ? 2.789 27.031 -6.668 1 68.88 120 ASP B CA 1
ATOM 3411 C C . ASP B 1 120 ? 1.725 26.547 -5.684 1 68.88 120 ASP B C 1
ATOM 3413 O O . ASP B 1 120 ? 0.852 27.328 -5.281 1 68.88 120 ASP B O 1
ATOM 3417 N N . ILE B 1 121 ? 1.813 25.375 -5.352 1 73.69 121 ILE B N 1
ATOM 3418 C CA . ILE B 1 121 ? 0.859 24.875 -4.367 1 73.69 121 ILE B CA 1
ATOM 3419 C C . ILE B 1 121 ? 1.232 25.375 -2.979 1 73.69 121 ILE B C 1
ATOM 3421 O O . ILE B 1 121 ? 2.4 25.344 -2.588 1 73.69 121 ILE B O 1
ATOM 3425 N N . PRO B 1 122 ? 0.287 26.016 -2.361 1 76.75 122 PRO B N 1
ATOM 3426 C CA . PRO B 1 122 ? 0.556 26.469 -0.992 1 76.75 122 PRO B CA 1
ATOM 3427 C C . PRO B 1 122 ? 0.657 25.312 -0.002 1 76.75 122 PRO B C 1
ATOM 3429 O O . PRO B 1 122 ? 0.351 24.156 -0.35 1 76.75 122 PRO B O 1
ATOM 3432 N N . ALA B 1 123 ? 1.192 25.609 1.175 1 82.56 123 ALA B N 1
ATOM 3433 C CA . ALA B 1 123 ? 1.078 24.641 2.258 1 82.56 123 ALA B CA 1
ATOM 3434 C C . ALA B 1 123 ? -0.383 24.328 2.561 1 82.56 123 ALA B C 1
ATOM 3436 O O . ALA B 1 123 ? -1.232 25.219 2.551 1 82.56 123 ALA B O 1
ATOM 3437 N N . ILE B 1 124 ? -0.57 23.094 2.736 1 82.38 124 ILE B N 1
ATOM 3438 C CA . ILE B 1 124 ? -1.954 22.672 2.91 1 82.38 124 ILE B CA 1
ATOM 3439 C C . ILE B 1 124 ? -2.086 21.859 4.199 1 82.38 124 ILE B C 1
ATOM 3441 O O . ILE B 1 124 ? -1.22 21.031 4.516 1 82.38 124 ILE B O 1
ATOM 3445 N N . CYS B 1 125 ? -3.119 22.156 4.918 1 86.44 125 CYS B N 1
ATOM 3446 C CA . CYS B 1 125 ? -3.562 21.359 6.059 1 86.44 125 CYS B CA 1
ATOM 3447 C C . CYS B 1 125 ? -5 20.891 5.871 1 86.44 125 CYS B C 1
ATOM 3449 O O . CYS B 1 125 ? -5.891 21.703 5.594 1 86.44 125 CYS B O 1
ATOM 3451 N N . LEU B 1 126 ? -5.215 19.609 5.953 1 89.38 126 LEU B N 1
ATOM 3452 C CA . LEU B 1 126 ? -6.559 19.094 5.719 1 89.38 126 LEU B CA 1
ATOM 3453 C C . LEU B 1 126 ? -6.871 17.938 6.676 1 89.38 126 LEU B C 1
ATOM 3455 O O . LEU B 1 126 ? -6.078 17.016 6.82 1 89.38 126 LEU B O 1
ATOM 3459 N N . SER B 1 127 ? -8.047 18.062 7.285 1 91.88 127 SER B N 1
ATOM 3460 C CA . SER B 1 127 ? -8.539 17 8.156 1 91.88 127 SER B CA 1
ATOM 3461 C C . SER B 1 127 ? -9.023 15.797 7.344 1 91.88 127 SER B C 1
ATOM 3463 O O . SER B 1 127 ? -9.594 15.961 6.266 1 91.88 127 SER B O 1
ATOM 3465 N N . VAL B 1 128 ? -8.773 14.617 7.887 1 92.31 128 VAL B N 1
ATOM 3466 C CA . VAL B 1 128 ? -9.312 13.414 7.258 1 92.31 128 VAL B CA 1
ATOM 3467 C C . VAL B 1 128 ? -10.281 12.719 8.211 1 92.31 128 VAL B C 1
ATOM 3469 O O . VAL B 1 128 ? -10.586 11.539 8.039 1 92.31 128 VAL B O 1
ATOM 3472 N N . ALA B 1 129 ? -10.75 13.43 9.195 1 91.5 129 ALA B N 1
ATOM 3473 C CA . ALA B 1 129 ? -11.617 12.867 10.227 1 91.5 129 ALA B CA 1
ATOM 3474 C C . ALA B 1 129 ? -12.922 12.359 9.625 1 91.5 129 ALA B C 1
ATOM 3476 O O . ALA B 1 129 ? -13.492 11.375 10.094 1 91.5 129 ALA B O 1
ATOM 3477 N N . ASP B 1 130 ? -13.414 12.969 8.578 1 92 130 ASP B N 1
ATOM 3478 C CA . ASP B 1 130 ? -14.695 12.602 7.988 1 92 130 ASP B CA 1
ATOM 3479 C C . ASP B 1 130 ? -14.492 11.727 6.746 1 92 130 ASP B C 1
ATOM 3481 O O . ASP B 1 130 ? -15.398 11.602 5.918 1 92 130 ASP B O 1
ATOM 3485 N N . LYS B 1 131 ? -13.344 11.141 6.656 1 93.44 131 LYS B N 1
ATOM 3486 C CA . LYS B 1 131 ? -13.016 10.336 5.484 1 93.44 131 LYS B CA 1
ATOM 3487 C C . LYS B 1 131 ? -12.445 8.984 5.891 1 93.44 131 LYS B C 1
ATOM 3489 O O . LYS B 1 131 ? -11.281 8.68 5.609 1 93.44 131 LYS B O 1
ATOM 3494 N N . PRO B 1 132 ? -13.266 8.117 6.414 1 93.81 132 PRO B N 1
ATOM 3495 C CA . PRO B 1 132 ? -12.766 6.848 6.953 1 93.81 132 PRO B CA 1
ATOM 3496 C C . PRO B 1 132 ? -12.133 5.961 5.887 1 93.81 132 PRO B C 1
ATOM 3498 O O . PRO B 1 132 ? -11.172 5.238 6.168 1 93.81 132 PRO B O 1
ATOM 3501 N N . THR B 1 133 ? -12.664 5.93 4.66 1 94.62 133 THR B N 1
ATOM 3502 C CA . THR B 1 133 ? -12.102 5.094 3.604 1 94.62 133 THR B CA 1
ATOM 3503 C C . THR B 1 133 ? -10.703 5.57 3.219 1 94.62 133 THR B C 1
ATOM 3505 O O . THR B 1 133 ? -9.828 4.758 2.926 1 94.62 133 THR B O 1
ATOM 3508 N N . GLU B 1 134 ? -10.523 6.898 3.236 1 94.62 134 GLU B N 1
ATOM 3509 C CA . GLU B 1 134 ? -9.195 7.449 2.986 1 94.62 134 GLU B CA 1
ATOM 3510 C C . GLU B 1 134 ? -8.227 7.078 4.102 1 94.62 134 GLU B C 1
ATOM 3512 O O . GLU B 1 134 ? -7.074 6.73 3.842 1 94.62 134 GLU B O 1
ATOM 3517 N N . LEU B 1 135 ? -8.742 7.172 5.27 1 94.75 135 LEU B N 1
ATOM 3518 C CA . LEU B 1 135 ? -7.91 6.824 6.418 1 94.75 135 LEU B CA 1
ATOM 3519 C C . LEU B 1 135 ? -7.438 5.375 6.328 1 94.75 135 LEU B C 1
ATOM 3521 O O . LEU B 1 135 ? -6.273 5.078 6.605 1 94.75 135 LEU B O 1
ATOM 3525 N N . ASP B 1 136 ? -8.328 4.527 5.918 1 96.31 136 ASP B N 1
ATOM 3526 C CA . ASP B 1 136 ? -7.977 3.121 5.75 1 96.31 136 ASP B CA 1
ATOM 3527 C C . ASP B 1 136 ? -6.879 2.953 4.699 1 96.31 136 ASP B C 1
ATOM 3529 O O . ASP B 1 136 ? -5.93 2.195 4.902 1 96.31 136 ASP B O 1
ATOM 3533 N N . ALA B 1 137 ? -7.043 3.611 3.609 1 97.19 137 ALA B N 1
ATOM 3534 C CA . ALA B 1 137 ? -6.043 3.551 2.547 1 97.19 137 ALA B CA 1
ATOM 3535 C C . ALA B 1 137 ? -4.695 4.074 3.031 1 97.19 137 ALA B C 1
ATOM 3537 O O . ALA B 1 137 ? -3.656 3.463 2.775 1 97.19 137 ALA B O 1
ATOM 3538 N N . PHE B 1 138 ? -4.699 5.188 3.764 1 96.12 138 PHE B N 1
ATOM 3539 C CA . PHE B 1 138 ? -3.469 5.738 4.32 1 96.12 138 PHE B CA 1
ATOM 3540 C C . PHE B 1 138 ? -2.775 4.723 5.219 1 96.12 138 PHE B C 1
ATOM 3542 O O . PHE B 1 138 ? -1.553 4.574 5.168 1 96.12 138 PHE B O 1
ATOM 3549 N N . ASN B 1 139 ? -3.553 4.051 5.988 1 96.44 139 ASN B N 1
ATOM 3550 C CA . ASN B 1 139 ? -2.986 3.064 6.898 1 96.44 139 ASN B CA 1
ATOM 3551 C C . ASN B 1 139 ? -2.254 1.959 6.145 1 96.44 139 ASN B C 1
ATOM 3553 O O . ASN B 1 139 ? -1.196 1.499 6.578 1 96.44 139 ASN B O 1
ATOM 3557 N N . HIS B 1 140 ? -2.834 1.506 5.062 1 97.94 140 HIS B N 1
ATOM 3558 C CA . HIS B 1 140 ? -2.166 0.501 4.242 1 97.94 140 HIS B CA 1
ATOM 3559 C C . HIS B 1 140 ? -0.854 1.036 3.676 1 97.94 140 HIS B C 1
ATOM 3561 O O . HIS B 1 140 ? 0.162 0.338 3.686 1 97.94 140 HIS B O 1
ATOM 3567 N N . TYR B 1 141 ? -0.843 2.27 3.174 1 98.12 141 TYR B N 1
ATOM 3568 C CA . TYR B 1 141 ? 0.364 2.877 2.627 1 98.12 141 TYR B CA 1
ATOM 3569 C C . TYR B 1 141 ? 1.444 3 3.695 1 98.12 141 TYR B C 1
ATOM 3571 O O . TYR B 1 141 ? 2.607 2.668 3.453 1 98.12 141 TYR B O 1
ATOM 3579 N N . TRP B 1 142 ? 1.046 3.49 4.875 1 96.44 142 TRP B N 1
ATOM 3580 C CA . TRP B 1 142 ? 2.025 3.699 5.934 1 96.44 142 TRP B CA 1
ATOM 3581 C C . TRP B 1 142 ? 2.654 2.379 6.363 1 96.44 142 TRP B C 1
ATOM 3583 O O . TRP B 1 142 ? 3.852 2.318 6.656 1 96.44 142 TRP B O 1
ATOM 3593 N N . ALA B 1 143 ? 1.86 1.33 6.422 1 96.81 143 ALA B N 1
ATOM 3594 C CA . ALA B 1 143 ? 2.393 0.017 6.777 1 96.81 143 ALA B CA 1
ATOM 3595 C C . ALA B 1 143 ? 3.463 -0.428 5.785 1 96.81 143 ALA B C 1
ATOM 3597 O O . ALA B 1 143 ? 4.52 -0.924 6.18 1 96.81 143 ALA B O 1
ATOM 3598 N N . LEU B 1 144 ? 3.172 -0.267 4.543 1 97.88 144 LEU B N 1
ATOM 3599 C CA . LEU B 1 144 ? 4.098 -0.674 3.492 1 97.88 144 LEU B CA 1
ATOM 3600 C C . LEU B 1 144 ? 5.352 0.19 3.508 1 97.88 144 LEU B C 1
ATOM 3602 O O . LEU B 1 144 ? 6.465 -0.324 3.385 1 97.88 144 LEU B O 1
ATOM 3606 N N . ILE B 1 145 ? 5.215 1.496 3.66 1 97 145 ILE B N 1
ATOM 3607 C CA . ILE B 1 145 ? 6.34 2.426 3.668 1 97 145 ILE B CA 1
ATOM 3608 C C . ILE B 1 145 ? 7.223 2.154 4.883 1 97 145 ILE B C 1
ATOM 3610 O O . ILE B 1 145 ? 8.453 2.133 4.773 1 97 145 ILE B O 1
ATOM 3614 N N . ALA B 1 146 ? 6.602 1.956 6.027 1 94.19 146 ALA B N 1
ATOM 3615 C CA . ALA B 1 146 ? 7.355 1.635 7.238 1 94.19 146 ALA B CA 1
ATOM 3616 C C . ALA B 1 146 ? 8.18 0.366 7.051 1 94.19 146 ALA B C 1
ATOM 3618 O O . ALA B 1 146 ? 9.352 0.318 7.43 1 94.19 146 ALA B O 1
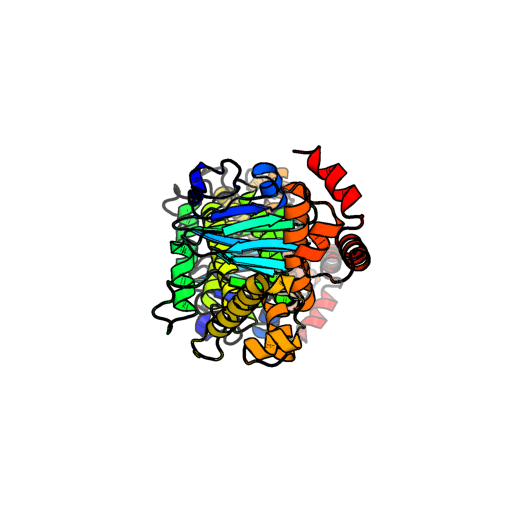ATOM 3619 N N . ARG B 1 147 ? 7.57 -0.623 6.477 1 95 147 ARG B N 1
ATOM 3620 C CA . ARG B 1 147 ? 8.258 -1.888 6.234 1 95 147 ARG B CA 1
ATOM 3621 C C . ARG B 1 147 ? 9.477 -1.688 5.34 1 95 147 ARG B C 1
ATOM 3623 O O . ARG B 1 147 ? 10.57 -2.164 5.656 1 95 147 ARG B O 1
ATOM 3630 N N . GLU B 1 148 ? 9.312 -1.008 4.262 1 95.25 148 GLU B N 1
ATOM 3631 C CA . GLU B 1 148 ? 10.414 -0.78 3.328 1 95.25 148 GLU B CA 1
ATOM 3632 C C . GLU B 1 148 ? 11.516 0.066 3.967 1 95.25 148 GLU B C 1
ATOM 3634 O O . GLU B 1 148 ? 12.703 -0.188 3.754 1 95.25 148 GLU B O 1
ATOM 3639 N N . SER B 1 149 ? 11.086 1.065 4.707 1 92 149 SER B N 1
ATOM 3640 C CA . SER B 1 149 ? 12.031 2.023 5.273 1 92 149 SER B CA 1
ATOM 3641 C C . SER B 1 149 ? 12.844 1.396 6.398 1 92 149 SER B C 1
ATOM 3643 O O . SER B 1 149 ? 13.992 1.787 6.641 1 92 149 SER B O 1
ATOM 3645 N N . SER B 1 150 ? 12.281 0.433 7.066 1 89.31 150 SER B N 1
ATOM 3646 C CA . SER B 1 150 ? 12.922 -0.158 8.234 1 89.31 150 SER B CA 1
ATOM 3647 C C . SER B 1 150 ? 13.797 -1.347 7.848 1 89.31 150 SER B C 1
ATOM 3649 O O . SER B 1 150 ? 14.398 -1.987 8.711 1 89.31 150 SER B O 1
ATOM 3651 N N . ASN B 1 151 ? 13.805 -1.691 6.582 1 90.56 151 ASN B N 1
ATOM 3652 C CA . ASN B 1 151 ? 14.57 -2.836 6.105 1 90.56 151 ASN B CA 1
ATOM 3653 C C . ASN B 1 151 ? 15.453 -2.461 4.914 1 90.56 151 ASN B C 1
ATOM 3655 O O . ASN B 1 151 ? 15.336 -1.362 4.371 1 90.56 151 ASN B O 1
ATOM 3659 N N . ASN B 1 152 ? 16.422 -3.303 4.695 1 89.62 152 ASN B N 1
ATOM 3660 C CA . ASN B 1 152 ? 17.312 -3.098 3.561 1 89.62 152 ASN B CA 1
ATOM 3661 C C . ASN B 1 152 ? 17.062 -4.121 2.457 1 89.62 152 ASN B C 1
ATOM 3663 O O . ASN B 1 152 ? 17.984 -4.812 2.02 1 89.62 152 ASN B O 1
ATOM 3667 N N . PHE B 1 153 ? 15.828 -4.125 1.989 1 91 153 PHE B N 1
ATOM 3668 C CA . PHE B 1 153 ? 15.43 -5.074 0.956 1 91 153 PHE B CA 1
ATOM 3669 C C . PHE B 1 153 ? 15.992 -4.664 -0.4 1 91 153 PHE B C 1
ATOM 3671 O O . PHE B 1 153 ? 16.172 -3.475 -0.67 1 91 153 PHE B O 1
ATOM 3678 N N . ALA B 1 154 ? 16.297 -5.633 -1.243 1 89.94 154 ALA B N 1
ATOM 3679 C CA . ALA B 1 154 ? 16.578 -5.332 -2.643 1 89.94 154 ALA B CA 1
ATOM 3680 C C . ALA B 1 154 ? 15.438 -4.555 -3.285 1 89.94 154 ALA B C 1
ATOM 3682 O O . ALA B 1 154 ? 14.266 -4.891 -3.092 1 89.94 154 ALA B O 1
ATOM 3683 N N . GLY B 1 155 ? 15.742 -3.43 -4.031 1 91.75 155 GLY B N 1
ATOM 3684 C CA . GLY B 1 155 ? 14.75 -2.619 -4.711 1 91.75 155 GLY B CA 1
ATOM 3685 C C . GLY B 1 155 ? 14.023 -1.664 -3.783 1 91.75 155 GLY B C 1
ATOM 3686 O O . GLY B 1 155 ? 12.992 -1.093 -4.152 1 91.75 155 GLY B O 1
ATOM 3687 N N . ARG B 1 156 ? 14.484 -1.534 -2.617 1 92.88 156 ARG B N 1
ATOM 3688 C CA . ARG B 1 156 ? 13.844 -0.698 -1.605 1 92.88 156 ARG B CA 1
ATOM 3689 C C . ARG B 1 156 ? 13.648 0.726 -2.115 1 92.88 156 ARG B C 1
ATOM 3691 O O . ARG B 1 156 ? 12.594 1.327 -1.906 1 92.88 156 ARG B O 1
ATOM 3698 N N . GLU B 1 157 ? 14.641 1.272 -2.768 1 91.69 157 GLU B N 1
ATOM 3699 C CA . GLU B 1 157 ? 14.555 2.643 -3.266 1 91.69 157 GLU B CA 1
ATOM 3700 C C . GLU B 1 157 ? 13.398 2.805 -4.246 1 91.69 157 GLU B C 1
ATOM 3702 O O . GLU B 1 157 ? 12.617 3.754 -4.141 1 91.69 157 GLU B O 1
ATOM 3707 N N . GLN B 1 158 ? 13.297 1.883 -5.152 1 93.56 158 GLN B N 1
ATOM 3708 C CA . GLN B 1 158 ? 12.211 1.921 -6.125 1 93.56 158 GLN B CA 1
ATOM 3709 C C . GLN B 1 158 ? 10.852 1.759 -5.438 1 93.56 158 GLN B C 1
ATOM 3711 O O . GLN B 1 158 ? 9.914 2.502 -5.727 1 93.56 158 GLN B O 1
ATOM 3716 N N . SER B 1 159 ? 10.805 0.777 -4.52 1 96.19 159 SER B N 1
ATOM 3717 C CA . SER B 1 159 ? 9.555 0.525 -3.811 1 96.19 159 SER B CA 1
ATOM 3718 C C . SER B 1 159 ? 9.086 1.768 -3.061 1 96.19 159 SER B C 1
ATOM 3720 O O . SER B 1 159 ? 7.91 2.137 -3.137 1 96.19 159 SER B O 1
ATOM 3722 N N . LEU B 1 160 ? 9.992 2.451 -2.387 1 96.25 160 LEU B N 1
ATOM 3723 C CA . LEU B 1 160 ? 9.648 3.648 -1.625 1 96.25 160 LEU B CA 1
ATOM 3724 C C . LEU B 1 160 ? 9.195 4.77 -2.551 1 96.25 160 LEU B C 1
ATOM 3726 O O . LEU B 1 160 ? 8.266 5.512 -2.225 1 96.25 160 LEU B O 1
ATOM 3730 N N . THR B 1 161 ? 9.828 4.895 -3.676 1 96.38 161 THR B N 1
ATOM 3731 C CA . THR B 1 161 ? 9.43 5.898 -4.656 1 96.38 161 THR B CA 1
ATOM 3732 C C . THR B 1 161 ? 8.016 5.645 -5.152 1 96.38 161 THR B C 1
ATOM 3734 O O . THR B 1 161 ? 7.176 6.551 -5.145 1 96.38 161 THR B O 1
ATOM 3737 N N . PHE B 1 162 ? 7.73 4.395 -5.547 1 97.25 162 PHE B N 1
ATOM 3738 C CA . PHE B 1 162 ? 6.402 4.039 -6.031 1 97.25 162 PHE B CA 1
ATOM 3739 C C . PHE B 1 162 ? 5.348 4.293 -4.965 1 97.25 162 PHE B C 1
ATOM 3741 O O . PHE B 1 162 ? 4.309 4.898 -5.238 1 97.25 162 PHE B O 1
ATOM 3748 N N . LEU B 1 163 ? 5.637 3.85 -3.77 1 98 163 LEU B N 1
ATOM 3749 C CA . LEU B 1 163 ? 4.691 3.979 -2.666 1 98 163 LEU B CA 1
ATOM 3750 C C . LEU B 1 163 ? 4.461 5.445 -2.316 1 98 163 LEU B C 1
ATOM 3752 O O . LEU B 1 163 ? 3.326 5.859 -2.066 1 98 163 LEU B O 1
ATOM 3756 N N . ALA B 1 164 ? 5.508 6.23 -2.291 1 97.38 164 ALA B N 1
ATOM 3757 C CA . ALA B 1 164 ? 5.383 7.66 -2.008 1 97.38 164 ALA B CA 1
ATOM 3758 C C . ALA B 1 164 ? 4.523 8.352 -3.059 1 97.38 164 ALA B C 1
ATOM 3760 O O . ALA B 1 164 ? 3.645 9.156 -2.721 1 97.38 164 ALA B O 1
ATOM 3761 N N . GLN B 1 165 ? 4.762 8.086 -4.305 1 97.12 165 GLN B N 1
ATOM 3762 C CA . GLN B 1 165 ? 4.004 8.711 -5.383 1 97.12 165 GLN B CA 1
ATOM 3763 C C . GLN B 1 165 ? 2.531 8.32 -5.32 1 97.12 165 GLN B C 1
ATOM 3765 O O . GLN B 1 165 ? 1.652 9.164 -5.516 1 97.12 165 GLN B O 1
ATOM 3770 N N . ALA B 1 166 ? 2.297 7.035 -5.035 1 97.75 166 ALA B N 1
ATOM 3771 C CA . ALA B 1 166 ? 0.917 6.578 -4.91 1 97.75 166 ALA B CA 1
ATOM 3772 C C . ALA B 1 166 ? 0.226 7.238 -3.719 1 97.75 166 ALA B C 1
ATOM 3774 O O . ALA B 1 166 ? -0.926 7.664 -3.822 1 97.75 166 ALA B O 1
ATOM 3775 N N . LEU B 1 167 ? 0.908 7.336 -2.598 1 97.62 167 LEU B N 1
ATOM 3776 C CA . LEU B 1 167 ? 0.366 7.98 -1.406 1 97.62 167 LEU B CA 1
ATOM 3777 C C . LEU B 1 167 ? 0.072 9.453 -1.671 1 97.62 167 LEU B C 1
ATOM 3779 O O . LEU B 1 167 ? -0.984 9.961 -1.283 1 97.62 167 LEU B O 1
ATOM 3783 N N . PHE B 1 168 ? 0.973 10.148 -2.318 1 95.5 168 PHE B N 1
ATOM 3784 C CA . PHE B 1 168 ? 0.77 11.555 -2.639 1 95.5 168 PHE B CA 1
ATOM 3785 C C . PHE B 1 168 ? -0.402 11.727 -3.6 1 95.5 168 PHE B C 1
ATOM 3787 O O . PHE B 1 168 ? -1.139 12.711 -3.516 1 95.5 168 PHE B O 1
ATOM 3794 N N . THR B 1 169 ? -0.542 10.812 -4.555 1 95 169 THR B N 1
ATOM 3795 C CA . THR B 1 169 ? -1.695 10.875 -5.445 1 95 169 THR B CA 1
ATOM 3796 C C . THR B 1 169 ? -2.996 10.812 -4.652 1 95 169 THR B C 1
ATOM 3798 O O . THR B 1 169 ? -3.916 11.594 -4.891 1 95 169 THR B O 1
ATOM 3801 N N . LEU B 1 170 ? -3.051 9.867 -3.684 1 94.94 170 LEU B N 1
ATOM 3802 C CA . LEU B 1 170 ? -4.203 9.75 -2.799 1 94.94 170 LEU B CA 1
ATOM 3803 C C . LEU B 1 170 ? -4.445 11.055 -2.049 1 94.94 170 LEU B C 1
ATOM 3805 O O . LEU B 1 170 ? -5.582 11.523 -1.971 1 94.94 170 LEU B O 1
ATOM 3809 N N . LEU B 1 171 ? -3.365 11.602 -1.519 1 92.19 171 LEU B N 1
ATOM 3810 C CA . LEU B 1 171 ? -3.447 12.836 -0.742 1 92.19 171 LEU B CA 1
ATOM 3811 C C . LEU B 1 171 ? -3.945 13.992 -1.606 1 92.19 171 LEU B C 1
ATOM 3813 O O . LEU B 1 171 ? -4.883 14.695 -1.229 1 92.19 171 LEU B O 1
ATOM 3817 N N . LEU B 1 172 ? -3.402 14.188 -2.764 1 88.56 172 LEU B N 1
ATOM 3818 C CA . LEU B 1 172 ? -3.643 15.344 -3.625 1 88.56 172 LEU B CA 1
ATOM 3819 C C . LEU B 1 172 ? -5.062 15.312 -4.188 1 88.56 172 LEU B C 1
ATOM 3821 O O . LEU B 1 172 ? -5.676 16.359 -4.387 1 88.56 172 LEU B O 1
ATOM 3825 N N . ARG B 1 173 ? -5.555 14.117 -4.352 1 87.25 173 ARG B N 1
ATOM 3826 C CA . ARG B 1 173 ? -6.918 14.008 -4.863 1 87.25 173 ARG B CA 1
ATOM 3827 C C . ARG B 1 173 ? -7.922 14.57 -3.863 1 87.25 173 ARG B C 1
ATOM 3829 O O . ARG B 1 173 ? -9.031 14.953 -4.242 1 87.25 173 ARG B O 1
ATOM 3836 N N . ASN B 1 174 ? -7.535 14.594 -2.637 1 84.31 174 ASN B N 1
ATOM 3837 C CA . ASN B 1 174 ? -8.422 15.086 -1.591 1 84.31 174 ASN B CA 1
ATOM 3838 C C . ASN B 1 174 ? -8.344 16.609 -1.458 1 84.31 174 ASN B C 1
ATOM 3840 O O . ASN B 1 174 ? -9.062 17.203 -0.658 1 84.31 174 ASN B O 1
ATOM 3844 N N . ILE B 1 175 ? -7.449 17.188 -2.225 1 77.69 175 ILE B N 1
ATOM 3845 C CA . ILE B 1 175 ? -7.293 18.641 -2.203 1 77.69 175 ILE B CA 1
ATOM 3846 C C . ILE B 1 175 ? -8.047 19.25 -3.381 1 77.69 175 ILE B C 1
ATOM 3848 O O . ILE B 1 175 ? -7.688 19.031 -4.539 1 77.69 175 ILE B O 1
ATOM 3852 N N . PRO B 1 176 ? -9.211 19.75 -3.199 1 68.75 176 PRO B N 1
ATOM 3853 C CA . PRO B 1 176 ? -9.93 20.391 -4.297 1 68.75 176 PRO B CA 1
ATOM 3854 C C . PRO B 1 176 ? -9.188 21.609 -4.852 1 68.75 176 PRO B C 1
ATOM 3856 O O . PRO B 1 176 ? -9.484 22.75 -4.465 1 68.75 176 PRO B O 1
ATOM 3859 N N . LEU B 1 177 ? -8.219 21.469 -5.637 1 61.09 177 LEU B N 1
ATOM 3860 C CA . LEU B 1 177 ? -7.434 22.578 -6.145 1 61.09 177 LEU B CA 1
ATOM 3861 C C . LEU B 1 177 ? -8.172 23.297 -7.273 1 61.09 177 LEU B C 1
ATOM 3863 O O . LEU B 1 177 ? -7.621 24.203 -7.902 1 61.09 177 LEU B O 1
ATOM 3867 N N . ASP B 1 178 ? -9.328 22.828 -7.676 1 55.44 178 ASP B N 1
ATOM 3868 C CA . ASP B 1 178 ? -10.039 23.469 -8.773 1 55.44 178 ASP B CA 1
ATOM 3869 C C . ASP B 1 178 ? -10.133 24.984 -8.555 1 55.44 178 ASP B C 1
ATOM 3871 O O . ASP B 1 178 ? -10.227 25.438 -7.414 1 55.44 178 ASP B O 1
ATOM 3875 N N . ASP B 1 179 ? -9.688 25.766 -9.484 1 50.12 179 ASP B N 1
ATOM 3876 C CA . ASP B 1 179 ? -9.43 27.156 -9.781 1 50.12 179 ASP B CA 1
ATOM 3877 C C . ASP B 1 179 ? -10.664 28.016 -9.516 1 50.12 179 ASP B C 1
ATOM 3879 O O . ASP B 1 179 ? -10.758 29.156 -10 1 50.12 179 ASP B O 1
ATOM 3883 N N . HIS B 1 180 ? -11.82 27.531 -9.07 1 47.19 180 HIS B N 1
ATOM 3884 C CA . HIS B 1 180 ? -12.695 28.703 -9.055 1 47.19 180 HIS B CA 1
ATOM 3885 C C . HIS B 1 180 ? -12.266 29.703 -7.988 1 47.19 180 HIS B C 1
ATOM 3887 O O . HIS B 1 180 ? -12.062 29.328 -6.832 1 47.19 180 HIS B O 1
ATOM 3893 N N . PRO B 1 181 ? -11.734 30.828 -8.406 1 43.69 181 PRO B N 1
ATOM 3894 C CA . PRO B 1 181 ? -11.148 31.906 -7.602 1 43.69 181 PRO B CA 1
ATOM 3895 C C . PRO B 1 181 ? -11.82 32.062 -6.238 1 43.69 181 PRO B C 1
ATOM 3897 O O . PRO B 1 181 ? -11.141 32.281 -5.234 1 43.69 181 PRO B O 1
ATOM 3900 N N . VAL B 1 182 ? -13.164 32.156 -6.203 1 43.44 182 VAL B N 1
ATOM 3901 C CA . VAL B 1 182 ? -13.977 32.5 -5.035 1 43.44 182 VAL B CA 1
ATOM 3902 C C . VAL B 1 182 ? -14.266 31.234 -4.234 1 43.44 182 VAL B C 1
ATOM 3904 O O . VAL B 1 182 ? -14.422 31.281 -3.014 1 43.44 182 VAL B O 1
ATOM 3907 N N . ASN B 1 183 ? -14.375 30.062 -4.848 1 44.78 183 ASN B N 1
ATOM 3908 C CA . ASN B 1 183 ? -14.984 28.891 -4.227 1 44.78 183 ASN B CA 1
ATOM 3909 C C . ASN B 1 183 ? -13.992 27.734 -4.109 1 44.78 183 ASN B C 1
ATOM 3911 O O . ASN B 1 183 ? -14.312 26.688 -3.547 1 44.78 183 ASN B O 1
ATOM 3915 N N . GLY B 1 184 ? -12.781 27.969 -4.594 1 56.03 184 GLY B N 1
ATOM 3916 C CA . GLY B 1 184 ? -11.867 26.844 -4.59 1 56.03 184 GLY B CA 1
ATOM 3917 C C . GLY B 1 184 ? -11.047 26.734 -3.318 1 56.03 184 GLY B C 1
ATOM 3918 O O . GLY B 1 184 ? -11.117 27.609 -2.455 1 56.03 184 GLY B O 1
ATOM 3919 N N . VAL B 1 185 ? -10.469 25.609 -3.074 1 61.69 185 VAL B N 1
ATOM 3920 C CA . VAL B 1 185 ? -9.68 25.312 -1.884 1 61.69 185 VAL B CA 1
ATOM 3921 C C . VAL B 1 185 ? -8.688 26.438 -1.624 1 61.69 185 VAL B C 1
ATOM 3923 O O . VAL B 1 185 ? -8.469 26.844 -0.475 1 61.69 185 VAL B O 1
ATOM 3926 N N . ARG B 1 186 ? -8.312 27.078 -2.678 1 70 186 ARG B N 1
ATOM 3927 C CA . ARG B 1 186 ? -7.359 28.172 -2.508 1 70 186 ARG B CA 1
ATOM 3928 C C . ARG B 1 186 ? -8.016 29.375 -1.834 1 70 186 ARG B C 1
ATOM 3930 O O . ARG B 1 186 ? -7.418 30 -0.961 1 70 186 ARG B O 1
ATOM 3937 N N . GLY B 1 187 ? -9.203 29.578 -2.381 1 73.69 187 GLY B N 1
ATOM 3938 C CA . GLY B 1 187 ? -9.938 30.672 -1.766 1 73.69 187 GLY B CA 1
ATOM 3939 C C . GLY B 1 187 ? -10.25 30.438 -0.302 1 73.69 187 GLY B C 1
ATOM 3940 O O . GLY B 1 187 ? -10.094 31.328 0.53 1 73.69 187 GLY B O 1
ATOM 3941 N N . GLU B 1 188 ? -10.609 29.25 -0.057 1 81.62 188 GLU B N 1
ATOM 3942 C CA . GLU B 1 188 ? -10.977 28.906 1.314 1 81.62 188 GLU B CA 1
ATOM 3943 C C . GLU B 1 188 ? -9.758 28.922 2.232 1 81.62 188 GLU B C 1
ATOM 3945 O O . GLU B 1 188 ? -9.852 29.328 3.395 1 81.62 188 GLU B O 1
ATOM 3950 N N . ILE B 1 189 ? -8.711 28.5 1.665 1 79.75 189 ILE B N 1
ATOM 3951 C CA . ILE B 1 189 ? -7.477 28.531 2.438 1 79.75 189 ILE B CA 1
ATOM 3952 C C . ILE B 1 189 ? -7.121 29.969 2.801 1 79.75 189 ILE B C 1
ATOM 3954 O O . ILE B 1 189 ? -6.711 30.25 3.928 1 79.75 189 ILE B O 1
ATOM 3958 N N . LYS B 1 190 ? -7.359 30.812 1.865 1 83.75 190 LYS B N 1
ATOM 3959 C CA . LYS B 1 190 ? -7.062 32.219 2.105 1 83.75 190 LYS B CA 1
ATOM 3960 C C . LYS B 1 190 ? -7.957 32.781 3.199 1 83.75 190 LYS B C 1
ATOM 3962 O O . LYS B 1 190 ? -7.5 33.562 4.043 1 83.75 190 LYS B O 1
ATOM 3967 N N . ILE B 1 191 ? -9.211 32.438 3.105 1 88.94 191 ILE B N 1
ATOM 3968 C CA . ILE B 1 191 ? -10.141 32.906 4.125 1 88.94 191 ILE B CA 1
ATOM 3969 C C . ILE B 1 191 ? -9.734 32.344 5.488 1 88.94 191 ILE B C 1
ATOM 3971 O O . ILE B 1 191 ? -9.742 33.062 6.488 1 88.94 191 ILE B O 1
ATOM 3975 N N . PHE B 1 192 ? -9.414 31.156 5.531 1 89.5 192 PHE B N 1
ATOM 3976 C CA . PHE B 1 192 ? -8.992 30.531 6.777 1 89.5 192 PHE B CA 1
ATOM 3977 C C . PHE B 1 192 ? -7.727 31.203 7.309 1 89.5 192 PHE B C 1
ATOM 3979 O O . PHE B 1 192 ? -7.598 31.422 8.516 1 89.5 192 PHE B O 1
ATOM 3986 N N . GLN B 1 193 ? -6.82 31.5 6.398 1 86.25 193 GLN B N 1
ATOM 3987 C CA . GLN B 1 193 ? -5.613 32.219 6.785 1 86.25 193 GLN B CA 1
ATOM 3988 C C . GLN B 1 193 ? -5.957 33.594 7.371 1 86.25 193 GLN B C 1
ATOM 3990 O O . GLN B 1 193 ? -5.375 34 8.383 1 86.25 193 GLN B O 1
ATOM 3995 N N . ARG B 1 194 ? -6.867 34.219 6.793 1 90.75 194 ARG B N 1
ATOM 3996 C CA . ARG B 1 194 ? -7.312 35.5 7.289 1 90.75 194 ARG B CA 1
ATOM 3997 C C . ARG B 1 194 ? -7.945 35.375 8.672 1 90.75 194 ARG B C 1
ATOM 3999 O O . ARG B 1 194 ? -7.746 36.219 9.531 1 90.75 194 ARG B O 1
ATOM 4006 N N . PHE B 1 195 ? -8.734 34.312 8.805 1 94.5 195 PHE B N 1
ATOM 4007 C CA . PHE B 1 195 ? -9.312 34.062 10.117 1 94.5 195 PHE B CA 1
ATOM 4008 C C . PHE B 1 195 ? -8.227 33.938 11.18 1 94.5 195 PHE B C 1
ATOM 4010 O O . PHE B 1 195 ? -8.312 34.562 12.234 1 94.5 195 PHE B O 1
ATOM 4017 N N . ASN B 1 196 ? -7.215 33.219 10.883 1 90.94 196 ASN B N 1
ATOM 4018 C CA . ASN B 1 196 ? -6.109 33.031 11.82 1 90.94 196 ASN B CA 1
ATOM 4019 C C . ASN B 1 196 ? -5.379 34.344 12.078 1 90.94 196 ASN B C 1
ATOM 4021 O O . ASN B 1 196 ? -4.969 34.625 13.211 1 90.94 196 ASN B O 1
ATOM 4025 N N . GLN B 1 197 ? -5.25 35.125 11.094 1 90.25 197 GLN B N 1
ATOM 4026 C CA . GLN B 1 197 ? -4.648 36.438 11.258 1 90.25 197 GLN B CA 1
ATOM 4027 C C . GLN B 1 197 ? -5.496 37.344 12.172 1 90.25 197 GLN B C 1
ATOM 4029 O O . GLN B 1 197 ? -4.961 38.062 13.016 1 90.25 197 GLN B O 1
ATOM 4034 N N . LEU B 1 198 ? -6.746 37.281 11.922 1 94.31 198 LEU B N 1
ATOM 4035 C CA . LEU B 1 198 ? -7.656 38.062 12.766 1 94.31 198 LEU B CA 1
ATOM 4036 C C . LEU B 1 198 ? -7.547 37.625 14.227 1 94.31 198 LEU B C 1
ATOM 4038 O O . LEU B 1 198 ? -7.547 38.438 15.133 1 94.31 198 LEU B O 1
ATOM 4042 N N . ILE B 1 199 ? -7.5 36.344 14.438 1 94.12 199 ILE B N 1
ATOM 4043 C CA . ILE B 1 199 ? -7.32 35.844 15.797 1 94.12 199 ILE B CA 1
ATOM 4044 C C . ILE B 1 199 ? -6.055 36.438 16.406 1 94.12 199 ILE B C 1
ATOM 4046 O O . ILE B 1 199 ? -6.074 36.906 17.547 1 94.12 199 ILE B O 1
ATOM 4050 N N . ASP B 1 200 ? -5.035 36.438 15.672 1 90.69 200 ASP B N 1
ATOM 4051 C CA . ASP B 1 200 ? -3.756 36.938 16.156 1 90.69 200 ASP B CA 1
ATOM 4052 C C . ASP B 1 200 ? -3.863 38.438 16.531 1 90.69 200 ASP B C 1
ATOM 4054 O O . ASP B 1 200 ? -3.256 38.875 17.5 1 90.69 200 ASP B O 1
ATOM 4058 N N . ASN B 1 201 ? -4.625 39.062 15.75 1 91.5 201 ASN B N 1
ATOM 4059 C CA . ASN B 1 201 ? -4.746 40.531 15.945 1 91.5 201 ASN B CA 1
ATOM 4060 C C . ASN B 1 201 ? -5.715 40.844 17.062 1 91.5 201 ASN B C 1
ATOM 4062 O O . ASN B 1 201 ? -5.566 41.875 17.734 1 91.5 201 ASN B O 1
ATOM 4066 N N . TYR B 1 202 ? -6.66 39.906 17.375 1 94.56 202 TYR B N 1
ATOM 4067 C CA . TYR B 1 202 ? -7.766 40.344 18.219 1 94.56 202 TYR B CA 1
ATOM 4068 C C . TYR B 1 202 ? -7.961 39.406 19.391 1 94.56 202 TYR B C 1
ATOM 4070 O O . TYR B 1 202 ? -8.938 39.531 20.141 1 94.56 202 TYR B O 1
ATOM 4078 N N . TYR B 1 203 ? -7.09 38.406 19.578 1 93.12 203 TYR B N 1
ATOM 4079 C CA . TYR B 1 203 ? -7.289 37.375 20.594 1 93.12 203 TYR B CA 1
ATOM 4080 C C . TYR B 1 203 ? -7.527 38.031 21.953 1 93.12 203 TYR B C 1
ATOM 4082 O O . TYR B 1 203 ? -8.203 37.438 22.812 1 93.12 203 TYR B O 1
ATOM 4090 N N . HIS B 1 204 ? -7.043 39.25 22.188 1 94.12 204 HIS B N 1
ATOM 4091 C CA . HIS B 1 204 ? -7.141 39.875 23.484 1 94.12 204 HIS B CA 1
ATOM 4092 C C . HIS B 1 204 ? -8.414 40.719 23.594 1 94.12 204 HIS B C 1
ATOM 4094 O O . HIS B 1 204 ? -8.711 41.281 24.656 1 94.12 204 HIS B O 1
ATOM 4100 N N . HIS B 1 205 ? -9.211 40.781 22.547 1 95.44 205 HIS B N 1
ATOM 4101 C CA . HIS B 1 205 ? -10.453 41.562 22.562 1 95.44 205 HIS B CA 1
ATOM 4102 C C . HIS B 1 205 ? -11.648 40.656 22.844 1 95.44 205 HIS B C 1
ATOM 4104 O O . HIS B 1 205 ? -12.773 41.125 22.984 1 95.44 205 HIS B O 1
ATOM 4110 N N . HIS B 1 206 ? -11.438 39.312 22.844 1 94.75 206 HIS B N 1
ATOM 4111 C CA . HIS B 1 206 ? -12.453 38.312 23.156 1 94.75 206 HIS B CA 1
ATOM 4112 C C . HIS B 1 206 ? -13.664 38.469 22.234 1 94.75 206 HIS B C 1
ATOM 4114 O O . HIS B 1 206 ? -14.805 38.469 22.703 1 94.75 206 HIS B O 1
ATOM 4120 N N . LEU B 1 207 ? -13.367 38.688 20.953 1 96.06 207 LEU B N 1
ATOM 4121 C CA . LEU B 1 207 ? -14.438 38.688 19.953 1 96.06 207 LEU B CA 1
ATOM 4122 C C . LEU B 1 207 ? -15.156 37.344 19.906 1 96.06 207 LEU B C 1
ATOM 4124 O O . LEU B 1 207 ? -14.531 36.312 20.062 1 96.06 207 LEU B O 1
ATOM 4128 N N . SER B 1 208 ? -16.469 37.438 19.688 1 96.62 208 SER B N 1
ATOM 4129 C CA . SER B 1 208 ? -17.25 36.188 19.5 1 96.62 208 SER B CA 1
ATOM 4130 C C . SER B 1 208 ? -17.047 35.625 18.109 1 96.62 208 SER B C 1
ATOM 4132 O O . SER B 1 208 ? -16.547 36.281 17.219 1 96.62 208 SER B O 1
ATOM 4134 N N . VAL B 1 209 ? -17.406 34.344 17.922 1 97.12 209 VAL B N 1
ATOM 4135 C CA . VAL B 1 209 ? -17.281 33.656 16.641 1 97.12 209 VAL B CA 1
ATOM 4136 C C . VAL B 1 209 ? -18.109 34.406 15.586 1 97.12 209 VAL B C 1
ATOM 4138 O O . VAL B 1 209 ? -17.625 34.656 14.477 1 97.12 209 VAL B O 1
ATOM 4141 N N . PRO B 1 210 ? -19.328 34.875 15.961 1 97.25 210 PRO B N 1
ATOM 4142 C CA . PRO B 1 210 ? -20.094 35.656 14.977 1 97.25 210 PRO B CA 1
ATOM 4143 C C . PRO B 1 210 ? -19.375 36.938 14.57 1 97.25 210 PRO B C 1
ATOM 4145 O O . PRO B 1 210 ? -19.453 37.344 13.406 1 97.25 210 PRO B O 1
ATOM 4148 N N . GLU B 1 211 ? -18.672 37.625 15.406 1 97.69 211 GLU B N 1
ATOM 4149 C CA . GLU B 1 211 ? -17.938 38.844 15.094 1 97.69 211 GLU B CA 1
ATOM 4150 C C . GLU B 1 211 ? -16.781 38.562 14.133 1 97.69 211 GLU B C 1
ATOM 4152 O O . GLU B 1 211 ? -16.547 39.344 13.203 1 97.69 211 GLU B O 1
ATOM 4157 N N . TYR B 1 212 ? -16.078 37.5 14.398 1 97.5 212 TYR B N 1
ATOM 4158 C CA . TYR B 1 212 ? -15.031 37.094 13.461 1 97.5 212 TYR B CA 1
ATOM 4159 C C . TYR B 1 212 ? -15.617 36.812 12.086 1 97.5 212 TYR B C 1
ATOM 4161 O O . TYR B 1 212 ? -15.062 37.219 11.062 1 97.5 212 TYR B O 1
ATOM 4169 N N . ALA B 1 213 ? -16.719 36.031 12.055 1 97.69 213 ALA B N 1
ATOM 4170 C CA . ALA B 1 213 ? -17.375 35.688 10.789 1 97.69 213 ALA B CA 1
ATOM 4171 C C . ALA B 1 213 ? -17.766 36.938 10.016 1 97.69 213 ALA B C 1
ATOM 4173 O O . ALA B 1 213 ? -17.547 37.031 8.805 1 97.69 213 ALA B O 1
ATOM 4174 N N . ASN B 1 214 ? -18.266 37.906 10.719 1 97.44 214 ASN B N 1
ATOM 4175 C CA . ASN B 1 214 ? -18.641 39.188 10.117 1 97.44 214 ASN B CA 1
ATOM 4176 C C . ASN B 1 214 ? -17.438 39.906 9.516 1 97.44 214 ASN B C 1
ATOM 4178 O O . ASN B 1 214 ? -17.516 40.438 8.414 1 97.44 214 ASN B O 1
ATOM 4182 N N . LYS B 1 215 ? -16.359 39.906 10.18 1 96.88 215 LYS B N 1
ATOM 4183 C CA . LYS B 1 215 ? -15.141 40.562 9.695 1 96.88 215 LYS B CA 1
ATOM 4184 C C . LYS B 1 215 ? -14.617 39.875 8.43 1 96.88 215 LYS B C 1
ATOM 4186 O O . LYS B 1 215 ? -13.953 40.5 7.609 1 96.88 215 LYS B O 1
ATOM 4191 N N . LEU B 1 216 ? -14.922 38.594 8.312 1 96.12 216 LEU B N 1
ATOM 4192 C CA . LEU B 1 216 ? -14.469 37.812 7.164 1 96.12 216 LEU B CA 1
ATOM 4193 C C . LEU B 1 216 ? -15.484 37.875 6.031 1 96.12 216 LEU B C 1
ATOM 4195 O O . LEU B 1 216 ? -15.195 37.438 4.906 1 96.12 216 LEU B O 1
ATOM 4199 N N . GLY B 1 217 ? -16.625 38.281 6.316 1 96.44 217 GLY B N 1
ATOM 4200 C CA . GLY B 1 217 ? -17.672 38.344 5.316 1 96.44 217 GLY B CA 1
ATOM 4201 C C . GLY B 1 217 ? -18.281 37 5.004 1 96.44 217 GLY B C 1
ATOM 4202 O O . GLY B 1 217 ? -18.641 36.719 3.854 1 96.44 217 GLY B O 1
ATOM 4203 N N . ILE B 1 218 ? -18.344 36.094 5.988 1 96.19 218 ILE B N 1
ATOM 4204 C CA . ILE B 1 218 ? -18.922 34.781 5.773 1 96.19 218 ILE B CA 1
ATOM 4205 C C . ILE B 1 218 ? -19.875 34.438 6.91 1 96.19 218 ILE B C 1
ATOM 4207 O O . ILE B 1 218 ? -20 35.188 7.875 1 96.19 218 ILE B O 1
ATOM 4211 N N . THR B 1 219 ? -20.578 33.312 6.746 1 96.62 219 THR B N 1
ATOM 4212 C CA . THR B 1 219 ? -21.484 32.844 7.801 1 96.62 219 THR B CA 1
ATOM 4213 C C . THR B 1 219 ? -20.719 32.094 8.875 1 96.62 219 THR B C 1
ATOM 4215 O O . THR B 1 219 ? -19.609 31.625 8.641 1 96.62 219 THR B O 1
ATOM 4218 N N . GLU B 1 220 ? -21.328 32.062 10.016 1 96.5 220 GLU B N 1
ATOM 4219 C CA . GLU B 1 220 ? -20.734 31.266 11.094 1 96.5 220 GLU B CA 1
ATOM 4220 C C . GLU B 1 220 ? -20.594 29.812 10.68 1 96.5 220 GLU B C 1
ATOM 4222 O O . GLU B 1 220 ? -19.609 29.156 11.008 1 96.5 220 GLU B O 1
ATOM 4227 N N . SER B 1 221 ? -21.594 2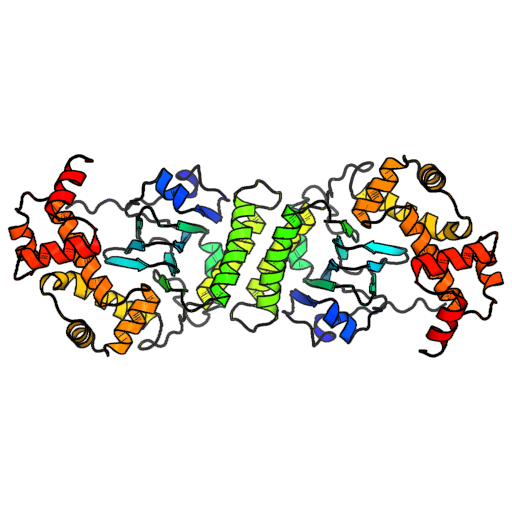9.344 10.039 1 96.56 221 SER B N 1
ATOM 4228 C CA . SER B 1 221 ? -21.594 27.953 9.602 1 96.56 221 SER B CA 1
ATOM 4229 C C . SER B 1 221 ? -20.422 27.672 8.664 1 96.56 221 SER B C 1
ATOM 4231 O O . SER B 1 221 ? -19.75 26.641 8.781 1 96.56 221 SER B O 1
ATOM 4233 N N . ARG B 1 222 ? -20.125 28.547 7.824 1 95 222 ARG B N 1
ATOM 4234 C CA . ARG B 1 222 ? -19 28.406 6.898 1 95 222 ARG B CA 1
ATOM 4235 C C . ARG B 1 222 ? -17.672 28.453 7.645 1 95 222 ARG B C 1
ATOM 4237 O O . ARG B 1 222 ? -16.75 27.703 7.328 1 95 222 ARG B O 1
ATOM 4244 N N . LEU B 1 223 ? -17.625 29.391 8.57 1 95.94 223 LEU B N 1
ATOM 4245 C CA . LEU B 1 223 ? -16.406 29.469 9.367 1 95.94 223 LEU B CA 1
ATOM 4246 C C . LEU B 1 223 ? -16.172 28.156 10.125 1 95.94 223 LEU B C 1
ATOM 4248 O O . LEU B 1 223 ? -15.055 27.641 10.133 1 95.94 223 LEU B O 1
ATOM 4252 N N . LYS B 1 224 ? -17.219 27.641 10.695 1 96.06 224 LYS B N 1
ATOM 4253 C CA . LYS B 1 224 ? -17.125 26.375 11.422 1 96.06 224 LYS B CA 1
ATOM 4254 C C . LYS B 1 224 ? -16.672 25.25 10.508 1 96.06 224 LYS B C 1
ATOM 4256 O O . LYS B 1 224 ? -15.812 24.438 10.875 1 96.06 224 LYS B O 1
ATOM 4261 N N . ASP B 1 225 ? -17.234 25.25 9.414 1 94.44 225 ASP B N 1
ATOM 4262 C CA . ASP B 1 225 ? -16.891 24.219 8.438 1 94.44 225 ASP B CA 1
ATOM 4263 C C . ASP B 1 225 ? -15.43 24.297 8.023 1 94.44 225 ASP B C 1
ATOM 4265 O O . ASP B 1 225 ? -14.734 23.281 7.961 1 94.44 225 ASP B O 1
ATOM 4269 N N . MET B 1 226 ? -14.945 25.453 7.777 1 91.56 226 MET B N 1
ATOM 4270 C CA . MET B 1 226 ? -13.562 25.656 7.371 1 91.56 226 MET B CA 1
ATOM 4271 C C . MET B 1 226 ? -12.602 25.234 8.469 1 91.56 226 MET B C 1
ATOM 4273 O O . MET B 1 226 ? -11.586 24.578 8.203 1 91.56 226 MET B O 1
ATOM 4277 N N . CYS B 1 227 ? -12.992 25.609 9.68 1 93.75 227 CYS B N 1
ATOM 4278 C CA . CYS B 1 227 ? -12.133 25.25 10.797 1 93.75 227 CYS B CA 1
ATOM 4279 C C . CYS B 1 227 ? -12.062 23.734 10.953 1 93.75 227 CYS B C 1
ATOM 4281 O O . CYS B 1 227 ? -11 23.172 11.219 1 93.75 227 CYS B O 1
ATOM 4283 N N . ARG B 1 228 ? -13.133 23.125 10.766 1 93.19 228 ARG B N 1
ATOM 4284 C CA . ARG B 1 228 ? -13.164 21.672 10.828 1 93.19 228 ARG B CA 1
ATOM 4285 C C . ARG B 1 228 ? -12.297 21.062 9.734 1 93.19 228 ARG B C 1
ATOM 4287 O O . ARG B 1 228 ? -11.5 20.156 9.992 1 93.19 228 ARG B O 1
ATOM 4294 N N . ARG B 1 229 ? -12.367 21.547 8.594 1 89.94 229 ARG B N 1
ATOM 4295 C CA . ARG B 1 229 ? -11.688 20.984 7.434 1 89.94 229 ARG B CA 1
ATOM 4296 C C . ARG B 1 229 ? -10.18 21.234 7.504 1 89.94 229 ARG B C 1
ATOM 4298 O O . ARG B 1 229 ? -9.391 20.359 7.156 1 89.94 229 ARG B O 1
ATOM 4305 N N . PHE B 1 230 ? -9.789 22.391 8.008 1 88.44 230 PHE B N 1
ATOM 4306 C CA . PHE B 1 230 ? -8.391 22.766 7.859 1 88.44 230 PHE B CA 1
ATOM 4307 C C . PHE B 1 230 ? -7.641 22.609 9.172 1 88.44 230 PHE B C 1
ATOM 4309 O O . PHE B 1 230 ? -6.406 22.562 9.188 1 88.44 230 PHE B O 1
ATOM 4316 N N . ALA B 1 231 ? -8.391 22.516 10.266 1 90.88 231 ALA B N 1
ATOM 4317 C CA . ALA B 1 231 ? -7.703 22.438 11.547 1 90.88 231 ALA B CA 1
ATOM 4318 C C . ALA B 1 231 ? -8.281 21.312 12.406 1 90.88 231 ALA B C 1
ATOM 4320 O O . ALA B 1 231 ? -7.703 20.938 13.43 1 90.88 231 ALA B O 1
ATOM 4321 N N . ASN B 1 232 ? -9.398 20.766 12.008 1 93.5 232 ASN B N 1
ATOM 4322 C CA . ASN B 1 232 ? -10.125 19.781 12.781 1 93.5 232 ASN B CA 1
ATOM 4323 C C . ASN B 1 232 ? -10.398 20.25 14.203 1 93.5 232 ASN B C 1
ATOM 4325 O O . ASN B 1 232 ? -10.203 19.516 15.164 1 93.5 232 ASN B O 1
ATOM 4329 N N . ARG B 1 233 ? -10.781 21.547 14.281 1 92.75 233 ARG B N 1
ATOM 4330 C CA . ARG B 1 233 ? -11.125 22.219 15.539 1 92.75 233 ARG B CA 1
ATOM 4331 C C . ARG B 1 233 ? -12.211 23.266 15.32 1 92.75 233 ARG B C 1
ATOM 4333 O O . ARG B 1 233 ? -12.25 23.922 14.281 1 92.75 233 ARG B O 1
ATOM 4340 N N . PRO B 1 234 ? -13.07 23.453 16.328 1 95.31 234 PRO B N 1
ATOM 4341 C CA . PRO B 1 234 ? -14.023 24.562 16.203 1 95.31 234 PRO B CA 1
ATOM 4342 C C . PRO B 1 234 ? -13.359 25.922 16.312 1 95.31 234 PRO B C 1
ATOM 4344 O O . PRO B 1 234 ? -12.305 26.047 16.953 1 95.31 234 PRO B O 1
ATOM 4347 N N . PRO B 1 235 ? -13.992 26.922 15.703 1 95.62 235 PRO B N 1
ATOM 4348 C CA . PRO B 1 235 ? -13.406 28.266 15.75 1 95.62 235 PRO B CA 1
ATOM 4349 C C . PRO B 1 235 ? -13.133 28.734 17.172 1 95.62 235 PRO B C 1
ATOM 4351 O O . PRO B 1 235 ? -12.094 29.344 17.438 1 95.62 235 PRO B O 1
ATOM 4354 N N . LYS B 1 236 ? -13.977 28.438 18.047 1 95.88 236 LYS B N 1
ATOM 4355 C CA . LYS B 1 236 ? -13.805 28.875 19.422 1 95.88 236 LYS B CA 1
ATOM 4356 C C . LYS B 1 236 ? -12.531 28.281 20.031 1 95.88 236 LYS B C 1
ATOM 4358 O O . LYS B 1 236 ? -11.812 28.969 20.766 1 95.88 236 LYS B O 1
ATOM 4363 N N . ARG B 1 237 ? -12.273 27.094 19.75 1 94.69 237 ARG B N 1
ATOM 4364 C CA . ARG B 1 237 ? -11.078 26.422 20.266 1 94.69 237 ARG B CA 1
ATOM 4365 C C . ARG B 1 237 ? -9.812 27.047 19.688 1 94.69 237 ARG B C 1
ATOM 4367 O O . ARG B 1 237 ? -8.797 27.156 20.391 1 94.69 237 ARG B O 1
ATOM 4374 N N . LEU B 1 238 ? -9.859 27.422 18.484 1 94.06 238 LEU B N 1
ATOM 4375 C CA . LEU B 1 238 ? -8.711 28.078 17.859 1 94.06 238 LEU B CA 1
ATOM 4376 C C . LEU B 1 238 ? -8.398 29.406 18.562 1 94.06 238 LEU B C 1
ATOM 4378 O O . LEU B 1 238 ? -7.234 29.734 18.797 1 94.06 238 LEU B O 1
ATOM 4382 N N . ILE B 1 239 ? -9.414 30.109 18.875 1 94.38 239 ILE B N 1
ATOM 4383 C CA . ILE B 1 239 ? -9.266 31.375 19.578 1 94.38 239 ILE B CA 1
ATOM 4384 C C . ILE B 1 239 ? -8.656 31.125 20.953 1 94.38 239 ILE B C 1
ATOM 4386 O O . ILE B 1 239 ? -7.691 31.797 21.328 1 94.38 239 ILE B O 1
ATOM 4390 N N . PHE B 1 240 ? -9.203 30.141 21.609 1 94.44 240 PHE B N 1
ATOM 4391 C CA . PHE B 1 240 ? -8.719 29.797 22.953 1 94.44 240 PHE B CA 1
ATOM 4392 C C . PHE B 1 240 ? -7.258 29.375 22.906 1 94.44 240 PHE B C 1
ATOM 4394 O O . PHE B 1 240 ? -6.469 29.766 23.781 1 94.44 240 PHE B O 1
ATOM 4401 N N . ASP B 1 241 ? -6.961 28.609 21.953 1 91.25 241 ASP B N 1
ATOM 4402 C CA . ASP B 1 241 ? -5.59 28.125 21.828 1 91.25 241 ASP B CA 1
ATOM 4403 C C . ASP B 1 241 ? -4.609 29.281 21.656 1 91.25 241 ASP B C 1
ATOM 4405 O O . ASP B 1 241 ? -3.512 29.25 22.219 1 91.25 241 ASP B O 1
ATOM 4409 N N . ARG B 1 242 ? -4.996 30.203 20.906 1 91.06 242 ARG B N 1
ATOM 4410 C CA . ARG B 1 242 ? -4.141 31.375 20.703 1 91.06 242 ARG B CA 1
ATOM 4411 C C . ARG B 1 242 ? -3.977 32.156 22.016 1 91.06 242 ARG B C 1
ATOM 4413 O O . ARG B 1 242 ? -2.877 32.625 22.328 1 91.06 242 ARG B O 1
ATOM 4420 N N . GLN B 1 243 ? -5.07 32.375 22.703 1 93.12 243 GLN B N 1
ATOM 4421 C CA . GLN B 1 243 ? -5.031 33.031 24 1 93.12 243 GLN B CA 1
ATOM 4422 C C . GLN B 1 243 ? -4.129 32.312 24.984 1 93.12 243 GLN B C 1
ATOM 4424 O O . GLN B 1 243 ? -3.326 32.906 25.688 1 93.12 243 GLN B O 1
ATOM 4429 N N . LEU B 1 244 ? -4.277 31.047 24.938 1 92 244 LEU B N 1
ATOM 4430 C CA . LEU B 1 244 ? -3.496 30.203 25.844 1 92 244 LEU B CA 1
ATOM 4431 C C . LEU B 1 244 ? -2.008 30.297 25.516 1 92 244 LEU B C 1
ATOM 4433 O O . LEU B 1 244 ? -1.175 30.375 26.422 1 92 244 LEU B O 1
ATOM 4437 N N . ARG B 1 245 ? -1.702 30.281 24.281 1 87.38 245 ARG B N 1
ATOM 4438 C CA . ARG B 1 245 ? -0.308 30.391 23.875 1 87.38 245 ARG B CA 1
ATOM 4439 C C . ARG B 1 245 ? 0.316 31.688 24.406 1 87.38 245 ARG B C 1
ATOM 4441 O O . ARG B 1 245 ? 1.436 31.672 24.922 1 87.38 245 ARG B O 1
ATOM 4448 N N . GLU B 1 246 ? -0.4 32.75 24.297 1 90.19 246 GLU B N 1
ATOM 4449 C CA . GLU B 1 246 ? 0.101 34.031 24.797 1 90.19 246 GLU B CA 1
ATOM 4450 C C . GLU B 1 246 ? 0.189 34.031 26.328 1 90.19 246 GLU B C 1
ATOM 4452 O O . GLU B 1 246 ? 1.146 34.562 26.891 1 90.19 246 GLU B O 1
ATOM 4457 N N . ALA B 1 247 ? -0.756 33.438 26.922 1 92.88 247 ALA B N 1
ATOM 4458 C CA . ALA B 1 247 ? -0.734 33.344 28.375 1 92.88 247 ALA B CA 1
ATOM 4459 C C . ALA B 1 247 ? 0.519 32.594 28.859 1 92.88 247 ALA B C 1
ATOM 4461 O O . ALA B 1 247 ? 1.224 33.094 29.75 1 92.88 247 ALA B O 1
ATOM 4462 N N . LYS B 1 248 ? 0.738 31.484 28.234 1 89.62 248 LYS B N 1
ATOM 4463 C CA . LYS B 1 248 ? 1.907 30.688 28.609 1 89.62 248 LYS B CA 1
ATOM 4464 C C . LYS B 1 248 ? 3.197 31.469 28.359 1 89.62 248 LYS B C 1
ATOM 4466 O O . LYS B 1 248 ? 4.121 31.422 29.172 1 89.62 248 LYS B O 1
ATOM 4471 N N . ARG B 1 249 ? 3.25 32.125 27.281 1 86.25 249 ARG B N 1
ATOM 4472 C CA . ARG B 1 249 ? 4.422 32.938 26.969 1 86.25 249 ARG B CA 1
ATOM 4473 C C . ARG B 1 249 ? 4.652 34 28.031 1 86.25 249 ARG B C 1
ATOM 4475 O O . ARG B 1 249 ? 5.77 34.156 28.531 1 86.25 249 ARG B O 1
ATOM 4482 N N . LEU B 1 250 ? 3.621 34.719 28.359 1 90.06 250 LEU B N 1
ATOM 4483 C CA . LEU B 1 250 ? 3.723 35.781 29.359 1 90.06 250 LEU B CA 1
ATOM 4484 C C . LEU B 1 250 ? 4.094 35.219 30.719 1 90.06 250 LEU B C 1
ATOM 4486 O O . LEU B 1 250 ? 4.895 35.812 31.453 1 90.06 250 LEU B O 1
ATOM 4490 N N . LEU B 1 251 ? 3.551 34.062 31.047 1 90 251 LEU B N 1
ATOM 4491 C CA . LEU B 1 251 ? 3.85 33.438 32.312 1 90 251 LEU B CA 1
ATOM 4492 C C . LEU B 1 251 ? 5.32 33.031 32.406 1 90 251 LEU B C 1
ATOM 4494 O O . LEU B 1 251 ? 5.941 33.125 33.469 1 90 251 LEU B O 1
ATOM 4498 N N . LEU B 1 252 ? 5.801 32.656 31.297 1 86.69 252 LEU B N 1
ATOM 4499 C CA . LEU B 1 252 ? 7.164 32.156 31.297 1 86.69 252 LEU B CA 1
ATOM 4500 C C . LEU B 1 252 ? 8.172 33.281 31.125 1 86.69 252 LEU B C 1
ATOM 4502 O O . LEU B 1 252 ? 9.273 33.219 31.688 1 86.69 252 LEU B O 1
ATOM 4506 N N . PHE B 1 253 ? 7.828 34.312 30.391 1 85.56 253 PHE B N 1
ATOM 4507 C CA . PHE B 1 253 ? 8.875 35.219 29.938 1 85.56 253 PHE B CA 1
ATOM 4508 C C . PHE B 1 253 ? 8.656 36.625 30.484 1 85.56 253 PHE B C 1
ATOM 4510 O O . PHE B 1 253 ? 9.383 37.562 30.141 1 85.56 253 PHE B O 1
ATOM 4517 N N . SER B 1 254 ? 7.656 36.781 31.203 1 85.44 254 SER B N 1
ATOM 4518 C CA . SER B 1 254 ? 7.449 38.062 31.859 1 85.44 254 SER B CA 1
ATOM 4519 C C . SER B 1 254 ? 7.422 37.906 33.375 1 85.44 254 SER B C 1
ATOM 4521 O O . SER B 1 254 ? 7.23 36.812 33.906 1 85.44 254 SER B O 1
ATOM 4523 N N . ASP B 1 255 ? 7.629 39.062 34 1 88.81 255 ASP B N 1
ATOM 4524 C CA . ASP B 1 255 ? 7.559 39.062 35.469 1 88.81 255 ASP B CA 1
ATOM 4525 C C . ASP B 1 255 ? 6.203 39.594 35.938 1 88.81 255 ASP B C 1
ATOM 4527 O O . ASP B 1 255 ? 6.031 39.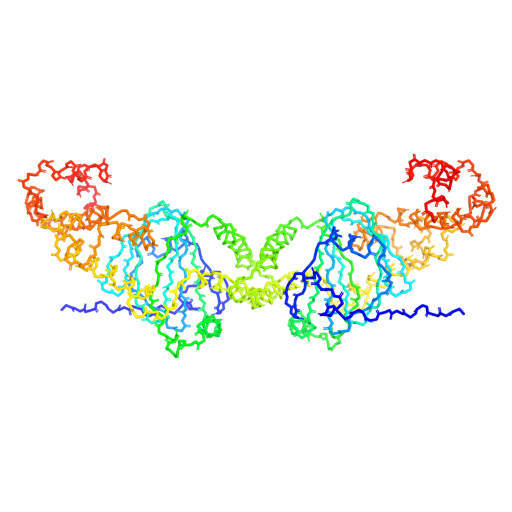875 37.125 1 88.81 255 ASP B O 1
ATOM 4531 N N . CYS B 1 256 ? 5.336 39.656 35.062 1 92.44 256 CYS B N 1
ATOM 4532 C CA . CYS B 1 256 ? 4.02 40.156 35.406 1 92.44 256 CYS B CA 1
ATOM 4533 C C . CYS B 1 256 ? 3.283 39.219 36.344 1 92.44 256 CYS B C 1
ATOM 4535 O O . CYS B 1 256 ? 3.377 38 36.188 1 92.44 256 CYS B O 1
ATOM 4537 N N . ALA B 1 257 ? 2.609 39.844 37.312 1 95.06 257 ALA B N 1
ATOM 4538 C CA . ALA B 1 257 ? 1.732 39 38.125 1 95.06 257 ALA B CA 1
ATOM 4539 C C . ALA B 1 257 ? 0.611 38.406 37.312 1 95.06 257 ALA B C 1
ATOM 4541 O O . ALA B 1 257 ? 0.25 38.906 36.25 1 95.06 257 ALA B O 1
ATOM 4542 N N . VAL B 1 258 ? 0.063 37.312 37.781 1 95.94 258 VAL B N 1
ATOM 4543 C CA . VAL B 1 258 ? -0.945 36.531 37.062 1 95.94 258 VAL B CA 1
ATOM 4544 C C . VAL B 1 258 ? -2.146 37.438 36.75 1 95.94 258 VAL B C 1
ATOM 4546 O O . VAL B 1 258 ? -2.713 37.344 35.656 1 95.94 258 VAL B O 1
ATOM 4549 N N . PHE B 1 259 ? -2.504 38.281 37.75 1 95.69 259 PHE B N 1
ATOM 4550 C CA . PHE B 1 259 ? -3.672 39.125 37.531 1 95.69 259 PHE B CA 1
ATOM 4551 C C . PHE B 1 259 ? -3.391 40.125 36.438 1 95.69 259 PHE B C 1
ATOM 4553 O O . PHE B 1 259 ? -4.281 40.469 35.656 1 95.69 259 PHE B O 1
ATOM 4560 N N . GLU B 1 260 ? -2.158 40.656 36.281 1 96.44 260 GLU B N 1
ATOM 4561 C CA . GLU B 1 260 ? -1.771 41.562 35.219 1 96.44 260 GLU B CA 1
ATOM 4562 C C . GLU B 1 260 ? -1.84 40.875 33.875 1 96.44 260 GLU B C 1
ATOM 4564 O O . GLU B 1 260 ? -2.285 41.5 32.875 1 96.44 260 GLU B O 1
ATOM 4569 N N . ILE B 1 261 ? -1.379 39.656 33.844 1 96.44 261 ILE B N 1
ATOM 4570 C CA . ILE B 1 261 ? -1.419 38.875 32.625 1 96.44 261 ILE B CA 1
ATOM 4571 C C . ILE B 1 261 ? -2.867 38.688 32.188 1 96.44 261 ILE B C 1
ATOM 4573 O O . ILE B 1 261 ? -3.176 38.812 30.984 1 96.44 261 ILE B O 1
ATOM 4577 N N . ALA B 1 262 ? -3.754 38.438 33.094 1 96.94 262 ALA B N 1
ATOM 4578 C CA . ALA B 1 262 ? -5.176 38.312 32.781 1 96.94 262 ALA B CA 1
ATOM 4579 C C . ALA B 1 262 ? -5.719 39.531 32.062 1 96.94 262 ALA B C 1
ATOM 4581 O O . ALA B 1 262 ? -6.375 39.438 31.031 1 96.94 262 ALA B O 1
ATOM 4582 N N . TYR B 1 263 ? -5.348 40.688 32.656 1 96.38 263 TYR B N 1
ATOM 4583 C CA . TYR B 1 263 ? -5.84 41.938 32.094 1 96.38 263 TYR B CA 1
ATOM 4584 C C . TYR B 1 263 ? -5.207 42.219 30.719 1 96.38 263 TYR B C 1
ATOM 4586 O O . TYR B 1 263 ? -5.875 42.719 29.812 1 96.38 263 TYR B O 1
ATOM 4594 N N . GLN B 1 264 ? -3.957 41.906 30.578 1 95.31 264 GLN B N 1
ATOM 4595 C CA . GLN B 1 264 ? -3.264 42.062 29.312 1 95.31 264 GLN B CA 1
ATOM 4596 C C . GLN B 1 264 ? -3.908 41.219 28.219 1 95.31 264 GLN B C 1
ATOM 4598 O O . GLN B 1 264 ? -3.938 41.625 27.047 1 95.31 264 GLN B O 1
ATOM 4603 N N . LEU B 1 265 ? -4.457 40.125 28.594 1 96.25 265 LEU B N 1
ATOM 4604 C CA . LEU B 1 265 ? -5.062 39.188 27.656 1 96.25 265 LEU B CA 1
ATOM 4605 C C . LEU B 1 265 ? -6.527 39.531 27.406 1 96.25 265 LEU B C 1
ATOM 4607 O O . LEU B 1 265 ? -7.207 38.844 26.641 1 96.25 265 LEU B O 1
ATOM 4611 N N . GLY B 1 266 ? -7.031 40.531 28.047 1 95.94 266 GLY B N 1
ATOM 4612 C CA . GLY B 1 266 ? -8.359 41.062 27.781 1 95.94 266 GLY B CA 1
ATOM 4613 C C . GLY B 1 266 ? -9.422 40.5 28.703 1 95.94 266 GLY B C 1
ATOM 4614 O O . GLY B 1 266 ? -10.617 40.75 28.5 1 95.94 266 GLY B O 1
ATOM 4615 N N . PHE B 1 267 ? -9.023 39.75 29.703 1 96.38 267 PHE B N 1
ATOM 4616 C CA . PHE B 1 267 ? -10 39.281 30.672 1 96.38 267 PHE B CA 1
ATOM 4617 C C . PHE B 1 267 ? -10.445 40.375 31.609 1 96.38 267 PHE B C 1
ATOM 4619 O O . PHE B 1 267 ? -9.625 41.188 32.062 1 96.38 267 PHE B O 1
ATOM 4626 N N . LYS B 1 268 ? -11.648 40.406 31.891 1 94.25 268 LYS B N 1
ATOM 4627 C CA . LYS B 1 268 ? -12.188 41.438 32.781 1 94.25 268 LYS B CA 1
ATOM 4628 C C . LYS B 1 268 ? -12.031 41.031 34.25 1 94.25 268 LYS B C 1
ATOM 4630 O O . LYS B 1 268 ? -12.07 41.875 35.125 1 94.25 268 LYS B O 1
ATOM 4635 N N . ASP B 1 269 ? -11.859 39.75 34.469 1 94.69 269 ASP B N 1
ATOM 4636 C CA . ASP B 1 269 ? -11.734 39.219 35.812 1 94.69 269 ASP B CA 1
ATOM 4637 C C . ASP B 1 269 ? -10.625 38.156 35.875 1 94.69 269 ASP B C 1
ATOM 4639 O O . ASP B 1 269 ? -10.688 37.125 35.188 1 94.69 269 ASP B O 1
ATOM 4643 N N . PRO B 1 270 ? -9.625 38.406 36.75 1 95.5 270 PRO B N 1
ATOM 4644 C CA . PRO B 1 270 ? -8.539 37.438 36.875 1 95.5 270 PRO B CA 1
ATOM 4645 C C . PRO B 1 270 ? -9.023 36.031 37.281 1 95.5 270 PRO B C 1
ATOM 4647 O O . PRO B 1 270 ? -8.414 35.031 36.875 1 95.5 270 PRO B O 1
ATOM 4650 N N . ALA B 1 271 ? -10.094 35.969 37.969 1 95.88 271 ALA B N 1
ATOM 4651 C CA . ALA B 1 271 ? -10.656 34.688 38.344 1 95.88 271 ALA B CA 1
ATOM 4652 C C . ALA B 1 271 ? -11.117 33.906 37.125 1 95.88 271 ALA B C 1
ATOM 4654 O O . ALA B 1 271 ? -10.984 32.688 37.062 1 95.88 271 ALA B O 1
ATOM 4655 N N . TYR B 1 272 ? -11.703 34.625 36.25 1 95.75 272 TYR B N 1
ATOM 4656 C CA . TYR B 1 272 ? -12.148 33.969 35.031 1 95.75 272 TYR B CA 1
ATOM 4657 C C . TYR B 1 272 ? -10.961 33.469 34.219 1 95.75 272 TYR B C 1
ATOM 4659 O O . TYR B 1 272 ? -11.023 32.406 33.625 1 95.75 272 TYR B O 1
ATOM 4667 N N . PHE B 1 273 ? -9.914 34.281 34.188 1 97 273 PHE B N 1
ATOM 4668 C CA . PHE B 1 273 ? -8.695 33.844 33.531 1 97 273 PHE B CA 1
ATOM 4669 C C . PHE B 1 273 ? -8.156 32.562 34.156 1 97 273 PHE B C 1
ATOM 4671 O O . PHE B 1 273 ? -7.785 31.609 33.469 1 97 273 PHE B O 1
ATOM 4678 N N . ALA B 1 274 ? -8.102 32.531 35.406 1 96.5 274 ALA B N 1
ATOM 4679 C CA . ALA B 1 274 ? -7.594 31.359 36.125 1 96.5 274 ALA B CA 1
ATOM 4680 C C . ALA B 1 274 ? -8.422 30.125 35.812 1 96.5 274 ALA B C 1
ATOM 4682 O O . ALA B 1 274 ? -7.867 29.031 35.625 1 96.5 274 ALA B O 1
ATOM 4683 N N . ARG B 1 275 ? -9.695 30.219 35.75 1 96.44 275 ARG B N 1
ATOM 4684 C CA . ARG B 1 275 ? -10.578 29.109 35.406 1 96.44 275 ARG B CA 1
ATOM 4685 C C . ARG B 1 275 ? -10.352 28.641 33.969 1 96.44 275 ARG B C 1
ATOM 4687 O O . ARG B 1 275 ? -10.328 27.438 33.688 1 96.44 275 ARG B O 1
ATOM 4694 N N . PHE B 1 276 ? -10.273 29.641 33.125 1 95.62 276 PHE B N 1
ATOM 4695 C CA . PHE B 1 276 ? -10 29.391 31.703 1 95.62 276 PHE B CA 1
ATOM 4696 C C . PHE B 1 276 ? -8.727 28.562 31.547 1 95.62 276 PHE B C 1
ATOM 4698 O O . PHE B 1 276 ? -8.727 27.531 30.875 1 95.62 276 PHE B O 1
ATOM 4705 N N . PHE B 1 277 ? -7.66 29.031 32.156 1 96.62 277 PHE B N 1
ATOM 4706 C CA . PHE B 1 277 ? -6.355 28.375 32.094 1 96.62 277 PHE B CA 1
ATOM 4707 C C . PHE B 1 277 ? -6.406 26.984 32.688 1 96.62 277 PHE B C 1
ATOM 4709 O O . PHE B 1 277 ? -5.926 26.016 32.062 1 96.62 277 PHE B O 1
ATOM 4716 N N . ASN B 1 278 ? -7.059 26.859 33.75 1 96.06 278 ASN B N 1
ATOM 4717 C CA . ASN B 1 278 ? -7.172 25.578 34.438 1 96.06 278 ASN B CA 1
ATOM 4718 C C . ASN B 1 278 ? -7.969 24.578 33.625 1 96.06 278 ASN B C 1
ATOM 4720 O O . ASN B 1 278 ? -7.625 23.391 33.562 1 96.06 278 ASN B O 1
ATOM 4724 N N . ARG B 1 279 ? -8.969 25.016 33.062 1 95.25 279 ARG B N 1
ATOM 4725 C CA . ARG B 1 279 ? -9.805 24.156 32.219 1 95.25 279 ARG B CA 1
ATOM 4726 C C . ARG B 1 279 ? -9.016 23.594 31.047 1 95.25 279 ARG B C 1
ATOM 4728 O O . ARG B 1 279 ? -9.188 22.438 30.672 1 95.25 279 ARG B O 1
ATOM 4735 N N . LEU B 1 280 ? -8.141 24.391 30.469 1 91.69 280 LEU B N 1
ATOM 4736 C CA . LEU B 1 280 ? -7.449 24 29.25 1 91.69 280 LEU B CA 1
ATOM 4737 C C . LEU B 1 280 ? -6.141 23.297 29.562 1 91.69 280 LEU B C 1
ATOM 4739 O O . LEU B 1 280 ? -5.703 22.422 28.797 1 91.69 280 LEU B O 1
ATOM 4743 N N . VAL B 1 281 ? -5.492 23.609 30.703 1 90.69 281 VAL B N 1
ATOM 4744 C CA . VAL B 1 281 ? -4.148 23.125 30.969 1 90.69 281 VAL B CA 1
ATOM 4745 C C . VAL B 1 281 ? -4.191 22.109 32.094 1 90.69 281 VAL B C 1
ATOM 4747 O O . VAL B 1 281 ? -3.293 21.266 32.219 1 90.69 281 VAL B O 1
ATOM 4750 N N . GLY B 1 282 ? -5.184 22.188 33 1 93.31 282 GLY B N 1
ATOM 4751 C CA . GLY B 1 282 ? -5.348 21.219 34.062 1 93.31 282 GLY B CA 1
ATOM 4752 C C . GLY B 1 282 ? -4.754 21.688 35.375 1 93.31 282 GLY B C 1
ATOM 4753 O O . GLY B 1 282 ? -4.832 20.969 36.375 1 93.31 282 GLY B O 1
ATOM 4754 N N . CYS B 1 283 ? -4.184 22.891 35.375 1 94.19 283 CYS B N 1
ATOM 4755 C CA . CYS B 1 283 ? -3.658 23.469 36.594 1 94.19 283 CYS B CA 1
ATOM 4756 C C . CYS B 1 283 ? -3.717 24.984 36.562 1 94.19 283 CYS B C 1
ATOM 4758 O O . CYS B 1 283 ? -3.977 25.578 35.5 1 94.19 283 CYS B O 1
ATOM 4760 N N . SER B 1 284 ? -3.504 25.609 37.719 1 95.62 284 SER B N 1
ATOM 4761 C CA . SER B 1 284 ? -3.58 27.062 37.781 1 95.62 284 SER B CA 1
ATOM 4762 C C . SER B 1 284 ? -2.396 27.719 37.062 1 95.62 284 SER B C 1
ATOM 4764 O O . SER B 1 284 ? -1.336 27.109 36.938 1 95.62 284 SER B O 1
ATOM 4766 N N . PRO B 1 285 ? -2.609 28.953 36.625 1 95.38 285 PRO B N 1
ATOM 4767 C CA . PRO B 1 285 ? -1.496 29.672 36 1 95.38 285 PRO B CA 1
ATOM 4768 C C . PRO B 1 285 ? -0.275 29.781 36.906 1 95.38 285 PRO B C 1
ATOM 4770 O O . PRO B 1 285 ? 0.858 29.609 36.438 1 95.38 285 PRO B O 1
ATOM 4773 N N . SER B 1 286 ? -0.493 30.047 38.188 1 94.75 286 SER B N 1
ATOM 4774 C CA . SER B 1 286 ? 0.613 30.188 39.125 1 94.75 286 SER B CA 1
ATOM 4775 C C . SER B 1 286 ? 1.392 28.891 39.281 1 94.75 286 SER B C 1
ATOM 4777 O O . SER B 1 286 ? 2.623 28.891 39.25 1 94.75 286 SER B O 1
ATOM 4779 N N . PHE B 1 287 ? 0.668 27.906 39.438 1 94.56 287 PHE B N 1
ATOM 4780 C CA . PHE B 1 287 ? 1.296 26.594 39.594 1 94.56 287 PHE B CA 1
ATOM 4781 C C . PHE B 1 287 ? 2.076 26.234 38.312 1 94.56 287 PHE B C 1
ATOM 4783 O O . PHE B 1 287 ? 3.203 25.734 38.406 1 94.56 287 PHE B O 1
ATOM 4790 N N . TRP B 1 288 ? 1.457 26.438 37.188 1 93.56 288 TRP B N 1
ATOM 4791 C CA . TRP B 1 288 ? 2.098 26.141 35.906 1 93.56 288 TRP B CA 1
ATOM 4792 C C . TRP B 1 288 ? 3.406 26.906 35.75 1 93.56 288 TRP B C 1
ATOM 4794 O O . TRP B 1 288 ? 4.418 26.359 35.344 1 93.56 288 TRP B O 1
ATOM 4804 N N . ARG B 1 289 ? 3.387 28.188 36.062 1 91.38 289 ARG B N 1
ATOM 4805 C CA . ARG B 1 289 ? 4.574 29.031 36 1 91.38 289 ARG B CA 1
ATOM 4806 C C . ARG B 1 289 ? 5.695 28.469 36.875 1 91.38 289 ARG B C 1
ATOM 4808 O O . ARG B 1 289 ? 6.844 28.375 36.438 1 91.38 289 ARG B O 1
ATOM 4815 N N . GLU B 1 290 ? 5.359 28.141 38.062 1 90.81 290 GLU B N 1
ATOM 4816 C CA . GLU B 1 290 ? 6.34 27.609 39 1 90.81 290 GLU B CA 1
ATOM 4817 C C . GLU B 1 290 ? 6.984 26.344 38.469 1 90.81 290 GLU B C 1
ATOM 4819 O O . GLU B 1 290 ? 8.188 26.141 38.625 1 90.81 290 GLU B O 1
ATOM 4824 N N . ARG B 1 291 ? 6.203 25.594 37.906 1 89 291 ARG B N 1
ATOM 4825 C CA . ARG B 1 291 ? 6.672 24.312 37.406 1 89 291 ARG B CA 1
ATOM 4826 C C . ARG B 1 291 ? 7.539 24.484 36.156 1 89 291 ARG B C 1
ATOM 4828 O O . ARG B 1 291 ? 8.461 23.719 35.906 1 89 291 ARG B O 1
ATOM 4835 N N . ASN B 1 292 ? 7.297 25.438 35.406 1 81.31 292 ASN B N 1
ATOM 4836 C CA . ASN B 1 292 ? 7.93 25.562 34.094 1 81.31 292 ASN B CA 1
ATOM 4837 C C . ASN B 1 292 ? 9.062 26.578 34.125 1 81.31 292 ASN B C 1
ATOM 4839 O O . ASN B 1 292 ? 9.82 26.688 33.156 1 81.31 292 ASN B O 1
ATOM 4843 N N . ILE B 1 293 ? 9.133 27.438 35.062 1 70.69 293 ILE B N 1
ATOM 4844 C CA . ILE B 1 293 ? 10.273 28.328 35.188 1 70.69 293 ILE B CA 1
ATOM 4845 C C . ILE B 1 293 ? 11.516 27.531 35.594 1 70.69 293 ILE B C 1
ATOM 4847 O O . ILE B 1 293 ? 12.617 27.812 35.125 1 70.69 293 ILE B O 1
ATOM 4851 N N . HIS B 1 294 ? 11.383 26.438 36.438 1 60.47 294 HIS B N 1
ATOM 4852 C CA . HIS B 1 294 ? 12.523 25.641 36.875 1 60.47 294 HIS B CA 1
ATOM 4853 C C . HIS B 1 294 ? 12.992 24.703 35.781 1 60.47 294 HIS B C 1
ATOM 4855 O O . HIS B 1 294 ? 14.109 24.188 35.844 1 60.47 294 HIS B O 1
ATOM 4861 N N . GLU B 1 295 ? 12.258 24.312 34.906 1 48.59 295 GLU B N 1
ATOM 4862 C CA . GLU B 1 295 ? 12.688 23.391 33.844 1 48.59 295 GLU B CA 1
ATOM 4863 C C . GLU B 1 295 ? 13.422 24.156 32.75 1 48.59 295 GLU B C 1
ATOM 4865 O O . GLU B 1 295 ? 13.992 23.531 31.844 1 48.59 295 GLU B O 1
ATOM 4870 N N . LYS B 1 296 ? 13.625 25.422 32.75 1 43.62 296 LYS B N 1
ATOM 4871 C CA . LYS B 1 296 ? 14.516 26.141 31.859 1 43.62 296 LYS B CA 1
ATOM 4872 C C . LYS B 1 296 ? 15.969 26.016 32.312 1 43.62 296 LYS B C 1
ATOM 4874 O O . LYS B 1 296 ? 16.266 26.062 33.5 1 43.62 296 LYS B O 1
#